Protein 7C4N (pdb70)

Sequence (614 aa):
SIPKEVKVAIVGAGMSGLYSAWRLQSEANVGDLAIFERSDRTGGRLDSDLIEFKDNRAGAGSTITVKEEQGGMRFLFEGMDDLMALFLKLGLEDQIVPFPMNSGGNNRLYFRGTSFSVNDAEQDDYHIWSALYNLDPSEQGVNPKDIINVVFNRILQVNPQFDSRPEVRGPEFWQNFRLQCQWQGEPLYNWSLWDLLTDMGYSQECITMLYRVLGFNGTFLSKMNAGVAYQLLEDFPADVEFRTFKDGFSTLPNALVDKIGKDKIHLQTSIDSIAFDKADSKYVLKYTKIDQSGQVSEGKFKAEKVILGLPRLALEKLFIASDAFKQLPKKRRDELWDTLQSTSNQPLLKINLYYDTAWWGTGMTGRPAVSFGPNFADLPTGSVYPFYALNDELAAALMYDERHATPNPDTQHKLDGIDAAKYARPAALTIYCDYLNINFWSALQNKGELYHHPHESELVESIPSDIFPASEAVVQQATQFFKDIFNTHYVPQPTLTSARIWEGNVNFNVPENLQFGFGVHQWAIGANDKEVIEDLVEPLPNLFTCGEAYSDYQGWVEGALRSTDLVLQKGFGLAPLSEVYEQDQGRSSSEAIQIAYRKISNKMIMEYIDPNFS

Structure (mmCIF, N/CA/C/O backbone):
data_7C4N
#
_entry.id   7C4N
#
_cell.length_a   131.971
_cell.length_b   131.971
_cell.length_c   191.353
_cell.angle_alpha   90.000
_cell.angle_beta   90.000
_cell.angle_gamma   90.000
#
_symmetry.space_group_name_H-M   'I 4 2 2'
#
loop_
_entity.id
_entity.type
_entity.pdbx_description
1 polymer 'Ancestral L-amino acid oxidase'
2 non-polymer 'FLAVIN-ADENINE DINUCLEOTIDE'
3 non-polymer PHENYLALANINE
4 water water
#
loop_
_atom_site.group_PDB
_atom_site.id
_atom_site.type_symbol
_atom_site.label_atom_id
_atom_site.label_alt_id
_atom_site.label_comp_id
_atom_site.label_asym_id
_atom_site.label_entity_id
_atom_site.label_seq_id
_atom_site.pdbx_PDB_ins_code
_atom_site.Cartn_x
_atom_site.Cartn_y
_atom_site.Cartn_z
_atom_site.occupancy
_atom_site.B_iso_or_equiv
_atom_site.auth_seq_id
_atom_site.auth_comp_id
_atom_site.auth_asym_id
_atom_site.auth_atom_id
_atom_site.pdbx_PDB_model_num
ATOM 1 N N . SER A 1 15 ? 27.82800 -0.98013 -21.64629 1.000 54.30180 14 SER A N 1
ATOM 2 C CA . SER A 1 15 ? 26.45436 -0.67070 -22.04479 1.000 59.90899 14 SER A CA 1
ATOM 3 C C . SER A 1 15 ? 25.58241 -1.92796 -22.08303 1.000 56.47904 14 SER A C 1
ATOM 4 O O . SER A 1 15 ? 25.70036 -2.74234 -22.99247 1.000 58.71341 14 SER A O 1
ATOM 7 N N . ILE A 1 16 ? 24.70214 -2.06890 -21.10068 1.000 56.36629 15 ILE A N 1
ATOM 8 C CA . ILE A 1 16 ? 23.84262 -3.24236 -20.96880 1.000 54.85753 15 ILE A CA 1
ATOM 9 C C . ILE A 1 16 ? 22.45489 -2.87573 -21.47087 1.000 53.67107 15 ILE A C 1
ATOM 10 O O . ILE A 1 16 ? 21.82582 -1.96993 -20.90348 1.000 53.03703 15 ILE A O 1
ATOM 15 N N . PRO A 1 17 ? 21.92271 -3.55269 -22.49379 1.000 56.89262 16 PRO A N 1
ATOM 16 C CA . PRO A 1 17 ? 20.61168 -3.16603 -23.03194 1.000 58.00229 16 PRO A CA 1
ATOM 17 C C . PRO A 1 17 ? 19.52169 -3.25930 -21.97492 1.000 54.73983 16 PRO A C 1
ATOM 18 O O . PRO A 1 17 ? 19.60445 -4.04556 -21.03159 1.000 49.79560 16 PRO A O 1
ATOM 22 N N . LYS A 1 18 ? 18.48497 -2.43855 -22.14636 1.000 53.85445 17 LYS A N 1
ATOM 23 C CA . LYS A 1 18 ? 17.37359 -2.44331 -21.20133 1.000 56.15519 17 LYS A CA 1
ATOM 24 C C . LYS A 1 18 ? 16.55281 -3.72007 -21.31828 1.000 50.71976 17 LYS A C 1
ATOM 25 O O . LYS A 1 18 ? 15.92613 -4.15134 -20.34362 1.000 47.72604 17 LYS A O 1
ATOM 31 N N . GLU A 1 19 ? 16.54217 -4.33226 -22.49463 1.000 46.31355 18 GLU A N 1
ATOM 32 C CA . GLU A 1 19 ? 15.78155 -5.55297 -22.68665 1.000 47.26842 18 GLU A CA 1
ATOM 33 C C . GLU A 1 19 ? 16.31441 -6.24620 -23.92761 1.000 47.30197 18 GLU A C 1
ATOM 34 O O . GLU A 1 19 ? 16.75286 -5.59501 -24.87835 1.000 46.12745 18 GLU A O 1
ATOM 40 N N . VAL A 1 20 ? 16.30997 -7.57582 -23.88650 1.000 42.96205 19 VAL A N 1
ATOM 41 C CA . VAL A 1 20 ? 16.72189 -8.39627 -25.01061 1.000 37.73945 19 VAL A CA 1
ATOM 42 C C . VAL A 1 20 ? 15.66298 -9.46809 -25.17152 1.000 40.35574 19 VAL A C 1
ATOM 43 O O . VAL A 1 20 ? 14.87186 -9.72676 -24.26141 1.000 44.07809 19 VAL A O 1
ATOM 47 N N . LYS A 1 21 ? 15.64275 -10.09771 -26.34617 1.000 39.42562 20 LYS A N 1
ATOM 48 C CA . LYS A 1 21 ? 14.69197 -11.19036 -26.50181 1.000 41.75808 20 LYS A CA 1
ATOM 49 C C . LYS A 1 21 ? 15.22447 -12.48792 -25.89246 1.000 41.54768 20 LYS A C 1
ATOM 50 O O . LYS A 1 21 ? 14.44124 -13.26523 -25.32670 1.000 41.74157 20 LYS A O 1
ATOM 56 N N . VAL A 1 22 ? 16.54074 -12.72094 -25.94932 1.000 41.25814 21 VAL A N 1
ATOM 57 C CA . VAL A 1 22 ? 17.18375 -13.86886 -25.30517 1.000 36.69780 21 VAL A CA 1
ATOM 58 C C . VAL A 1 22 ? 18.38139 -13.36517 -24.50107 1.000 34.59802 21 VAL A C 1
ATOM 59 O O . VAL A 1 22 ? 19.30325 -12.75665 -25.06475 1.000 33.01151 21 VAL A O 1
ATOM 63 N N . ALA A 1 23 ? 18.34772 -13.59435 -23.18601 1.000 34.07066 22 ALA A N 1
ATOM 64 C CA . ALA A 1 23 ? 19.47917 -13.32198 -22.31395 1.000 35.29624 22 ALA A CA 1
ATOM 65 C C . ALA A 1 23 ? 20.20196 -14.63128 -22.01211 1.000 33.62703 22 ALA A C 1
ATOM 66 O O . ALA A 1 23 ? 19.58829 -15.59496 -21.53696 1.000 34.29053 22 ALA A O 1
ATOM 68 N N . ILE A 1 24 ? 21.50150 -14.65748 -22.27741 1.000 32.39093 23 ILE A N 1
ATOM 69 C CA . ILE A 1 24 ? 22.32526 -15.85078 -22.10814 1.000 31.80663 23 ILE A CA 1
ATOM 70 C C . ILE A 1 24 ? 23.26347 -15.59551 -20.94375 1.000 28.03524 23 ILE A C 1
ATOM 71 O O . ILE A 1 24 ? 24.01846 -14.61868 -20.95772 1.000 31.51520 23 ILE A O 1
ATOM 76 N N . VAL A 1 25 ? 23.21957 -16.46971 -19.94226 1.000 29.83044 24 VAL A N 1
ATOM 77 C CA . VAL A 1 25 ? 24.00597 -16.32232 -18.72737 1.000 30.56685 24 VAL A CA 1
ATOM 78 C C . VAL A 1 25 ? 25.13307 -17.34994 -18.76437 1.000 30.68373 24 VAL A C 1
ATOM 79 O O . VAL A 1 25 ? 24.87933 -18.56332 -18.71777 1.000 30.03312 24 VAL A O 1
ATOM 83 N N . GLY A 1 26 ? 26.37071 -16.85582 -18.82133 1.000 27.24107 25 GLY A N 1
ATOM 84 C CA . GLY A 1 26 ? 27.56746 -17.67189 -18.90512 1.000 28.76818 25 GLY A CA 1
ATOM 85 C C . GLY A 1 26 ? 28.18918 -17.65270 -20.28770 1.000 28.59430 25 GLY A C 1
ATOM 86 O O . GLY A 1 26 ? 27.53248 -18.03479 -21.26131 1.000 32.25302 25 GLY A O 1
ATOM 87 N N . ALA A 1 27 ? 29.43937 -17.20051 -20.40140 1.000 27.95328 26 ALA A N 1
ATOM 88 C CA . ALA A 1 27 ? 30.16206 -17.24426 -21.66735 1.000 30.19789 26 ALA A CA 1
ATOM 89 C C . ALA A 1 27 ? 31.07094 -18.47111 -21.76847 1.000 33.83866 26 ALA A C 1
ATOM 90 O O . ALA A 1 27 ? 32.16245 -18.39661 -22.35836 1.000 28.13208 26 ALA A O 1
ATOM 92 N N . GLY A 1 28 ? 30.65164 -19.59731 -21.18260 1.000 29.39669 27 GLY A N 1
ATOM 93 C CA . GLY A 1 28 ? 31.29759 -20.86139 -21.44958 1.000 28.15514 27 GLY A CA 1
ATOM 94 C C . GLY A 1 28 ? 30.82766 -21.41156 -22.78538 1.000 30.70395 27 GLY A C 1
ATOM 95 O O . GLY A 1 28 ? 30.09387 -20.76683 -23.53542 1.000 28.92034 27 GLY A O 1
ATOM 96 N N . MET A 1 29 ? 31.23994 -22.65103 -23.06780 1.000 28.21015 28 MET A N 1
ATOM 97 C CA . MET A 1 29 ? 30.87381 -23.27278 -24.33950 1.000 30.21783 28 MET A CA 1
ATOM 98 C C . MET A 1 29 ? 29.36290 -23.27026 -24.56858 1.000 30.90689 28 MET A C 1
ATOM 99 O O . MET A 1 29 ? 28.91000 -22.97602 -25.68594 1.000 31.31860 28 MET A O 1
ATOM 104 N N . SER A 1 30 ? 28.56874 -23.61565 -23.54005 1.000 26.13743 29 SER A N 1
ATOM 105 C CA . SER A 1 30 ? 27.11161 -23.65002 -23.70318 1.000 29.18948 29 SER A CA 1
ATOM 106 C C . SER A 1 30 ? 26.56354 -22.27477 -24.09267 1.000 30.89559 29 SER A C 1
ATOM 107 O O . SER A 1 30 ? 25.71070 -22.14608 -24.97678 1.000 29.72956 29 SER A O 1
ATOM 110 N N . GLY A 1 31 ? 27.03720 -21.22740 -23.41920 1.000 31.35518 30 GLY A N 1
ATOM 111 C CA . GLY A 1 31 ? 26.56916 -19.87978 -23.69785 1.000 32.44327 30 GLY A CA 1
ATOM 112 C C . GLY A 1 31 ? 26.97392 -19.41457 -25.07230 1.000 29.29443 30 GLY A C 1
ATOM 113 O O . GLY A 1 31 ? 26.15109 -18.88551 -25.81263 1.000 33.28249 30 GLY A O 1
ATOM 114 N N . LEU A 1 32 ? 28.24715 -19.59983 -25.43000 1.000 30.97806 31 LEU A N 1
ATOM 115 C CA . LEU A 1 32 ? 28.71804 -19.14762 -26.73178 1.000 29.49363 31 LEU A CA 1
ATOM 116 C C . LEU A 1 32 ? 28.05859 -19.93492 -27.85144 1.000 32.10147 31 LEU A C 1
ATOM 117 O O . LEU A 1 32 ? 27.69381 -19.37036 -28.88840 1.000 27.89707 31 LEU A O 1
ATOM 122 N N . TYR A 1 33 ? 27.88870 -21.24203 -27.64552 1.000 29.46861 32 TYR A N 1
ATOM 123 C CA . TYR A 1 33 ? 27.28217 -22.11054 -28.64694 1.000 30.32512 32 TYR A CA 1
ATOM 124 C C . TYR A 1 33 ? 25.80334 -21.78844 -28.86323 1.000 32.25361 32 TYR A C 1
ATOM 125 O O . TYR A 1 33 ? 25.32495 -21.80793 -30.00119 1.000 29.22440 32 TYR A O 1
ATOM 134 N N . SER A 1 34 ? 25.05425 -21.55749 -27.77997 1.000 27.99988 33 SER A N 1
ATOM 135 C CA . SER A 1 34 ? 23.67359 -21.09213 -27.89701 1.000 32.09692 33 SER A CA 1
ATOM 136 C C . SER A 1 34 ? 23.58739 -19.84352 -28.77168 1.000 33.68267 33 SER A C 1
ATOM 137 O O . SER A 1 34 ? 22.79380 -19.77816 -29.71499 1.000 32.99128 33 SER A O 1
ATOM 140 N N . ALA A 1 35 ? 24.39647 -18.83384 -28.45349 1.000 31.73480 34 ALA A N 1
ATOM 141 C CA . ALA A 1 35 ? 24.34347 -17.56929 -29.17615 1.000 36.21289 34 ALA A CA 1
ATOM 142 C C . ALA A 1 35 ? 24.63029 -17.78223 -30.64970 1.000 39.24076 34 ALA A C 1
ATOM 143 O O . ALA A 1 35 ? 23.89234 -17.30060 -31.52087 1.000 36.78880 34 ALA A O 1
ATOM 145 N N . TRP A 1 36 ? 25.70134 -18.51905 -30.94249 1.000 35.04605 35 TRP A N 1
ATOM 146 C CA . TRP A 1 36 ? 26.10891 -18.73140 -32.32412 1.000 36.08337 35 TRP A CA 1
ATOM 147 C C . TRP A 1 36 ? 25.00370 -19.41345 -33.12267 1.000 34.62616 35 TRP A C 1
ATOM 148 O O . TRP A 1 36 ? 24.66277 -18.97342 -34.22444 1.000 30.88608 35 TRP A O 1
ATOM 159 N N . ARG A 1 37 ? 24.41382 -20.47993 -32.57505 1.000 33.71564 36 ARG A N 1
ATOM 160 C CA . ARG A 1 37 ? 23.37655 -21.19211 -33.31938 1.000 34.30811 36 ARG A CA 1
ATOM 161 C C . ARG A 1 37 ? 22.10319 -20.35968 -33.45958 1.000 37.14898 36 ARG A C 1
ATOM 162 O O . ARG A 1 37 ? 21.40593 -20.45947 -34.48156 1.000 32.15304 36 ARG A O 1
ATOM 170 N N . LEU A 1 38 ? 21.77912 -19.54740 -32.44653 1.000 37.42473 37 LEU A N 1
ATOM 171 C CA . LEU A 1 38 ? 20.58995 -18.70511 -32.51790 1.000 34.26299 37 LEU A CA 1
ATOM 172 C C . LEU A 1 38 ? 20.75024 -17.61601 -33.57226 1.000 38.66073 37 LEU A C 1
ATOM 173 O O . LEU A 1 38 ? 19.83447 -17.37363 -34.36842 1.000 42.16276 37 LEU A O 1
ATOM 178 N N . GLN A 1 39 ? 21.90618 -16.94574 -33.59094 1.000 37.20179 38 GLN A N 1
ATOM 179 C CA . GLN A 1 39 ? 22.16950 -15.94964 -34.62482 1.000 39.21266 38 GLN A CA 1
ATOM 180 C C . GLN A 1 39 ? 22.15165 -16.57830 -36.01017 1.000 42.99470 38 GLN A C 1
ATOM 181 O O . GLN A 1 39 ? 21.54149 -16.04162 -36.94273 1.000 41.61652 38 GLN A O 1
ATOM 187 N N . SER A 1 40 ? 22.84892 -17.71043 -36.16518 1.000 38.29380 39 SER A N 1
ATOM 188 C CA . SER A 1 40 ? 23.12537 -18.26821 -37.48104 1.000 37.86697 39 SER A CA 1
ATOM 189 C C . SER A 1 40 ? 21.94035 -19.01061 -38.06234 1.000 33.61230 39 SER A C 1
ATOM 190 O O . SER A 1 40 ? 21.76592 -19.01664 -39.28579 1.000 36.55915 39 SER A O 1
ATOM 193 N N . GLU A 1 41 ? 21.13491 -19.64463 -37.22152 1.000 30.63439 40 GLU A N 1
ATOM 194 C CA . GLU A 1 41 ? 20.10382 -20.55093 -37.69826 1.000 36.34434 40 GLU A CA 1
ATOM 195 C C . GLU A 1 41 ? 18.69015 -20.16798 -37.29860 1.000 34.72984 40 GLU A C 1
ATOM 196 O O . GLU A 1 41 ? 17.74482 -20.62674 -37.94293 1.000 37.29306 40 GLU A O 1
ATOM 202 N N . ALA A 1 42 ? 18.50566 -19.37098 -36.25400 1.000 37.25354 41 ALA A N 1
ATOM 203 C CA . ALA A 1 42 ? 17.16280 -18.98823 -35.84440 1.000 42.25519 41 ALA A CA 1
ATOM 204 C C . ALA A 1 42 ? 16.89162 -17.49830 -36.03845 1.000 43.92360 41 ALA A C 1
ATOM 205 O O . ALA A 1 42 ? 15.87968 -16.99691 -35.54088 1.000 48.76263 41 ALA A O 1
ATOM 207 N N . ASN A 1 43 ? 17.77900 -16.78094 -36.73508 1.000 44.54186 42 ASN A N 1
ATOM 208 C CA . ASN A 1 43 ? 17.59325 -15.36103 -37.05512 1.000 52.18349 42 ASN A CA 1
ATOM 209 C C . ASN A 1 43 ? 17.29993 -14.52688 -35.81245 1.000 52.35420 42 ASN A C 1
ATOM 210 O O . ASN A 1 43 ? 16.53867 -13.55649 -35.86392 1.000 54.04496 42 ASN A O 1
ATOM 215 N N . VAL A 1 44 ? 17.90494 -14.89306 -34.68703 1.000 49.34380 43 VAL A N 1
ATOM 216 C CA . VAL A 1 44 ? 17.77711 -14.13372 -33.44930 1.000 45.42879 43 VAL A CA 1
ATOM 217 C C . VAL A 1 44 ? 19.00254 -13.23236 -33.34227 1.000 45.77199 43 VAL A C 1
ATOM 218 O O . VAL A 1 44 ? 20.12629 -13.70316 -33.13123 1.000 45.58336 43 VAL A O 1
ATOM 222 N N . GLY A 1 45 ? 18.79382 -11.93062 -33.51616 1.000 46.55327 44 GLY A N 1
ATOM 223 C CA . GLY A 1 45 ? 19.88090 -10.98053 -33.42895 1.000 41.19772 44 GLY A CA 1
ATOM 224 C C . GLY A 1 45 ? 19.88804 -10.27430 -32.09367 1.000 45.27430 44 GLY A C 1
ATOM 225 O O . GLY A 1 45 ? 20.94370 -9.82978 -31.62781 1.000 46.19055 44 GLY A O 1
ATOM 226 N N . ASP A 1 46 ? 18.71714 -10.18389 -31.45739 1.000 37.73199 45 ASP A N 1
ATOM 227 C CA . ASP A 1 46 ? 18.58515 -9.44687 -30.19896 1.000 44.26045 45 ASP A CA 1
ATOM 228 C C . ASP A 1 46 ? 18.79272 -10.38601 -29.00628 1.000 42.25320 45 ASP A C 1
ATOM 229 O O . ASP A 1 46 ? 17.87102 -10.74865 -28.27123 1.000 40.51798 45 ASP A O 1
ATOM 234 N N . LEU A 1 47 ? 20.05372 -10.76671 -28.81746 1.000 43.87547 46 LEU A N 1
ATOM 235 C CA . LEU A 1 47 ? 20.46978 -11.53685 -27.65541 1.000 38.96133 46 LEU A CA 1
ATOM 236 C C . LEU A 1 47 ? 21.75555 -10.93416 -27.11534 1.000 38.10583 46 LEU A C 1
ATOM 237 O O . LEU A 1 47 ? 22.43296 -10.15046 -27.78788 1.000 37.37962 46 LEU A O 1
ATOM 242 N N . ALA A 1 48 ? 22.08319 -11.30827 -25.88321 1.000 37.38533 47 ALA A N 1
ATOM 243 C CA . ALA A 1 48 ? 23.30896 -10.85003 -25.25421 1.000 39.35202 47 ALA A CA 1
ATOM 244 C C . ALA A 1 48 ? 23.77420 -11.91298 -24.26637 1.000 37.06866 47 ALA A C 1
ATOM 245 O O . ALA A 1 48 ? 22.96782 -12.67100 -23.71692 1.000 33.20262 47 ALA A O 1
ATOM 247 N N . ILE A 1 49 ? 25.08377 -11.98060 -24.06548 1.000 34.30862 48 ILE A N 1
ATOM 248 C CA . ILE A 1 49 ? 25.67863 -12.92646 -23.13478 1.000 35.44896 48 ILE A CA 1
ATOM 249 C C . ILE A 1 49 ? 26.23806 -12.16034 -21.94815 1.000 32.21803 48 ILE A C 1
ATOM 250 O O . ILE A 1 49 ? 26.84083 -11.09369 -22.11165 1.000 34.93829 48 ILE A O 1
ATOM 255 N N . PHE A 1 50 ? 26.05425 -12.71646 -20.75624 1.000 29.33283 49 PHE A N 1
ATOM 256 C CA . PHE A 1 50 ? 26.47161 -12.07459 -19.51498 1.000 34.04404 49 PHE A CA 1
ATOM 257 C C . PHE A 1 50 ? 27.37884 -13.02601 -18.74155 1.000 32.55939 49 PHE A C 1
ATOM 258 O O . PHE A 1 50 ? 26.92823 -14.08160 -18.27980 1.000 30.87777 49 PHE A O 1
ATOM 266 N N . GLU A 1 51 ? 28.64301 -12.63888 -18.58302 1.000 33.01360 50 GLU A N 1
ATOM 267 C CA . GLU A 1 51 ? 29.68757 -13.49951 -18.03529 1.000 34.59092 50 GLU A CA 1
ATOM 268 C C . GLU A 1 51 ? 30.29226 -12.84571 -16.79958 1.000 34.28767 50 GLU A C 1
ATOM 269 O O . GLU A 1 51 ? 30.75572 -11.70130 -16.86317 1.000 34.57999 50 GLU A O 1
ATOM 275 N N . ARG A 1 52 ? 30.31101 -13.58793 -15.68320 1.000 35.11388 51 ARG A N 1
ATOM 276 C CA . ARG A 1 52 ? 30.74904 -13.02766 -14.40827 1.000 33.82515 51 ARG A CA 1
ATOM 277 C C . ARG A 1 52 ? 32.24858 -12.7817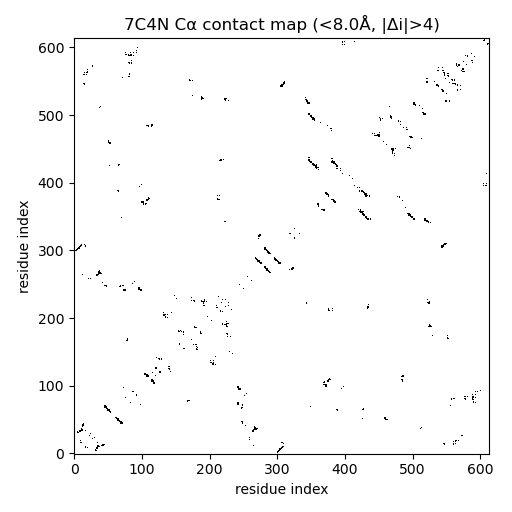2 -14.36639 1.000 38.57083 51 ARG A C 1
ATOM 278 O O . ARG A 1 52 ? 32.71227 -11.92143 -13.60595 1.000 37.52324 51 ARG A O 1
ATOM 286 N N . SER A 1 53 ? 33.02746 -13.53263 -15.13741 1.000 34.63195 52 SER A N 1
ATOM 287 C CA . SER A 1 53 ? 34.47474 -13.39155 -15.08198 1.000 35.46909 52 SER A CA 1
ATOM 288 C C . SER A 1 53 ? 34.93472 -12.38759 -16.13216 1.000 36.58555 52 SER A C 1
ATOM 289 O O . SER A 1 53 ? 34.13632 -11.85699 -16.91049 1.000 34.32500 52 SER A O 1
ATOM 292 N N . ASP A 1 54 ? 36.24912 -12.13435 -16.16550 1.000 37.16767 53 ASP A N 1
ATOM 293 C CA . ASP A 1 54 ? 36.85272 -11.25794 -17.16381 1.000 32.81224 53 ASP A CA 1
ATOM 294 C C . ASP A 1 54 ? 37.28962 -12.00558 -18.42058 1.000 37.75945 53 ASP A C 1
ATOM 295 O O . ASP A 1 54 ? 38.21260 -11.55116 -19.11632 1.000 36.98740 53 ASP A O 1
ATOM 300 N N . ARG A 1 55 ? 36.67050 -13.14350 -18.73567 1.000 29.44348 54 ARG A N 1
ATOM 301 C CA . ARG A 1 55 ? 37.10027 -13.86605 -19.92284 1.000 31.70450 54 ARG A CA 1
ATOM 302 C C . ARG A 1 55 ? 35.98629 -14.79426 -20.38371 1.000 31.79699 54 ARG A C 1
ATOM 303 O O . ARG A 1 55 ? 35.09061 -15.16062 -19.61621 1.000 27.83021 54 ARG A O 1
ATOM 311 N N . THR A 1 56 ? 36.04766 -15.14450 -21.66260 1.000 28.41073 55 THR A N 1
ATOM 312 C CA . THR A 1 56 ? 35.16199 -16.13344 -22.25249 1.000 31.42705 55 THR A CA 1
ATOM 313 C C . THR A 1 56 ? 35.80902 -17.51717 -22.18265 1.000 26.42384 55 THR A C 1
ATOM 314 O O . THR A 1 56 ? 37.02175 -17.64766 -22.00771 1.000 27.16306 55 THR A O 1
ATOM 318 N N . GLY A 1 57 ? 34.98500 -18.56004 -22.33878 1.000 31.49047 56 GLY A N 1
ATOM 319 C CA . GLY A 1 57 ? 35.45982 -19.92137 -22.52689 1.000 29.32695 56 GLY A CA 1
ATOM 320 C C . GLY A 1 57 ? 35.21313 -20.84687 -21.34601 1.000 30.98561 56 GLY A C 1
ATOM 321 O O . GLY A 1 57 ? 35.10536 -22.07491 -21.53888 1.000 26.40180 56 GLY A O 1
ATOM 322 N N . GLY A 1 58 ? 35.12096 -20.29400 -20.13512 1.000 26.43791 57 GLY A N 1
ATOM 323 C CA . GLY A 1 58 ? 34.82953 -21.12220 -18.97376 1.000 26.00593 57 GLY A CA 1
ATOM 324 C C . GLY A 1 58 ? 35.89885 -22.18132 -18.77191 1.000 27.58151 57 GLY A C 1
ATOM 325 O O . GLY A 1 58 ? 37.09453 -21.87658 -18.69643 1.000 27.46685 57 GLY A O 1
ATOM 326 N N . ARG A 1 59 ? 35.47929 -23.44958 -18.70890 1.000 26.28203 58 ARG A N 1
ATOM 327 C CA . ARG A 1 59 ? 36.41870 -24.50851 -18.34992 1.000 28.43881 58 ARG A CA 1
ATOM 328 C C . ARG A 1 59 ? 37.33974 -24.92354 -19.49614 1.000 28.99084 58 ARG A C 1
ATOM 329 O O . ARG A 1 59 ? 38.13742 -25.85639 -19.31563 1.000 27.62042 58 ARG A O 1
ATOM 337 N N . LEU A 1 60 ? 37.24119 -24.26848 -20.65543 1.000 26.64463 59 LEU A N 1
ATOM 338 C CA . LEU A 1 60 ? 38.27625 -24.28197 -21.68275 1.000 26.49198 59 LEU A CA 1
ATOM 339 C C . LEU A 1 60 ? 39.13962 -23.04880 -21.47367 1.000 26.06013 59 LEU A C 1
ATOM 340 O O . LEU A 1 60 ? 38.62000 -21.93412 -21.45695 1.000 29.25713 59 LEU A O 1
ATOM 345 N N . ASP A 1 61 ? 40.44499 -23.23894 -21.30453 1.000 21.07218 60 ASP A N 1
ATOM 346 C CA . ASP A 1 61 ? 41.30224 -22.11061 -20.96292 1.000 22.25069 60 ASP A CA 1
ATOM 347 C C . ASP A 1 61 ? 42.73582 -22.45625 -21.37179 1.000 25.69782 60 ASP A C 1
ATOM 348 O O . ASP A 1 61 ? 43.50514 -22.97672 -20.56097 1.000 27.35799 60 ASP A O 1
ATOM 353 N N . SER A 1 62 ? 43.08709 -22.14332 -22.62812 1.000 24.33114 61 SER A N 1
ATOM 354 C CA . SER A 1 62 ? 44.44260 -22.35125 -23.12902 1.000 25.73282 61 SER A CA 1
ATOM 355 C C . SER A 1 62 ? 45.33571 -21.15422 -22.83531 1.000 27.67242 61 SER A C 1
ATOM 356 O O . SER A 1 62 ? 44.86437 -20.02763 -22.67632 1.000 27.99892 61 SER A O 1
ATOM 359 N N . ASP A 1 63 ? 46.64695 -21.41829 -22.77846 1.000 29.10393 62 ASP A N 1
ATOM 360 C CA . ASP A 1 63 ? 47.65222 -20.37333 -22.64586 1.000 29.38224 62 ASP A CA 1
ATOM 361 C C . ASP A 1 63 ? 48.65523 -20.49836 -23.77747 1.000 34.03419 62 ASP A C 1
ATOM 362 O O . ASP A 1 63 ? 49.11412 -21.60407 -24.08500 1.000 32.47356 62 ASP A O 1
ATOM 367 N N . LEU A 1 64 ? 48.97986 -19.37377 -24.40561 1.000 31.80741 63 LEU A N 1
ATOM 368 C CA . LEU A 1 64 ? 50.05581 -19.30154 -25.38932 1.000 34.67382 63 LEU A CA 1
ATOM 369 C C . LEU A 1 64 ? 51.13751 -18.41242 -24.79080 1.000 37.75523 63 LEU A C 1
ATOM 370 O O . LEU A 1 64 ? 50.94949 -17.19751 -24.67870 1.000 41.68236 63 LEU A O 1
ATOM 375 N N . ILE A 1 65 ? 52.25139 -19.01905 -24.37816 1.000 37.44875 64 ILE A N 1
ATOM 376 C CA . ILE A 1 65 ? 53.36760 -18.30492 -23.76858 1.000 35.51293 64 ILE A CA 1
ATOM 377 C C . ILE A 1 65 ? 54.46599 -18.12364 -24.80554 1.000 42.16883 64 ILE A C 1
ATOM 378 O O . ILE A 1 65 ? 54.92854 -19.09907 -25.41731 1.000 38.46874 64 ILE A O 1
ATOM 383 N N . GLU A 1 66 ? 54.90859 -16.88520 -24.97538 1.000 40.03487 65 GLU A N 1
ATOM 384 C CA . GLU A 1 66 ? 56.00041 -16.55635 -25.87983 1.000 41.68339 65 GLU A CA 1
ATOM 385 C C . GLU A 1 66 ? 57.26444 -16.40536 -25.04129 1.000 43.32376 65 GLU A C 1
ATOM 386 O O . GLU A 1 66 ? 57.45990 -15.39491 -24.36086 1.000 43.73525 65 GLU A O 1
ATOM 392 N N . PHE A 1 67 ? 58.09946 -17.43865 -25.06560 1.000 38.14382 66 PHE A N 1
ATOM 393 C CA . PHE A 1 67 ? 59.35513 -17.43669 -24.33716 1.000 39.89820 66 PHE A CA 1
ATOM 394 C C . PHE A 1 67 ? 60.39829 -16.66446 -25.12524 1.000 39.45405 66 PHE A C 1
ATOM 395 O O . PHE A 1 67 ? 60.51185 -16.81670 -26.34325 1.000 39.93571 66 PHE A O 1
ATOM 403 N N . LYS A 1 68 ? 61.17469 -15.85397 -24.42608 1.000 37.77875 67 LYS A N 1
ATOM 404 C CA . LYS A 1 68 ? 62.42004 -15.36454 -24.99667 1.000 44.49583 67 LYS A CA 1
ATOM 405 C C . LYS A 1 68 ? 63.26806 -16.54624 -25.44923 1.000 45.90291 67 LYS A C 1
ATOM 406 O O . LYS A 1 68 ? 63.56750 -17.44438 -24.65854 1.000 46.79116 67 LYS A O 1
ATOM 412 N N . ASP A 1 69 ? 63.66420 -16.55000 -26.71532 1.000 43.85836 68 ASP A N 1
ATOM 413 C CA . ASP A 1 69 ? 64.50797 -17.62427 -27.24235 1.000 47.89046 68 ASP A CA 1
ATOM 414 C C . ASP A 1 69 ? 65.95174 -17.31233 -26.86510 1.000 50.95439 68 ASP A C 1
ATOM 415 O O . ASP A 1 69 ? 66.60401 -16.47308 -27.48750 1.000 58.64082 68 ASP A O 1
ATOM 420 N N . ASN A 1 70 ? 66.47099 -17.98839 -25.84359 1.000 52.88955 69 ASN A N 1
ATOM 421 C CA . ASN A 1 70 ? 67.84665 -17.75651 -25.41590 1.000 58.08196 69 ASN A CA 1
ATOM 422 C C . ASN A 1 70 ? 68.77234 -18.92652 -25.75426 1.000 52.20865 69 ASN A C 1
ATOM 423 O O . ASN A 1 70 ? 69.78895 -19.13764 -25.08505 1.000 52.72854 69 ASN A O 1
ATOM 428 N N . ARG A 1 71 ? 68.44477 -19.67967 -26.80282 1.000 48.15310 70 ARG A N 1
ATOM 429 C CA . ARG A 1 71 ? 69.41025 -20.60335 -27.37865 1.000 57.76299 70 ARG A CA 1
ATOM 430 C C . ARG A 1 71 ? 70.58482 -19.82127 -27.97463 1.000 63.28546 70 ARG A C 1
ATOM 431 O O . ARG A 1 71 ? 70.50639 -18.61146 -28.21010 1.000 61.58979 70 ARG A O 1
ATOM 439 N N . ALA A 1 72 ? 71.68768 -20.53121 -28.21798 1.000 61.06228 71 ALA A N 1
ATOM 440 C CA . ALA A 1 72 ? 72.93217 -19.90259 -28.65449 1.000 67.45003 71 ALA A CA 1
ATOM 441 C C . ALA A 1 72 ? 72.76778 -19.13292 -29.96363 1.000 70.48196 71 ALA A C 1
ATOM 442 O O . ALA A 1 72 ? 72.87890 -17.90035 -29.98263 1.000 72.75207 71 ALA A O 1
ATOM 444 N N . GLY A 1 73 ? 72.51959 -19.84175 -31.06354 1.000 69.39318 72 GLY A N 1
ATOM 445 C CA . GLY A 1 73 ? 72.30116 -19.18154 -32.33958 1.000 73.10004 72 GLY A CA 1
ATOM 446 C C . GLY A 1 73 ? 70.87103 -18.70924 -32.52800 1.000 74.27239 72 GLY A C 1
ATOM 447 O O . GLY A 1 73 ? 70.06629 -19.40227 -33.15804 1.000 76.05785 72 GLY A O 1
ATOM 448 N N . ALA A 1 74 ? 70.53886 -17.53746 -31.98347 1.000 73.24489 73 ALA A N 1
ATOM 449 C CA . ALA A 1 74 ? 69.17171 -17.01103 -32.04360 1.000 68.90406 73 ALA A CA 1
ATOM 450 C C . ALA A 1 74 ? 69.14189 -15.54877 -32.49153 1.000 64.64222 73 ALA A C 1
ATOM 451 O O . ALA A 1 74 ? 68.07272 -14.95888 -32.67111 1.000 62.79954 73 ALA A O 1
ATOM 453 N N . GLY A 1 77 ? 65.61887 -10.67978 -31.16035 1.000 53.88524 76 GLY A N 1
ATOM 454 C CA . GLY A 1 77 ? 64.53063 -10.74538 -30.19393 1.000 53.17070 76 GLY A CA 1
ATOM 455 C C . GLY A 1 77 ? 63.53306 -11.85155 -30.49416 1.000 51.23590 76 GLY A C 1
ATOM 456 O O . GLY A 1 77 ? 62.32002 -11.66279 -30.36489 1.000 54.60501 76 GLY A O 1
ATOM 457 N N . SER A 1 78 ? 64.04863 -13.01644 -30.87949 1.000 51.93437 77 SER A N 1
ATOM 458 C CA . SER A 1 78 ? 63.21704 -14.11878 -31.34489 1.000 52.81368 77 SER A CA 1
ATOM 459 C C . SER A 1 78 ? 62.50019 -14.82302 -30.18867 1.000 52.94088 77 SER A C 1
ATOM 460 O O . SER A 1 78 ? 62.94369 -14.81321 -29.03393 1.000 44.61072 77 SER A O 1
ATOM 463 N N . THR A 1 79 ? 61.38840 -15.47676 -30.53703 1.000 56.81997 78 THR A N 1
ATOM 464 C CA . THR A 1 79 ? 60.41379 -15.98777 -29.58188 1.000 48.83853 78 THR A CA 1
ATOM 465 C C . THR A 1 79 ? 60.07561 -17.44385 -29.89899 1.000 48.02107 78 THR A C 1
ATOM 466 O O . THR A 1 79 ? 60.09594 -17.86268 -31.06243 1.000 41.84535 78 THR A O 1
ATOM 470 N N . ILE A 1 80 ? 59.76376 -18.21702 -28.85077 1.000 44.78234 79 ILE A N 1
ATOM 471 C CA . ILE A 1 80 ? 59.28969 -19.59572 -28.98240 1.000 40.90791 79 ILE A CA 1
ATOM 472 C C . ILE A 1 80 ? 57.98866 -19.74173 -28.20183 1.000 40.79711 79 ILE A C 1
ATOM 473 O O . ILE A 1 80 ? 57.92157 -19.37505 -27.02245 1.000 39.92498 79 ILE A O 1
ATOM 478 N N . THR A 1 81 ? 56.96738 -20.30074 -28.83799 1.000 34.76857 80 THR A N 1
ATOM 479 C CA . THR A 1 81 ? 55.64526 -20.37593 -28.23054 1.000 36.63327 80 THR A CA 1
ATOM 480 C C . THR A 1 81 ? 55.40168 -21.76184 -27.63744 1.000 33.75266 80 THR A C 1
ATOM 481 O O . THR A 1 81 ? 55.61204 -22.78423 -28.30738 1.000 33.85316 80 THR A O 1
ATOM 485 N N . VAL A 1 82 ? 54.96011 -21.78915 -26.38218 1.000 29.24980 81 VAL A N 1
ATOM 486 C CA . VAL A 1 82 ? 54.51345 -23.00626 -25.71379 1.000 32.29098 81 VAL A CA 1
ATOM 487 C C . VAL A 1 82 ? 53.02047 -22.87820 -25.45616 1.000 31.85143 81 VAL A C 1
ATOM 488 O O . VAL A 1 82 ? 52.58611 -21.97210 -24.74296 1.000 31.76442 81 VAL A O 1
ATOM 492 N N . LYS A 1 83 ? 52.23739 -23.78102 -26.03762 1.000 31.39936 82 LYS A N 1
ATOM 493 C CA . LYS A 1 83 ? 50.83239 -23.91949 -25.68910 1.000 28.51073 82 LYS A CA 1
ATOM 494 C C . LYS A 1 83 ? 50.67375 -24.79568 -24.44469 1.000 29.55136 82 LYS A C 1
ATOM 495 O O . LYS A 1 83 ? 51.33758 -25.82576 -24.29816 1.000 31.68171 82 LYS A O 1
ATOM 501 N N . GLU A 1 84 ? 49.79799 -24.37608 -23.53719 1.000 27.13356 83 GLU A N 1
ATOM 502 C CA . GLU A 1 84 ? 49.43875 -25.19291 -22.38562 1.000 25.55504 83 GLU A CA 1
ATOM 503 C C . GLU A 1 84 ? 47.94057 -25.05156 -22.18570 1.000 26.87397 83 GLU A C 1
ATOM 504 O O . GLU A 1 84 ? 47.29534 -24.20049 -22.81023 1.000 25.12163 83 GLU A O 1
ATOM 510 N N . GLU A 1 85 ? 47.37769 -25.91972 -21.34190 1.000 23.78416 84 GLU A N 1
ATOM 511 C CA . GLU A 1 85 ? 45.95031 -25.90967 -21.04526 1.000 23.63689 84 GLU A CA 1
ATOM 512 C C . GLU A 1 85 ? 45.76429 -25.84106 -19.54049 1.000 26.72532 84 GLU A C 1
ATOM 513 O O . GLU A 1 85 ? 46.40302 -26.59893 -18.79883 1.000 25.52773 84 GLU A O 1
ATOM 519 N N . GLN A 1 86 ? 44.90594 -24.92169 -19.08835 1.000 22.56823 85 GLN A N 1
ATOM 520 C CA . GLN A 1 86 ? 44.46603 -24.92724 -17.70182 1.000 23.90036 85 GLN A CA 1
ATOM 521 C C . GLN A 1 86 ? 43.12339 -25.62006 -17.52135 1.000 23.52570 85 GLN A C 1
ATOM 522 O O . GLN A 1 86 ? 42.78301 -25.98150 -16.39065 1.000 24.33039 85 GLN A O 1
ATOM 528 N N . GLY A 1 87 ? 42.37663 -25.84324 -18.60541 1.000 22.27195 86 GLY A N 1
ATOM 529 C CA . GLY A 1 87 ? 41.15155 -26.62071 -18.55582 1.000 25.47299 86 GLY A CA 1
ATOM 530 C C . GLY A 1 87 ? 41.20856 -27.78538 -19.52840 1.000 28.19496 86 GLY A C 1
ATOM 531 O O . GLY A 1 87 ? 42.23334 -28.46944 -19.60844 1.000 23.45051 86 GLY A O 1
ATOM 532 N N . GLY A 1 88 ? 40.13849 -28.00705 -20.29414 1.000 29.74884 87 GLY A N 1
ATOM 533 C CA . GLY A 1 88 ? 40.11898 -29.12243 -21.22853 1.000 30.39610 87 GLY A CA 1
ATOM 534 C C . GLY A 1 88 ? 41.20338 -29.03255 -22.28947 1.000 29.45434 87 GLY A C 1
ATOM 535 O O . GLY A 1 88 ? 41.66954 -27.95257 -22.65513 1.000 23.36199 87 GLY A O 1
ATOM 536 N N . MET A 1 89 ? 41.56911 -30.21050 -22.83269 1.000 27.72863 88 MET A N 1
ATOM 537 C CA . MET A 1 89 ? 42.69825 -30.30333 -23.75896 1.000 24.79315 88 MET A CA 1
ATOM 538 C C . MET A 1 89 ? 42.52888 -31.24607 -24.94904 1.000 30.31279 88 MET A C 1
ATOM 539 O O . MET A 1 89 ? 43.35829 -31.17513 -25.85996 1.000 29.40498 88 MET A O 1
ATOM 544 N N . ARG A 1 90 ? 41.54185 -32.14165 -24.99130 1.000 24.96798 89 ARG A N 1
ATOM 545 C CA . ARG A 1 90 ? 41.59062 -33.17394 -26.02333 1.000 25.54624 89 ARG A CA 1
ATOM 546 C C . ARG A 1 90 ? 40.17969 -33.56106 -26.45373 1.000 28.65524 89 ARG A C 1
ATOM 547 O O . ARG A 1 90 ? 39.20512 -33.37035 -25.71421 1.000 24.36322 89 ARG A O 1
ATOM 555 N N . PHE A 1 91 ? 40.08464 -34.13011 -27.65561 1.000 21.39191 90 PHE A N 1
ATOM 556 C CA . PHE A 1 91 ? 38.80473 -34.59619 -28.16983 1.000 27.56724 90 PHE A CA 1
ATOM 557 C C . PHE A 1 91 ? 39.03811 -35.79332 -29.07912 1.000 28.12527 90 PHE A C 1
ATOM 558 O O . PHE A 1 91 ? 40.17962 -36.18073 -29.35369 1.000 25.52069 90 PHE A O 1
ATOM 566 N N . LEU A 1 92 ? 37.93042 -36.36415 -29.56422 1.000 28.26310 91 LEU A N 1
ATOM 567 C CA . LEU A 1 92 ? 37.94533 -37.52718 -30.43880 1.000 29.15777 91 LEU A CA 1
ATOM 568 C C . LEU A 1 92 ? 37.09249 -37.28211 -31.67478 1.000 31.88650 91 LEU A C 1
ATOM 569 O O . LEU A 1 92 ? 36.09270 -36.54661 -31.63669 1.000 30.24573 91 LEU A O 1
ATOM 574 N N . PHE A 1 93 ? 37.49159 -37.93898 -32.76856 1.000 29.52361 92 PHE A N 1
ATOM 575 C CA . PHE A 1 93 ? 36.78576 -37.82807 -34.03722 1.000 30.56700 92 PHE A CA 1
ATOM 576 C C . PHE A 1 93 ? 35.47515 -38.60060 -34.05211 1.000 32.08861 92 PHE A C 1
ATOM 577 O O . PHE A 1 93 ? 34.60373 -38.28955 -34.87099 1.000 28.40115 92 PHE A O 1
ATOM 585 N N . GLU A 1 94 ? 35.32912 -39.61527 -33.19457 1.000 30.93829 93 GLU A N 1
ATOM 586 C CA . GLU A 1 94 ? 34.13333 -40.44221 -33.12735 1.000 33.56838 93 GLU A CA 1
ATOM 587 C C . GLU A 1 94 ? 33.47205 -40.25849 -31.77233 1.000 30.90808 93 GLU A C 1
ATOM 588 O O . GLU A 1 94 ? 34.14799 -40.01470 -30.77011 1.000 25.20597 93 GLU A O 1
ATOM 594 N N . GLY A 1 95 ? 32.14518 -40.40371 -31.74530 1.000 27.44709 94 GLY A N 1
ATOM 595 C CA . GLY A 1 95 ? 31.40376 -40.22117 -30.51864 1.000 27.56233 94 GLY A CA 1
ATOM 596 C C . GLY A 1 95 ? 31.24812 -38.78503 -30.05875 1.000 27.20932 94 GLY A C 1
ATOM 597 O O . GLY A 1 95 ? 30.65171 -38.56271 -29.00121 1.000 30.27773 94 GLY A O 1
ATOM 598 N N . MET A 1 96 ? 31.74654 -37.80150 -30.81741 1.000 26.19563 95 MET A N 1
ATOM 599 C CA . MET A 1 96 ? 31.57519 -36.37524 -30.50957 1.000 26.59977 95 MET A CA 1
ATOM 600 C C . MET A 1 96 ? 31.03628 -35.64154 -31.74454 1.000 28.47826 95 MET A C 1
ATOM 601 O O . MET A 1 96 ? 31.65052 -34.71722 -32.28056 1.000 26.72927 95 MET A O 1
ATOM 606 N N . ASP A 1 97 ? 29.84239 -36.04619 -32.18628 1.000 28.65001 96 ASP A N 1
ATOM 607 C CA . ASP A 1 97 ? 29.36162 -35.61136 -33.49397 1.000 29.76377 96 ASP A CA 1
ATOM 608 C C . ASP A 1 97 ? 29.02113 -34.11567 -33.51861 1.000 29.24800 96 ASP A C 1
ATOM 609 O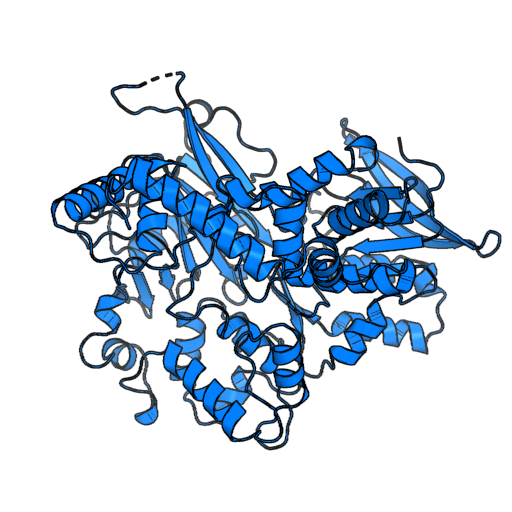 O . ASP A 1 97 ? 29.23071 -33.44064 -34.53907 1.000 27.73001 96 ASP A O 1
ATOM 614 N N . ASP A 1 98 ? 28.49770 -33.57274 -32.41970 1.000 26.79788 97 ASP A N 1
ATOM 615 C CA . ASP A 1 98 ? 28.21481 -32.13800 -32.38996 1.000 27.73482 97 ASP A CA 1
ATOM 616 C C . ASP A 1 98 ? 29.50320 -31.33152 -32.48331 1.000 29.43797 97 ASP A C 1
ATOM 617 O O . ASP A 1 98 ? 29.59494 -30.35998 -33.25028 1.000 30.26933 97 ASP A O 1
ATOM 622 N N . LEU A 1 99 ? 30.50358 -31.71402 -31.68094 1.000 28.61133 98 LEU A N 1
ATOM 623 C CA . LEU A 1 99 ? 31.78786 -31.02069 -31.65257 1.000 25.46844 98 LEU A CA 1
ATOM 624 C C . LEU A 1 99 ? 32.44776 -31.02605 -33.02538 1.000 27.86572 98 LEU A C 1
ATOM 625 O O . LEU A 1 99 ? 32.95561 -29.99781 -33.49029 1.000 23.68989 98 LEU A O 1
ATOM 630 N N . MET A 1 100 ? 32.48985 -32.19642 -33.66742 1.000 25.83510 99 MET A N 1
ATOM 631 C CA . MET A 1 100 ? 33.08303 -32.29750 -34.99438 1.000 26.14529 99 MET A CA 1
ATOM 632 C C . MET A 1 100 ? 32.33119 -31.42223 -35.98541 1.000 27.51393 99 MET A C 1
ATOM 633 O O . MET A 1 100 ? 32.94379 -30.68695 -36.76724 1.000 26.38851 99 MET A O 1
ATOM 638 N N . ALA A 1 101 ? 30.99391 -31.52262 -35.99455 1.000 27.18121 100 ALA A N 1
ATOM 639 C CA . ALA A 1 101 ? 30.20002 -30.64777 -36.85307 1.000 31.25213 100 ALA A CA 1
ATOM 640 C C . ALA A 1 101 ? 30.54358 -29.20080 -36.56664 1.000 25.41086 100 ALA A C 1
ATOM 641 O O . ALA A 1 101 ? 30.72321 -28.40030 -37.48950 1.000 26.78019 100 ALA A O 1
ATOM 643 N N . LEU A 1 102 ? 30.69518 -28.86525 -35.28435 1.000 26.87614 101 LEU A N 1
ATOM 644 C CA . LEU A 1 102 ? 31.02262 -27.49736 -34.89932 1.000 27.19323 101 LEU A CA 1
ATOM 645 C C . LEU A 1 102 ? 32.38636 -27.08623 -35.43438 1.000 29.53162 101 LEU A C 1
ATOM 646 O O . LEU A 1 102 ? 32.54879 -25.97930 -35.97038 1.000 28.20143 101 LEU A O 1
ATOM 651 N N . PHE A 1 103 ? 33.38352 -27.95883 -35.29303 1.000 27.29350 102 PHE A N 1
ATOM 652 C CA . PHE A 1 103 ? 34.70070 -27.66364 -35.84771 1.000 28.27266 102 PHE A CA 1
ATOM 653 C C . PHE A 1 103 ? 34.61324 -27.38534 -37.34610 1.000 26.85553 102 PHE A C 1
ATOM 654 O O . PHE A 1 103 ? 35.22454 -26.43799 -37.85285 1.000 27.15479 102 PHE A O 1
ATOM 662 N N . LEU A 1 104 ? 33.87178 -28.21964 -38.07396 1.000 25.20376 103 LEU A N 1
ATOM 663 C CA . LEU A 1 104 ? 33.83420 -28.09394 -39.52871 1.000 33.21331 103 LEU A CA 1
ATOM 664 C C . LEU A 1 104 ? 33.14465 -26.80460 -39.95875 1.000 33.19921 103 LEU A C 1
ATOM 665 O O . LEU A 1 104 ? 33.62927 -26.10192 -40.85237 1.000 30.96602 103 LEU A O 1
ATOM 670 N N . LYS A 1 105 ? 32.01841 -26.47439 -39.32749 1.000 32.11256 104 LYS A N 1
ATOM 671 C CA . LYS A 1 105 ? 31.31305 -25.24302 -39.66508 1.000 33.11269 104 LYS A CA 1
ATOM 672 C C . LYS A 1 105 ? 32.15917 -24.00481 -39.38904 1.000 34.06562 104 LYS A C 1
ATOM 673 O O . LYS A 1 105 ? 32.03825 -22.99847 -40.09969 1.000 30.99938 104 LYS A O 1
ATOM 679 N N . LEU A 1 106 ? 33.00490 -24.04457 -38.36193 1.000 31.73267 105 LEU A N 1
ATOM 680 C CA . LEU A 1 106 ? 33.86096 -22.90882 -38.05515 1.000 28.27488 105 LEU A CA 1
ATOM 681 C C . LEU A 1 106 ? 35.16671 -22.96951 -38.82189 1.000 30.97886 105 LEU A C 1
ATOM 682 O O . LEU A 1 106 ? 36.02217 -22.09795 -38.63900 1.000 29.67875 105 LEU A O 1
ATOM 687 N N . GLY A 1 107 ? 35.34223 -23.98882 -39.66197 1.000 31.60639 106 GLY A N 1
ATOM 688 C CA . GLY A 1 107 ? 36.56115 -24.13119 -40.43794 1.000 30.94956 106 GLY A CA 1
ATOM 689 C C . GLY A 1 107 ? 37.82622 -24.31065 -39.62592 1.000 35.27098 106 GLY A C 1
ATOM 690 O O . GLY A 1 107 ? 38.90545 -23.89658 -40.07485 1.000 32.39170 106 GLY A O 1
ATOM 691 N N . LEU A 1 108 ? 37.73882 -24.94712 -38.45673 1.000 30.52315 107 LEU A N 1
ATOM 692 C CA . LEU A 1 108 ? 38.91324 -25.10616 -37.60567 1.000 34.42472 107 LEU A CA 1
ATOM 693 C C . LEU A 1 108 ? 39.67569 -26.41381 -37.83341 1.000 29.48735 107 LEU A C 1
ATOM 694 O O . LEU A 1 108 ? 40.69649 -26.64098 -37.17413 1.000 33.02103 107 LEU A O 1
ATOM 699 N N . GLU A 1 109 ? 39.22153 -27.27155 -38.74824 1.000 27.69250 108 GLU A N 1
ATOM 700 C CA . GLU A 1 109 ? 39.84589 -28.58211 -38.91514 1.000 27.08804 108 GLU A CA 1
ATOM 701 C C . GLU A 1 109 ? 41.33062 -28.48497 -39.26894 1.000 31.13682 108 GLU A C 1
ATOM 702 O O . GLU A 1 109 ? 42.10998 -29.36763 -38.89621 1.000 30.53462 108 GLU A O 1
ATOM 708 N N . ASP A 1 110 ? 41.76327 -27.42273 -39.95188 1.000 29.64643 109 ASP A N 1
ATOM 709 C CA . ASP A 1 110 ? 43.17309 -27.39833 -40.34010 1.000 30.96404 109 ASP A CA 1
ATOM 710 C C . ASP A 1 110 ? 44.12027 -27.11087 -39.18152 1.000 34.15102 109 ASP A C 1
ATOM 711 O O . ASP A 1 110 ? 45.33691 -27.20946 -39.37250 1.000 37.39601 109 ASP A O 1
ATOM 716 N N . GLN A 1 111 ? 43.61303 -26.77653 -37.99630 1.000 34.98174 110 GLN A N 1
ATOM 717 C CA . GLN A 1 111 ? 44.45362 -26.58364 -36.82104 1.000 30.43507 110 GLN A CA 1
ATOM 718 C C . GLN A 1 111 ? 44.48954 -27.81413 -35.91004 1.000 31.51628 110 GLN A C 1
ATOM 719 O O . GLN A 1 111 ? 45.07364 -27.75193 -34.81942 1.000 29.93524 110 GLN A O 1
ATOM 725 N N . ILE A 1 112 ? 43.88128 -28.92193 -36.32565 1.000 26.88177 111 ILE A N 1
ATOM 726 C CA . ILE A 1 112 ? 43.83630 -30.12843 -35.50488 1.000 28.06126 111 ILE A CA 1
ATOM 727 C C . ILE A 1 112 ? 45.16999 -30.85521 -35.60699 1.000 29.33898 111 ILE A C 1
ATOM 728 O O . ILE A 1 112 ? 45.70647 -31.02999 -36.70704 1.000 30.19231 111 ILE A O 1
ATOM 733 N N . VAL A 1 113 ? 45.71686 -31.26277 -34.46262 1.000 26.55967 112 VAL A N 1
ATOM 734 C CA . VAL A 1 113 ? 46.99243 -31.98462 -34.40259 1.000 26.09546 112 VAL A CA 1
ATOM 735 C C . VAL A 1 113 ? 46.84790 -33.17483 -33.45514 1.000 30.30974 112 VAL A C 1
ATOM 736 O O . VAL A 1 113 ? 45.85853 -33.26681 -32.70534 1.000 27.91239 112 VAL A O 1
ATOM 740 N N . PRO A 1 114 ? 47.79886 -34.10456 -33.44991 1.000 28.45852 113 PRO A N 1
ATOM 741 C CA . PRO A 1 114 ? 47.71051 -35.23914 -32.52474 1.000 31.00834 113 PRO A CA 1
ATOM 742 C C . PRO A 1 114 ? 47.83969 -34.80802 -31.06773 1.000 27.70757 113 PRO A C 1
ATOM 743 O O . PRO A 1 114 ? 48.47574 -33.80483 -30.72976 1.000 25.20453 113 PRO A O 1
ATOM 747 N N . PHE A 1 115 ? 47.21034 -35.59200 -30.19736 1.000 27.94295 114 PHE A N 1
ATOM 748 C CA . PHE A 1 115 ? 47.40889 -35.50744 -28.75346 1.000 28.25097 114 PHE A CA 1
ATOM 749 C C . PHE A 1 115 ? 47.81991 -36.90751 -28.30929 1.000 26.82127 114 PHE A C 1
ATOM 750 O O . PHE A 1 115 ? 46.97218 -37.70577 -27.87988 1.000 26.93675 114 PHE A O 1
ATOM 758 N N . PRO A 1 116 ? 49.10555 -37.24788 -28.41300 1.000 25.69913 115 PRO A N 1
ATOM 759 C CA . PRO A 1 116 ? 49.52112 -38.62717 -28.12909 1.000 26.88749 115 PRO A CA 1
ATOM 760 C C . PRO A 1 116 ? 49.41344 -38.94557 -26.64602 1.000 27.96788 115 PRO A C 1
ATOM 761 O O . PRO A 1 116 ? 49.50945 -38.06360 -25.78405 1.000 22.07257 115 PRO A O 1
ATOM 765 N N . MET A 1 117 ? 49.19542 -40.23642 -26.36215 1.000 26.38321 116 MET A N 1
ATOM 766 C CA . MET A 1 117 ? 48.91289 -40.70067 -25.01194 1.000 26.83904 116 MET A CA 1
ATOM 767 C C . MET A 1 117 ? 49.93782 -41.71462 -24.50123 1.000 26.11622 116 MET A C 1
ATOM 768 O O . MET A 1 117 ? 49.74412 -42.28208 -23.42260 1.000 25.47376 116 MET A O 1
ATOM 773 N N . ASN A 1 118 ? 51.02488 -41.96082 -25.22767 1.000 26.37287 117 ASN A N 1
ATOM 774 C CA . ASN A 1 118 ? 52.01464 -42.89425 -24.71191 1.000 23.96632 117 ASN A CA 1
ATOM 775 C C . ASN A 1 118 ? 53.38065 -42.56459 -25.28880 1.000 22.65211 117 ASN A C 1
ATOM 776 O O . ASN A 1 118 ? 53.50257 -41.83171 -26.27507 1.000 25.61987 117 ASN A O 1
ATOM 781 N N . SER A 1 119 ? 54.41442 -43.11988 -24.65428 1.000 23.00546 118 SER A N 1
ATOM 782 C CA . SER A 1 119 ? 55.79614 -43.03813 -25.12584 1.000 26.58034 118 SER A CA 1
ATOM 783 C C . SER A 1 119 ? 56.34512 -44.42791 -25.43888 1.000 23.82548 118 SER A C 1
ATOM 784 O O . SER A 1 119 ? 57.47715 -44.76404 -25.07560 1.000 21.85723 118 SER A O 1
ATOM 787 N N . GLY A 1 120 ? 55.53937 -45.26246 -26.09435 1.000 23.53568 119 GLY A N 1
ATOM 788 C CA . GLY A 1 120 ? 55.98640 -46.59806 -26.46529 1.000 19.73287 119 GLY A CA 1
ATOM 789 C C . GLY A 1 120 ? 56.42072 -47.45065 -25.29086 1.000 26.28246 119 GLY A C 1
ATOM 790 O O . GLY A 1 120 ? 57.30501 -48.30006 -25.44066 1.000 22.79968 119 GLY A O 1
ATOM 791 N N . GLY A 1 121 ? 55.81934 -47.24991 -24.11668 1.000 25.37601 120 GLY A N 1
ATOM 792 C CA . GLY A 1 121 ? 56.22363 -47.96125 -22.91927 1.000 23.13616 120 GLY A CA 1
ATOM 793 C C . GLY A 1 121 ? 57.15511 -47.21452 -21.97123 1.000 22.09157 120 GLY A C 1
ATOM 794 O O . GLY A 1 121 ? 57.41358 -47.72868 -20.87633 1.000 23.22840 120 GLY A O 1
ATOM 795 N N . ASN A 1 122 ? 57.68473 -46.03625 -22.34252 1.000 22.26706 121 ASN A N 1
ATOM 796 C CA . ASN A 1 122 ? 58.63564 -45.32562 -21.47800 1.000 21.06521 121 ASN A CA 1
ATOM 797 C C . ASN A 1 122 ? 57.96723 -44.39284 -20.46881 1.000 22.70678 121 ASN A C 1
ATOM 798 O O . ASN A 1 122 ? 58.67142 -43.77061 -19.67138 1.000 19.23312 121 ASN A O 1
ATOM 803 N N . ASN A 1 123 ? 56.64084 -44.25544 -20.47547 1.000 19.34970 122 ASN A N 1
ATOM 804 C CA . ASN A 1 123 ? 56.02008 -43.36891 -19.50001 1.000 20.06298 122 ASN A CA 1
ATOM 805 C C . ASN A 1 123 ? 56.24416 -43.91749 -18.09656 1.000 23.23322 122 ASN A C 1
ATOM 806 O O . ASN A 1 123 ? 56.37987 -45.13314 -17.89766 1.000 21.88456 122 ASN A O 1
ATOM 811 N N . ARG A 1 124 ? 56.27874 -43.00877 -17.12100 1.000 20.30665 123 ARG A N 1
ATOM 812 C CA . ARG A 1 124 ? 56.59005 -43.36959 -15.74650 1.000 20.48455 123 ARG A CA 1
ATOM 813 C C . ARG A 1 124 ? 55.34332 -43.82679 -14.98668 1.000 24.30388 123 ARG A C 1
ATOM 814 O O . ARG A 1 124 ? 54.20935 -43.43468 -15.29541 1.000 21.85007 123 ARG A O 1
ATOM 822 N N . LEU A 1 125 ? 55.57931 -44.69117 -14.00264 1.000 19.26988 124 LEU A N 1
ATOM 823 C CA . LEU A 1 125 ? 54.61506 -45.10150 -13.00232 1.000 19.25795 124 LEU A CA 1
ATOM 824 C C . LEU A 1 125 ? 55.29912 -45.01909 -11.64649 1.000 22.73035 124 LEU A C 1
ATOM 825 O O . LEU A 1 125 ? 56.45940 -45.42345 -11.50213 1.000 23.09075 124 LEU A O 1
ATOM 830 N N . TYR A 1 126 ? 54.59798 -44.48342 -10.65330 1.000 22.16104 125 TYR A N 1
ATOM 831 C CA . TYR A 1 126 ? 55.14526 -44.40370 -9.30563 1.000 20.33783 125 TYR A CA 1
ATOM 832 C C . TYR A 1 126 ? 54.08115 -44.86430 -8.32989 1.000 20.99215 125 TYR A C 1
ATOM 833 O O . TYR A 1 126 ? 53.05219 -44.19577 -8.16228 1.000 19.12462 125 TYR A O 1
ATOM 842 N N . PHE A 1 127 ? 54.33757 -45.99652 -7.67869 1.000 19.55607 126 PHE A N 1
ATOM 843 C CA . PHE A 1 127 ? 53.37981 -46.56210 -6.74451 1.000 22.34652 126 PHE A CA 1
ATOM 844 C C . PHE A 1 127 ? 54.10688 -47.16884 -5.55648 1.000 23.23011 126 PHE A C 1
ATOM 845 O O . PHE A 1 127 ? 55.14653 -47.82673 -5.70926 1.000 22.88848 126 PHE A O 1
ATOM 853 N N . ARG A 1 128 ? 53.56877 -46.88559 -4.37708 1.000 20.14373 127 ARG A N 1
ATOM 854 C CA . ARG A 1 128 ? 54.08154 -47.37316 -3.10849 1.000 22.26907 127 ARG A CA 1
ATOM 855 C C . ARG A 1 128 ? 55.60115 -47.23012 -3.03865 1.000 21.72143 127 ARG A C 1
ATOM 856 O O . ARG A 1 128 ? 56.34146 -48.17920 -2.78840 1.000 21.94669 127 ARG A O 1
ATOM 864 N N . GLY A 1 129 ? 56.05087 -45.99441 -3.26202 1.000 22.47207 128 GLY A N 1
ATOM 865 C CA . GLY A 1 129 ? 57.44777 -45.65206 -3.11018 1.000 18.75197 128 GLY A CA 1
ATOM 866 C C . GLY A 1 129 ? 58.36642 -46.19897 -4.18073 1.000 23.03555 128 GLY A C 1
ATOM 867 O O . GLY A 1 129 ? 59.58096 -46.23384 -3.97795 1.000 24.05887 128 GLY A O 1
ATOM 868 N N . THR A 1 130 ? 57.83523 -46.60166 -5.32984 1.000 22.11796 129 THR A N 1
ATOM 869 C CA . THR A 1 130 ? 58.62723 -47.31061 -6.33176 1.000 22.71668 129 THR A CA 1
ATOM 870 C C . THR A 1 130 ? 58.41059 -46.66790 -7.69130 1.000 24.09585 129 THR A C 1
ATOM 871 O O . THR A 1 130 ? 57.26628 -46.50017 -8.11826 1.000 23.33664 129 THR A O 1
ATOM 875 N N . SER A 1 131 ? 59.50536 -46.28531 -8.34812 1.000 23.30062 130 SER A N 1
ATOM 876 C CA . SER A 1 131 ? 59.46765 -45.64335 -9.65725 1.000 21.94219 130 SER A CA 1
ATOM 877 C C . SER A 1 131 ? 59.83044 -46.64256 -10.75252 1.000 22.56431 130 SER A C 1
ATOM 878 O O . SER A 1 131 ? 60.85360 -47.33185 -10.67163 1.000 22.80820 130 SER A O 1
ATOM 881 N N . PHE A 1 132 ? 59.00412 -46.70988 -11.78432 1.000 20.30255 131 PHE A N 1
ATOM 882 C CA . PHE A 1 132 ? 59.23778 -47.63925 -12.88226 1.000 25.65616 131 PHE A CA 1
ATOM 883 C C . PHE A 1 132 ? 58.49371 -47.13941 -14.12020 1.000 25.03367 131 PHE A C 1
ATOM 884 O O . PHE A 1 132 ? 57.86674 -46.07553 -14.11210 1.000 26.63527 131 PHE A O 1
ATOM 892 N N . SER A 1 133 ? 58.61413 -47.89565 -15.20620 1.000 24.77474 132 SER A N 1
ATOM 893 C CA . SER A 1 133 ? 58.02104 -47.54109 -16.48570 1.000 25.36157 132 SER A CA 1
ATOM 894 C C . SER A 1 133 ? 56.88952 -48.50294 -16.84335 1.000 23.49875 132 SER A C 1
ATOM 895 O O . SER A 1 133 ? 56.77048 -49.59826 -16.28752 1.000 23.47923 132 SER A O 1
ATOM 898 N N . VAL A 1 134 ? 56.06180 -48.07901 -17.79995 1.000 21.25224 133 VAL A N 1
ATOM 899 C CA . VAL A 1 134 ? 55.01345 -48.95123 -18.32862 1.000 23.43138 133 VAL A CA 1
ATOM 900 C C . VAL A 1 134 ? 55.60901 -50.26450 -18.82799 1.000 24.85717 133 VAL A C 1
ATOM 901 O O . VAL A 1 134 ? 55.10664 -51.35133 -18.52134 1.000 24.39196 133 VAL A O 1
ATOM 905 N N . ASN A 1 135 ? 56.68626 -50.18519 -19.61209 1.000 23.41657 134 ASN A N 1
ATOM 906 C CA . ASN A 1 135 ? 57.36498 -51.40344 -20.05944 1.000 27.05294 134 ASN A CA 1
ATOM 907 C C . ASN A 1 135 ? 57.76441 -52.28562 -18.87886 1.000 25.42200 134 ASN A C 1
ATOM 908 O O . ASN A 1 135 ? 57.52688 -53.49641 -18.89557 1.000 26.83193 134 ASN A O 1
ATOM 913 N N . ASP A 1 136 ? 58.39773 -51.69823 -17.85407 1.000 26.05983 135 ASP A N 1
ATOM 914 C CA . ASP A 1 136 ? 58.77804 -52.47157 -16.66663 1.000 25.27702 135 ASP A CA 1
ATOM 915 C C . ASP A 1 136 ? 57.59017 -53.21915 -16.07751 1.000 25.46807 135 ASP A C 1
ATOM 916 O O . ASP A 1 136 ? 57.72385 -54.36916 -15.63897 1.000 26.12913 135 ASP A O 1
ATOM 921 N N . ALA A 1 137 ? 56.43156 -52.55847 -16.00289 1.000 21.33783 136 ALA A N 1
ATOM 922 C CA . ALA A 1 137 ? 55.29049 -53.14446 -15.29868 1.000 23.30986 136 ALA A CA 1
ATOM 923 C C . ALA A 1 137 ? 54.76176 -54.38305 -16.00917 1.000 28.60752 136 ALA A C 1
ATOM 924 O O . ALA A 1 137 ? 54.15716 -55.25315 -15.36641 1.000 29.92434 136 ALA A O 1
ATOM 926 N N . GLU A 1 138 ? 54.97725 -54.47642 -17.32833 1.000 29.45321 137 GLU A N 1
ATOM 927 C CA . GLU A 1 138 ? 54.56564 -55.65337 -18.09694 1.000 33.65028 137 GLU A CA 1
ATOM 928 C C . GLU A 1 138 ? 55.42868 -56.86454 -17.78436 1.000 31.24060 137 GLU A C 1
ATOM 929 O O . GLU A 1 138 ? 54.97298 -58.00375 -17.93482 1.000 31.17232 137 GLU A O 1
ATOM 935 N N . GLN A 1 139 ? 56.66932 -56.64068 -17.36367 1.000 29.16460 138 GLN A N 1
ATOM 936 C CA . GLN A 1 139 ? 57.63833 -57.72416 -17.26986 1.000 34.20280 138 GLN A CA 1
ATOM 937 C C . GLN A 1 139 ? 57.13780 -58.84938 -16.37750 1.000 31.24115 138 GLN A C 1
ATOM 938 O O . GLN A 1 139 ? 56.48071 -58.61388 -15.36091 1.000 27.11243 138 GLN A O 1
ATOM 944 N N . ASP A 1 140 ? 57.47042 -60.08235 -16.76161 1.000 31.06380 139 ASP A N 1
ATOM 945 C CA . ASP A 1 140 ? 57.25572 -61.24350 -15.90238 1.000 31.21941 139 ASP A CA 1
ATOM 946 C C . ASP A 1 140 ? 55.78670 -61.34925 -15.48817 1.000 30.40471 139 ASP A C 1
ATOM 947 O O . ASP A 1 140 ? 55.45675 -61.44060 -14.30912 1.000 32.09161 139 ASP A O 1
ATOM 952 N N . ASP A 1 141 ? 54.89857 -61.31253 -16.47881 1.000 28.92068 140 ASP A N 1
ATOM 953 C CA . ASP A 1 141 ? 53.46238 -61.44879 -16.25343 1.000 33.00715 140 ASP A CA 1
ATOM 954 C C . ASP A 1 141 ? 52.95395 -60.41138 -15.25348 1.000 30.57184 140 ASP A C 1
ATOM 955 O O . ASP A 1 141 ? 52.22755 -60.73102 -14.30984 1.000 26.59807 140 ASP A O 1
ATOM 960 N N . TYR A 1 142 ? 53.34567 -59.15171 -15.46711 1.000 29.71822 141 TYR A N 1
ATOM 961 C CA . TYR A 1 142 ? 52.86420 -58.05124 -14.63584 1.000 27.00986 141 TYR A CA 1
ATOM 962 C C . TYR A 1 142 ? 53.23904 -58.26779 -13.17544 1.000 26.67087 141 TYR A C 1
ATOM 963 O O . TYR A 1 142 ? 52.47717 -57.95124 -12.26468 1.000 26.17687 141 TYR A O 1
ATOM 972 N N . HIS A 1 143 ? 54.43888 -58.80247 -12.94014 1.000 24.36294 142 HIS A N 1
ATOM 973 C CA . HIS A 1 143 ? 54.79939 -59.19228 -11.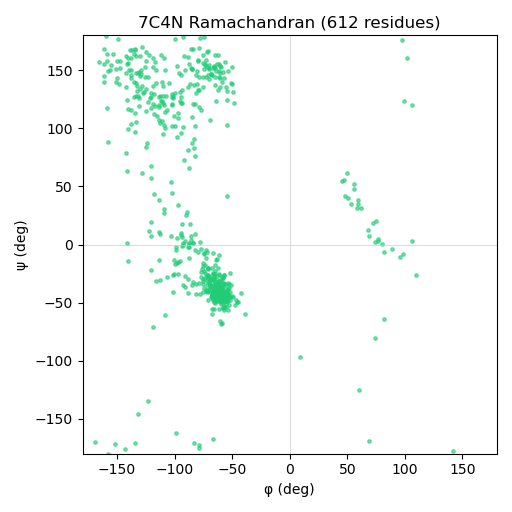58456 1.000 26.78349 142 HIS A CA 1
ATOM 974 C C . HIS A 1 143 ? 54.83325 -58.00748 -10.62884 1.000 27.84256 142 HIS A C 1
ATOM 975 O O . HIS A 1 143 ? 54.54161 -58.16561 -9.43252 1.000 27.56962 142 HIS A O 1
ATOM 982 N N . ILE A 1 144 ? 55.23347 -56.83067 -11.10764 1.000 22.12255 143 ILE A N 1
ATOM 983 C CA . ILE A 1 144 ? 55.46011 -55.71390 -10.19260 1.000 23.97706 143 ILE A CA 1
ATOM 984 C C . ILE A 1 144 ? 54.18903 -55.39069 -9.40153 1.000 25.47700 143 ILE A C 1
ATOM 985 O O . ILE A 1 144 ? 54.25435 -55.03931 -8.22015 1.000 23.54808 143 ILE A O 1
ATOM 990 N N . TRP A 1 145 ? 53.01272 -55.51194 -10.03106 1.000 20.75721 144 TRP A N 1
ATOM 991 C CA . TRP A 1 145 ? 51.78114 -55.18921 -9.31462 1.000 22.47864 144 TRP A CA 1
ATOM 992 C C . TRP A 1 145 ? 51.53520 -56.14207 -8.14849 1.000 22.70895 144 TRP A C 1
ATOM 993 O O . TRP A 1 145 ? 51.04151 -55.72603 -7.08778 1.000 23.00102 144 TRP A O 1
ATOM 1004 N N . SER A 1 146 ? 51.85821 -57.42458 -8.32706 1.000 22.12975 145 SER A N 1
ATOM 1005 C CA . SER A 1 146 ? 51.71012 -58.39895 -7.24829 1.000 23.27157 145 SER A CA 1
ATOM 1006 C C . SER A 1 146 ? 52.77538 -58.22913 -6.16997 1.000 24.17903 145 SER A C 1
ATOM 1007 O O . SER A 1 146 ? 52.62791 -58.76542 -5.07313 1.000 20.61261 145 SER A O 1
ATOM 1010 N N . ALA A 1 147 ? 53.86510 -57.52700 -6.47332 1.000 24.47392 146 ALA A N 1
ATOM 1011 C CA . ALA A 1 147 ? 54.88036 -57.22687 -5.46191 1.000 24.95286 146 ALA A CA 1
ATOM 1012 C C . ALA A 1 147 ? 54.50852 -55.99359 -4.65335 1.000 27.54709 146 ALA A C 1
ATOM 1013 O O . ALA A 1 147 ? 54.83936 -55.92225 -3.47044 1.000 22.34601 146 ALA A O 1
ATOM 1015 N N . LEU A 1 148 ? 53.81373 -55.02837 -5.26708 1.000 25.13358 147 LEU A N 1
ATOM 1016 C CA . LEU A 1 148 ? 53.48111 -53.76745 -4.60517 1.000 23.75128 147 LEU A CA 1
ATOM 1017 C C . LEU A 1 148 ? 52.16312 -53.84463 -3.84882 1.000 21.88506 147 LEU A C 1
ATOM 1018 O O . LEU A 1 148 ? 51.98152 -53.15153 -2.84059 1.000 21.02484 147 LEU A O 1
ATOM 1023 N N . TYR A 1 149 ? 51.24055 -54.67682 -4.31647 1.000 22.62660 148 TYR A N 1
ATOM 1024 C CA . TYR A 1 149 ? 49.92193 -54.80397 -3.72377 1.000 22.14150 148 TYR A CA 1
ATOM 1025 C C . TYR A 1 149 ? 49.71074 -56.25334 -3.33054 1.000 24.92434 148 TYR A C 1
ATOM 1026 O O . TYR A 1 149 ? 50.15198 -57.16549 -4.03986 1.000 21.91632 148 TYR A O 1
ATOM 1035 N N . ASN A 1 150 ? 49.02033 -56.45853 -2.20677 1.000 21.44166 149 ASN A N 1
ATOM 1036 C CA . ASN A 1 150 ? 48.76511 -57.79711 -1.68083 1.000 21.39361 149 ASN A CA 1
ATOM 1037 C C . ASN A 1 150 ? 47.47199 -58.31374 -2.31357 1.000 22.53200 149 ASN A C 1
ATOM 1038 O O . ASN A 1 150 ? 46.38689 -58.26596 -1.73182 1.000 22.15715 149 ASN A O 1
ATOM 1043 N N . LEU A 1 151 ? 47.59934 -58.82021 -3.53831 1.000 19.65260 150 LEU A N 1
ATOM 1044 C CA . LEU A 1 151 ? 46.44643 -59.15634 -4.36327 1.000 21.42252 150 LEU A CA 1
ATOM 1045 C C . LEU A 1 151 ? 46.00122 -60.60934 -4.16253 1.000 24.25172 150 LEU A C 1
ATOM 1046 O O . LEU A 1 151 ? 46.81931 -61.49145 -3.87850 1.000 22.53499 150 LEU A O 1
ATOM 1051 N N . ASP A 1 152 ? 44.69229 -60.85391 -4.33452 1.000 20.01725 151 ASP A N 1
ATOM 1052 C CA . ASP A 1 152 ? 44.18810 -62.22725 -4.43558 1.000 21.86136 151 ASP A CA 1
ATOM 1053 C C . ASP A 1 152 ? 44.82396 -62.92807 -5.63936 1.000 23.23539 151 ASP A C 1
ATOM 1054 O O . ASP A 1 152 ? 45.19376 -62.27855 -6.62176 1.000 22.98266 151 ASP A O 1
ATOM 1059 N N . PRO A 1 153 ? 44.92687 -64.25587 -5.61421 1.000 24.48285 152 PRO A N 1
ATOM 1060 C CA . PRO A 1 153 ? 45.43803 -64.95679 -6.80847 1.000 21.85453 152 PRO A CA 1
ATOM 1061 C C . PRO A 1 153 ? 44.69580 -64.59980 -8.09626 1.000 24.51964 152 PRO A C 1
ATOM 1062 O O . PRO A 1 153 ? 45.35293 -64.35427 -9.11478 1.000 24.43107 152 PRO A O 1
ATOM 1066 N N . SER A 1 154 ? 43.35643 -64.55277 -8.09422 1.000 21.35058 153 SER A N 1
ATOM 1067 C CA . SER A 1 154 ? 42.63117 -64.20487 -9.32044 1.000 24.91506 153 SER A CA 1
ATOM 1068 C C . SER A 1 154 ? 42.93027 -62.79774 -9.80598 1.000 22.85045 153 SER A C 1
ATOM 1069 O O . SER A 1 154 ? 42.56752 -62.45778 -10.93857 1.000 24.76951 153 SER A O 1
ATOM 1072 N N . GLU A 1 155 ? 43.57014 -61.97841 -8.98618 1.000 19.78717 154 GLU A N 1
ATOM 1073 C CA . GLU A 1 155 ? 43.89605 -60.60776 -9.33946 1.000 21.72547 154 GLU A CA 1
ATOM 1074 C C . GLU A 1 155 ? 45.33473 -60.44161 -9.81543 1.000 24.12553 154 GLU A C 1
ATOM 1075 O O . GLU A 1 155 ? 45.71810 -59.32298 -10.18574 1.000 20.90098 154 GLU A O 1
ATOM 1081 N N . GLN A 1 156 ? 46.13452 -61.51877 -9.82176 1.000 22.81854 155 GLN A N 1
ATOM 1082 C CA . GLN A 1 156 ? 47.55959 -61.45296 -10.13966 1.000 24.78463 155 GLN A CA 1
ATOM 1083 C C . GLN A 1 156 ? 47.83151 -61.82456 -11.58738 1.000 23.82079 155 GLN A C 1
ATOM 1084 O O . GLN A 1 156 ? 47.11029 -62.62231 -12.19498 1.000 21.74392 155 GLN A O 1
ATOM 1090 N N . GLY A 1 157 ? 48.92966 -61.29687 -12.11262 1.000 20.67301 156 GLY A N 1
ATOM 1091 C CA . GLY A 1 157 ? 49.32913 -61.67958 -13.45419 1.000 18.19001 156 GLY A CA 1
ATOM 1092 C C . GLY A 1 157 ? 48.49953 -61.07518 -14.56191 1.000 25.36206 156 GLY A C 1
ATOM 1093 O O . GLY A 1 157 ? 48.50847 -61.60024 -15.68298 1.000 24.50621 156 GLY A O 1
ATOM 1094 N N . VAL A 1 158 ? 47.78733 -59.96819 -14.29231 1.000 21.68915 157 VAL A N 1
ATOM 1095 C CA . VAL A 1 158 ? 46.97680 -59.29012 -15.29963 1.000 23.27769 157 VAL A CA 1
ATOM 1096 C C . VAL A 1 158 ? 47.24950 -57.79514 -15.21719 1.000 26.01376 157 VAL A C 1
ATOM 1097 O O . VAL A 1 158 ? 47.51054 -57.24877 -14.13939 1.000 26.08413 157 VAL A O 1
ATOM 1101 N N . ASN A 1 159 ? 47.18266 -57.13680 -16.35868 1.000 23.61997 158 ASN A N 1
ATOM 1102 C CA . ASN A 1 159 ? 47.33268 -55.68759 -16.41429 1.000 27.98718 158 ASN A CA 1
ATOM 1103 C C . ASN A 1 159 ? 46.18548 -55.01495 -15.65939 1.000 22.65291 158 ASN A C 1
ATOM 1104 O O . ASN A 1 159 ? 45.02157 -55.24885 -15.99571 1.000 21.41183 158 ASN A O 1
ATOM 1109 N N . PRO A 1 160 ? 46.46050 -54.16560 -14.66131 1.000 25.29500 159 PRO A N 1
ATOM 1110 C CA . PRO A 1 160 ? 45.36564 -53.52702 -13.89414 1.000 24.97661 159 PRO A CA 1
ATOM 1111 C C . PRO A 1 160 ? 44.23670 -52.94899 -14.73429 1.000 25.64247 159 PRO A C 1
ATOM 1112 O O . PRO A 1 160 ? 43.06519 -53.20668 -14.44297 1.000 26.46430 159 PRO A O 1
ATOM 1116 N N . LYS A 1 161 ? 44.55726 -52.15209 -15.75412 1.000 24.51415 160 LYS A N 1
ATOM 1117 C CA . LYS A 1 161 ? 43.52787 -51.60504 -16.63564 1.000 30.22325 160 LYS A CA 1
ATOM 1118 C C . LYS A 1 161 ? 42.65388 -52.69480 -17.24392 1.000 32.81071 160 LYS A C 1
ATOM 1119 O O . LYS A 1 161 ? 41.45574 -52.46905 -17.46861 1.000 28.24915 160 LYS A O 1
ATOM 1125 N N . ASP A 1 162 ? 43.22998 -53.87039 -17.54467 1.000 27.27047 161 ASP A N 1
ATOM 1126 C CA . ASP A 1 162 ? 42.42323 -54.95849 -18.09125 1.000 26.07199 161 ASP A CA 1
ATOM 1127 C C . ASP A 1 162 ? 41.41710 -55.51982 -17.07962 1.000 26.72241 161 ASP A C 1
ATOM 1128 O O . ASP A 1 162 ? 40.44010 -56.16465 -17.49105 1.000 24.69410 161 ASP A O 1
ATOM 1133 N N . ILE A 1 163 ? 41.61513 -55.30276 -15.77500 1.000 23.23670 162 ILE A N 1
ATOM 1134 C CA . ILE A 1 163 ? 40.57123 -55.70053 -14.82575 1.000 25.81191 162 ILE A CA 1
ATOM 1135 C C . ILE A 1 163 ? 39.30874 -54.86842 -15.05308 1.000 26.08555 162 ILE A C 1
ATOM 1136 O O . ILE A 1 163 ? 38.19604 -55.40431 -15.10169 1.000 22.79760 162 ILE A O 1
ATOM 1141 N N . ILE A 1 164 ? 39.46220 -53.55322 -15.22413 1.000 25.67036 163 ILE A N 1
ATOM 1142 C CA . ILE A 1 164 ? 38.31064 -52.69776 -15.53015 1.000 27.98007 163 ILE A CA 1
ATOM 1143 C C . ILE A 1 164 ? 37.60879 -53.17857 -16.79789 1.000 25.76241 163 ILE A C 1
ATOM 1144 O O . ILE A 1 164 ? 36.37248 -53.28790 -16.83965 1.000 24.61444 163 ILE A O 1
ATOM 1149 N N . ASN A 1 165 ? 38.38623 -53.48680 -17.84792 1.000 24.60062 164 ASN A N 1
ATOM 1150 C CA . ASN A 1 165 ? 37.80194 -53.94608 -19.11648 1.000 25.60715 164 ASN A CA 1
ATOM 1151 C C . ASN A 1 165 ? 37.04633 -55.26125 -18.93722 1.000 28.33407 164 ASN A C 1
ATOM 1152 O O . ASN A 1 165 ? 35.92408 -55.43009 -19.44234 1.000 24.82611 164 ASN A O 1
ATOM 1157 N N . VAL A 1 166 ? 37.66389 -56.22252 -18.23878 1.000 25.64782 165 VAL A N 1
ATOM 1158 C CA . VAL A 1 166 ? 37.02379 -57.52078 -18.04294 1.000 22.67251 165 VAL A CA 1
ATOM 1159 C C . VAL A 1 166 ? 35.72396 -57.35205 -17.27571 1.000 23.69228 165 VAL A C 1
ATOM 1160 O O . VAL A 1 166 ? 34.70195 -57.95932 -17.60926 1.000 23.68286 165 VAL A O 1
ATOM 1164 N N . VAL A 1 167 ? 35.74272 -56.53869 -16.22310 1.000 23.37610 166 VAL A N 1
ATOM 1165 C CA . VAL A 1 167 ? 34.52452 -56.34781 -15.44297 1.000 25.96929 166 VAL A CA 1
ATOM 1166 C C . VAL A 1 167 ? 33.43201 -55.73802 -16.31206 1.000 23.58726 166 VAL A C 1
ATOM 1167 O O . VAL A 1 167 ? 32.25375 -56.11123 -16.21741 1.000 25.48107 166 VAL A O 1
ATOM 1171 N N . PHE A 1 168 ? 33.80573 -54.79309 -17.17368 1.000 25.25858 167 PHE A N 1
ATOM 1172 C CA . PHE A 1 168 ? 32.85313 -54.25085 -18.13483 1.000 26.97071 167 PHE A CA 1
ATOM 1173 C C . PHE A 1 168 ? 32.25235 -55.36761 -18.98585 1.000 25.82508 167 PHE A C 1
ATOM 1174 O O . PHE A 1 168 ? 31.02884 -55.43171 -19.17409 1.000 27.46233 167 PHE A O 1
ATOM 1182 N N . ASN A 1 169 ? 33.09823 -56.27190 -19.49694 1.000 23.52883 168 ASN A N 1
ATOM 1183 C CA . ASN A 1 169 ? 32.58861 -57.36681 -20.32262 1.000 27.41078 168 ASN A CA 1
ATOM 1184 C C . ASN A 1 169 ? 31.61419 -58.23515 -19.54241 1.000 25.29937 168 ASN A C 1
ATOM 1185 O O . ASN A 1 169 ? 30.64574 -58.75221 -20.10847 1.000 27.48302 168 ASN A O 1
ATOM 1190 N N . ARG A 1 170 ? 31.88296 -58.43505 -18.24883 1.000 24.87146 169 ARG A N 1
ATOM 1191 C CA . ARG A 1 170 ? 31.00666 -59.23339 -17.39288 1.000 28.92249 169 ARG A CA 1
ATOM 1192 C C . ARG A 1 170 ? 29.65313 -58.56466 -17.20105 1.000 27.86000 169 ARG A C 1
ATOM 1193 O O . ARG A 1 170 ? 28.61722 -59.23660 -17.20985 1.000 26.05576 169 ARG A O 1
ATOM 1201 N N . ILE A 1 171 ? 29.64582 -57.24647 -16.99920 1.000 24.90974 170 ILE A N 1
ATOM 1202 C CA . ILE A 1 171 ? 28.38402 -56.52658 -16.86515 1.000 27.24533 170 ILE A CA 1
ATOM 1203 C C . ILE A 1 171 ? 27.52950 -56.71107 -18.11869 1.000 27.39016 170 ILE A C 1
ATOM 1204 O O . ILE A 1 171 ? 26.32892 -56.99754 -18.03541 1.000 27.36131 170 ILE A O 1
ATOM 1209 N N . LEU A 1 172 ? 28.13296 -56.55610 -19.29914 1.000 25.40073 171 LEU A N 1
ATOM 1210 C CA . LEU A 1 172 ? 27.38477 -56.77093 -20.53883 1.000 27.80342 171 LEU A CA 1
ATOM 1211 C C . LEU A 1 172 ? 26.88188 -58.20463 -20.64487 1.000 31.80530 171 LEU A C 1
ATOM 1212 O O . LEU A 1 172 ? 25.72580 -58.43780 -21.02199 1.000 28.29350 171 LEU A O 1
ATOM 1217 N N . GLN A 1 173 ? 27.73256 -59.18110 -20.30314 1.000 27.35815 172 GLN A N 1
ATOM 1218 C CA . GLN A 1 173 ? 27.34543 -60.58171 -20.44162 1.000 28.81946 172 GLN A CA 1
ATOM 1219 C C . GLN A 1 173 ? 26.08741 -60.89940 -19.64702 1.000 27.59973 172 GLN A C 1
ATOM 1220 O O . GLN A 1 173 ? 25.21025 -61.61919 -20.13338 1.000 32.67872 172 GLN A O 1
ATOM 1226 N N . VAL A 1 174 ? 25.97932 -60.38605 -18.41500 1.000 32.77808 173 VAL A N 1
ATOM 1227 C CA . VAL A 1 174 ? 24.82382 -60.72216 -17.58345 1.000 31.99632 173 VAL A CA 1
ATOM 1228 C C . VAL A 1 174 ? 23.61661 -59.84822 -17.87193 1.000 28.96082 173 VAL A C 1
ATOM 1229 O O . VAL A 1 174 ? 22.58461 -60.00966 -17.20953 1.000 30.95145 173 VAL A O 1
ATOM 1233 N N . ASN A 1 175 ? 23.71621 -58.91860 -18.82239 1.000 27.99952 174 ASN A N 1
ATOM 1234 C CA . ASN A 1 175 ? 22.59154 -58.10089 -19.27028 1.000 34.50958 174 ASN A CA 1
ATOM 1235 C C . ASN A 1 175 ? 22.38672 -58.33863 -20.76437 1.000 33.91406 174 ASN A C 1
ATOM 1236 O O . ASN A 1 175 ? 22.62951 -57.44946 -21.58970 1.000 36.34495 174 ASN A O 1
ATOM 1241 N N . PRO A 1 176 ? 21.97008 -59.54687 -21.14738 1.000 36.79644 175 PRO A N 1
ATOM 1242 C CA . PRO A 1 176 ? 21.73421 -59.81728 -22.57814 1.000 37.87889 175 PRO A CA 1
ATOM 1243 C C . PRO A 1 176 ? 20.59569 -58.99974 -23.16419 1.000 43.39448 175 PRO A C 1
ATOM 1244 O O . PRO A 1 176 ? 20.60150 -58.73363 -24.37218 1.000 47.73094 175 PRO A O 1
ATOM 1248 N N . GLN A 1 177 ? 19.62063 -58.59220 -22.34302 1.000 45.22000 176 GLN A N 1
ATOM 1249 C CA . GLN A 1 177 ? 18.57257 -57.68712 -22.81446 1.000 50.66400 176 GLN A CA 1
ATOM 1250 C C . GLN A 1 177 ? 19.15324 -56.38970 -23.35705 1.000 49.71665 176 GLN A C 1
ATOM 1251 O O . GLN A 1 177 ? 18.54660 -55.75472 -24.23040 1.000 47.38955 176 GLN A O 1
ATOM 1257 N N . PHE A 1 178 ? 20.31774 -55.97883 -22.84915 1.000 47.33134 177 PHE A N 1
ATOM 1258 C CA . PHE A 1 178 ? 20.92979 -54.71369 -23.23250 1.000 46.22261 177 PHE A CA 1
ATOM 1259 C C . PHE A 1 178 ? 21.74473 -54.90914 -24.51026 1.000 50.54094 177 PHE A C 1
ATOM 1260 O O . PHE A 1 178 ? 22.80640 -55.54293 -24.49062 1.000 46.03496 177 PHE A O 1
ATOM 1268 N N . ASP A 1 179 ? 21.25964 -54.34718 -25.61972 1.000 52.16260 178 ASP A N 1
ATOM 1269 C CA . ASP A 1 179 ? 21.90215 -54.53561 -26.91941 1.000 56.82963 178 ASP A CA 1
ATOM 1270 C C . ASP A 1 179 ? 23.24443 -53.81293 -26.94855 1.000 58.41812 178 ASP A C 1
ATOM 1271 O O . ASP A 1 179 ? 23.32079 -52.58356 -27.05865 1.000 60.63252 178 ASP A O 1
ATOM 1276 N N . SER A 1 180 ? 24.30033 -54.61040 -26.88955 1.000 59.61812 179 SER A N 1
ATOM 1277 C CA . SER A 1 180 ? 25.68591 -54.16464 -26.84134 1.000 57.02634 179 SER A CA 1
ATOM 1278 C C . SER A 1 180 ? 26.40364 -54.30253 -28.18229 1.000 66.21258 179 SER A C 1
ATOM 1279 O O . SER A 1 180 ? 27.56402 -54.68612 -28.22763 1.000 64.58347 179 SER A O 1
ATOM 1282 N N . ARG A 1 181 ? 25.75093 -53.89988 -29.27210 1.000 71.76729 180 ARG A N 1
ATOM 1283 C CA . ARG A 1 181 ? 26.28770 -54.16190 -30.60637 1.000 69.99381 180 ARG A CA 1
ATOM 1284 C C . ARG A 1 181 ? 26.86322 -52.93946 -31.31226 1.000 73.38563 180 ARG A C 1
ATOM 1285 O O . ARG A 1 181 ? 27.76302 -53.12082 -32.13719 1.000 75.68922 180 ARG A O 1
ATOM 1289 N N . PRO A 1 182 ? 26.40631 -51.71036 -31.04995 1.000 77.65256 181 PRO A N 1
ATOM 1290 C CA . PRO A 1 182 ? 26.90001 -50.57023 -31.84247 1.000 78.13891 181 PRO A CA 1
ATOM 1291 C C . PRO A 1 182 ? 28.40480 -50.35192 -31.67382 1.000 78.66655 181 PRO A C 1
ATOM 1292 O O . PRO A 1 182 ? 28.93582 -50.32834 -30.56448 1.000 77.27155 181 PRO A O 1
ATOM 1296 N N . GLU A 1 183 ? 29.09052 -50.17539 -32.80656 1.000 78.56202 182 GLU A N 1
ATOM 1297 C CA . GLU A 1 183 ? 30.54386 -49.99898 -32.88533 1.000 78.67027 182 GLU A CA 1
ATOM 1298 C C . GLU A 1 183 ? 30.99317 -48.67965 -32.29964 1.000 76.46304 182 GLU A C 1
ATOM 1299 O O . GLU A 1 183 ? 32.07941 -48.62607 -31.69634 1.000 77.75206 182 GLU A O 1
ATOM 1305 N N . VAL A 1 184 ? 30.20892 -47.62796 -32.49312 1.000 72.53897 183 VAL A N 1
ATOM 1306 C CA . VAL A 1 184 ? 30.49533 -46.33197 -31.90220 1.000 65.86750 183 VAL A CA 1
ATOM 1307 C C . VAL A 1 184 ? 29.60345 -46.19204 -30.68336 1.000 58.82401 183 VAL A C 1
ATOM 1308 O O . VAL A 1 184 ? 28.38099 -46.11470 -30.81402 1.000 61.52849 183 VAL A O 1
ATOM 1312 N N . ARG A 1 185 ? 30.19578 -46.22652 -29.49189 1.000 55.75697 184 ARG A N 1
ATOM 1313 C CA . ARG A 1 185 ? 29.43858 -46.22363 -28.24182 1.000 52.96632 184 ARG A CA 1
ATOM 1314 C C . ARG A 1 185 ? 29.40375 -44.79746 -27.70396 1.000 48.81939 184 ARG A C 1
ATOM 1315 O O . ARG A 1 185 ? 30.29425 -44.36917 -26.96660 1.000 49.32738 184 ARG A O 1
ATOM 1323 N N . GLY A 1 186 ? 28.35067 -44.06605 -28.06622 1.000 46.37108 185 GLY A N 1
ATOM 1324 C CA . GLY A 1 186 ? 28.19944 -42.68490 -27.67282 1.000 44.93710 185 GLY A CA 1
ATOM 1325 C C . GLY A 1 186 ? 27.27967 -42.50538 -26.48101 1.000 39.00023 185 GLY A C 1
ATOM 1326 O O . GLY A 1 186 ? 26.99954 -43.44625 -25.73018 1.000 38.12256 185 GLY A O 1
ATOM 1327 N N . PRO A 1 187 ? 26.80184 -41.27612 -26.27931 1.000 35.17864 186 PRO A N 1
ATOM 1328 C CA . PRO A 1 187 ? 26.00089 -40.98977 -25.07573 1.000 32.84168 186 PRO A CA 1
ATOM 1329 C C . PRO A 1 187 ? 24.80169 -41.90379 -24.90339 1.000 34.34052 186 PRO A C 1
ATOM 1330 O O . PRO A 1 187 ? 24.51342 -42.33715 -23.77825 1.000 31.49192 186 PRO A O 1
ATOM 1334 N N . GLU A 1 188 ? 24.09224 -42.21931 -25.98809 1.000 32.10301 187 GLU A N 1
ATOM 1335 C CA . GLU A 1 188 ? 22.92065 -43.08211 -25.86670 1.000 36.45370 187 GLU A CA 1
ATOM 1336 C C . GLU A 1 188 ? 23.29462 -44.41628 -25.24455 1.000 31.06065 187 GLU A C 1
ATOM 1337 O O . GLU A 1 188 ? 22.68158 -44.85577 -24.26619 1.000 32.70053 187 GLU A O 1
ATOM 1343 N N . PHE A 1 189 ? 24.27885 -45.09482 -25.83468 1.000 33.39965 188 PHE A N 1
ATOM 1344 C CA . PHE A 1 189 ? 24.72280 -46.37898 -25.30859 1.000 38.07374 188 PHE A CA 1
ATOM 1345 C C . PHE A 1 189 ? 25.04587 -46.27765 -23.82209 1.000 36.02040 188 PHE A C 1
ATOM 1346 O O . PHE A 1 189 ? 24.60964 -47.10728 -23.01332 1.000 33.93759 188 PHE A O 1
ATOM 1354 N N . TRP A 1 190 ? 25.80511 -45.24829 -23.44569 1.000 34.92029 189 TRP A N 1
ATOM 1355 C CA . TRP A 1 190 ? 26.25161 -45.12988 -22.06315 1.000 33.54351 189 TRP A CA 1
ATOM 1356 C C . TRP A 1 190 ? 25.09523 -44.82572 -21.12159 1.000 34.01278 189 TRP A C 1
ATOM 1357 O O . TRP A 1 190 ? 25.11059 -45.25802 -19.96293 1.000 31.98194 189 TRP A O 1
ATOM 1368 N N . GLN A 1 191 ? 24.06560 -44.13733 -21.61210 1.000 30.46962 190 GLN A N 1
ATOM 1369 C CA . GLN A 1 191 ? 22.89344 -43.88010 -20.78550 1.000 31.19486 190 GLN A CA 1
ATOM 1370 C C . GLN A 1 191 ? 22.09709 -45.15241 -20.55963 1.000 29.54745 190 GLN A C 1
ATOM 1371 O O . GLN A 1 191 ? 21.69482 -45.45274 -19.42995 1.000 27.75443 190 GLN A O 1
ATOM 1377 N N . ASN A 1 192 ? 21.84220 -45.90179 -21.62928 1.000 29.57428 191 ASN A N 1
ATOM 1378 C CA . ASN A 1 192 ? 21.13933 -47.16658 -21.46991 1.000 37.01812 191 ASN A CA 1
ATOM 1379 C C . ASN A 1 192 ? 21.94953 -48.12647 -20.60989 1.000 32.54084 191 ASN A C 1
ATOM 1380 O O . ASN A 1 192 ? 21.38055 -48.88514 -19.81209 1.000 32.83644 191 ASN A O 1
ATOM 1385 N N . PHE A 1 193 ? 23.27731 -48.08788 -20.73863 1.000 30.68711 192 PHE A N 1
ATOM 1386 C CA . PHE A 1 193 ? 24.13160 -48.95369 -19.92478 1.000 33.03830 192 PHE A CA 1
ATOM 1387 C C . PHE A 1 193 ? 23.87883 -48.72301 -18.43747 1.000 32.06495 192 PHE A C 1
ATOM 1388 O O . PHE A 1 193 ? 23.55296 -49.66104 -17.70044 1.000 30.92440 192 PHE A O 1
ATOM 1396 N N . ARG A 1 194 ? 23.97510 -47.46430 -17.98311 1.000 30.13572 193 ARG A N 1
ATOM 1397 C CA . ARG A 1 194 ? 23.85456 -47.18489 -16.55847 1.000 29.37117 193 ARG A CA 1
ATOM 1398 C C . ARG A 1 194 ? 22.41969 -47.21671 -16.07279 1.000 32.10441 193 ARG A C 1
ATOM 1399 O O . ARG A 1 194 ? 22.19242 -47.46374 -14.87979 1.000 32.63259 193 ARG A O 1
ATOM 1407 N N . LEU A 1 195 ? 21.44911 -46.99681 -16.96182 1.000 30.06596 194 LEU A N 1
ATOM 1408 C CA . LEU A 1 195 ? 20.05696 -47.02585 -16.53860 1.000 32.70785 194 LEU A CA 1
ATOM 1409 C C . LEU A 1 195 ? 19.42258 -48.39887 -16.66222 1.000 30.92151 194 LEU A C 1
ATOM 1410 O O . LEU A 1 195 ? 18.49283 -48.69279 -15.90687 1.000 32.37637 194 LEU A O 1
ATOM 1415 N N . GLN A 1 196 ? 19.87992 -49.25907 -17.57693 1.000 32.98413 195 GLN A N 1
ATOM 1416 C CA . GLN A 1 196 ? 19.21187 -50.55077 -17.74466 1.000 38.01678 195 GLN A CA 1
ATOM 1417 C C . GLN A 1 196 ? 20.03761 -51.76825 -17.33659 1.000 36.12875 195 GLN A C 1
ATOM 1418 O O . GLN A 1 196 ? 19.43702 -52.77681 -16.93009 1.000 38.15698 195 GLN A O 1
ATOM 1424 N N . CYS A 1 197 ? 21.37794 -51.74686 -17.45368 1.000 30.39291 196 CYS A N 1
ATOM 1425 C CA . CYS A 1 197 ? 22.14970 -52.88214 -16.94717 1.000 34.48988 196 CYS A CA 1
ATOM 1426 C C . CYS A 1 197 ? 22.12650 -52.91388 -15.43113 1.000 30.68626 196 CYS A C 1
ATOM 1427 O O . CYS A 1 197 ? 22.11037 -51.86448 -14.76808 1.000 29.23787 196 CYS A O 1
ATOM 1430 N N . GLN A 1 198 ? 22.05557 -54.13639 -14.90479 1.000 29.63365 197 GLN A N 1
ATOM 1431 C CA . GLN A 1 198 ? 22.01049 -54.38299 -13.48421 1.000 29.32725 197 GLN A CA 1
ATOM 1432 C C . GLN A 1 198 ? 23.16980 -55.26927 -13.08678 1.000 30.26963 197 GLN A C 1
ATOM 1433 O O . GLN A 1 198 ? 23.74932 -55.97140 -13.91665 1.000 31.53285 197 GLN A O 1
ATOM 1439 N N . TRP A 1 199 ? 23.44826 -55.27581 -11.78634 1.000 27.12165 198 TRP A N 1
ATOM 1440 C CA . TRP A 1 199 ? 24.28100 -56.27756 -11.14225 1.000 30.49962 198 TRP A CA 1
ATOM 1441 C C . TRP A 1 199 ? 23.54780 -56.72409 -9.88578 1.000 32.23527 198 TRP A C 1
ATOM 1442 O O . TRP A 1 199 ? 23.13332 -55.88580 -9.07467 1.000 27.19588 198 TRP A O 1
ATOM 1453 N N . GLN A 1 200 ? 23.37408 -58.03200 -9.72677 1.000 33.35376 199 GLN A N 1
ATOM 1454 C CA . GLN A 1 200 ? 22.62326 -58.56017 -8.59159 1.000 31.76953 199 GLN A CA 1
ATOM 1455 C C . GLN A 1 200 ? 21.27161 -57.87094 -8.46595 1.000 33.48818 199 GLN A C 1
ATOM 1456 O O . GLN A 1 200 ? 20.82752 -57.53127 -7.36865 1.000 36.11270 199 GLN A O 1
ATOM 1462 N N . GLY A 1 201 ? 20.62464 -57.62787 -9.60173 1.000 36.42115 200 GLY A N 1
ATOM 1463 C CA . GLY A 1 201 ? 19.27760 -57.10630 -9.59127 1.000 36.32442 200 GLY A CA 1
ATOM 1464 C C . GLY A 1 201 ? 19.15628 -55.63521 -9.28120 1.000 42.08273 200 GLY A C 1
ATOM 1465 O O . GLY A 1 201 ? 18.03040 -55.13634 -9.17909 1.000 34.63823 200 GLY A O 1
ATOM 1466 N N . GLU A 1 202 ? 20.26841 -54.92421 -9.11379 1.000 37.64147 201 GLU A N 1
ATOM 1467 C CA . GLU A 1 202 ? 20.21775 -53.48343 -8.95668 1.000 30.87857 201 GLU A CA 1
ATOM 1468 C C . GLU A 1 202 ? 20.86224 -52.81701 -10.16016 1.000 32.00772 201 GLU A C 1
ATOM 1469 O O . GLU A 1 202 ? 22.00130 -53.15453 -10.52240 1.000 28.45830 201 GLU A O 1
ATOM 1475 N N . PRO A 1 203 ? 20.17136 -51.88284 -10.80942 1.000 32.20395 202 PRO A N 1
ATOM 1476 C CA . PRO A 1 203 ? 20.76757 -51.19759 -11.95889 1.000 29.36946 202 PRO A CA 1
ATOM 1477 C C . PRO A 1 203 ? 21.98940 -50.39768 -11.53341 1.000 28.49914 202 PRO A C 1
ATOM 1478 O O . PRO A 1 203 ? 22.13766 -49.99255 -10.37650 1.000 28.97274 202 PRO A O 1
ATOM 1482 N N . LEU A 1 204 ? 22.87724 -50.18244 -12.50006 1.000 24.31023 203 LEU A N 1
ATOM 1483 C CA . LEU A 1 204 ? 24.18565 -49.61863 -12.20061 1.000 27.14064 203 LEU A CA 1
ATOM 1484 C C . LEU A 1 204 ? 24.08755 -48.21579 -11.62318 1.000 30.42219 203 LEU A C 1
ATOM 1485 O O . LEU A 1 204 ? 24.94948 -47.81643 -10.82548 1.000 30.16397 203 LEU A O 1
ATOM 1490 N N . TYR A 1 205 ? 23.05678 -47.44719 -11.98731 1.000 27.29105 204 TYR A N 1
ATOM 1491 C CA . TYR A 1 205 ? 23.05481 -46.09523 -11.44369 1.000 28.47877 204 TYR A CA 1
ATOM 1492 C C . TYR A 1 205 ? 22.67252 -46.08397 -9.97015 1.000 27.55373 204 TYR A C 1
ATOM 1493 O O . TYR A 1 205 ? 22.80526 -45.04334 -9.31804 1.000 28.01610 204 TYR A O 1
ATOM 1502 N N . ASN A 1 206 ? 22.24103 -47.21718 -9.42461 1.000 27.80855 205 ASN A N 1
ATOM 1503 C CA . ASN A 1 206 ? 22.08626 -47.37006 -7.98092 1.000 28.76466 205 ASN A CA 1
ATOM 1504 C C . ASN A 1 206 ? 23.34017 -47.90731 -7.30378 1.000 30.51787 205 ASN A C 1
ATOM 1505 O O . ASN A 1 206 ? 23.31410 -48.16872 -6.09728 1.000 29.39416 205 ASN A O 1
ATOM 1510 N N . TRP A 1 207 ? 24.42203 -48.11041 -8.04392 1.000 30.50040 206 TRP A N 1
ATOM 1511 C CA . TRP A 1 207 ? 25.63954 -48.68741 -7.49538 1.000 28.07075 206 TRP A CA 1
ATOM 1512 C C . TRP A 1 207 ? 26.72992 -47.63142 -7.38699 1.000 24.42500 206 TRP A C 1
ATOM 1513 O O . TRP A 1 207 ? 26.79554 -46.68929 -8.18485 1.000 26.38372 206 TRP A O 1
ATOM 1524 N N . SER A 1 208 ? 27.60810 -47.80346 -6.41381 1.000 22.41015 207 SER A N 1
ATOM 1525 C CA . SER A 1 208 ? 28.90239 -47.15387 -6.50053 1.000 25.26197 207 SER A CA 1
ATOM 1526 C C . SER A 1 208 ? 29.90416 -48.15995 -7.06720 1.000 21.28919 207 SER A C 1
ATOM 1527 O O . SER A 1 208 ? 29.77742 -49.36805 -6.85826 1.000 22.98114 207 SER A O 1
ATOM 1530 N N . LEU A 1 209 ? 30.88979 -47.66394 -7.81510 1.000 22.56401 208 LEU A N 1
ATOM 1531 C CA . LEU A 1 209 ? 31.88789 -48.57781 -8.36845 1.000 24.64047 208 LEU A CA 1
ATOM 1532 C C . LEU A 1 209 ? 32.66055 -49.27046 -7.25082 1.000 22.59908 208 LEU A C 1
ATOM 1533 O O . LEU A 1 209 ? 32.98102 -50.45814 -7.34896 1.000 22.70717 208 LEU A O 1
ATOM 1538 N N . TRP A 1 210 ? 32.94753 -48.53971 -6.16986 1.000 22.83647 209 TRP A N 1
ATOM 1539 C CA . TRP A 1 210 ? 33.62670 -49.11244 -5.01415 1.000 20.46115 209 TRP A CA 1
ATOM 1540 C C . TRP A 1 210 ? 32.84266 -50.29212 -4.44639 1.000 24.05823 209 TRP A C 1
ATOM 1541 O O . TRP A 1 210 ? 33.40497 -51.36421 -4.18507 1.000 21.54214 209 TRP A O 1
ATOM 1552 N N . ASP A 1 211 ? 31.54225 -50.09628 -4.21316 1.000 21.26437 210 ASP A N 1
ATOM 1553 C CA . ASP A 1 211 ? 30.69795 -51.18415 -3.73137 1.000 22.89909 210 ASP A CA 1
ATOM 1554 C C . ASP A 1 211 ? 30.61189 -52.29276 -4.75427 1.000 21.18233 210 ASP A C 1
ATOM 1555 O O . ASP A 1 211 ? 30.60079 -53.47836 -4.39658 1.000 19.36875 210 ASP A O 1
ATOM 1560 N N . LEU A 1 212 ? 30.52727 -51.92341 -6.03447 1.000 20.29668 211 LEU A N 1
ATOM 1561 C CA . LEU A 1 212 ? 30.32458 -52.91764 -7.07683 1.000 21.68779 211 LEU A CA 1
ATOM 1562 C C . LEU A 1 212 ? 31.48020 -53.90630 -7.09814 1.000 24.30556 211 LEU A C 1
ATOM 1563 O O . LEU A 1 212 ? 31.27914 -55.12516 -6.99723 1.000 22.62842 211 LEU A O 1
ATOM 1568 N N . LEU A 1 213 ? 32.70788 -53.39388 -7.22764 1.000 23.03407 212 LEU A N 1
ATOM 1569 C CA . LEU A 1 213 ? 33.86963 -54.28172 -7.28342 1.000 22.57486 212 LEU A CA 1
ATOM 1570 C C . LEU A 1 213 ? 33.99969 -55.08979 -6.00096 1.000 21.35344 212 LEU A C 1
ATOM 1571 O O . LEU A 1 213 ? 34.36815 -56.26725 -6.03308 1.000 25.06576 212 LEU A O 1
ATOM 1576 N N . THR A 1 214 ? 33.72413 -54.46940 -4.85723 1.000 22.28423 213 THR A N 1
ATOM 1577 C CA . THR A 1 214 ? 33.78143 -55.20728 -3.60264 1.000 22.38833 213 THR A CA 1
ATOM 1578 C C . THR A 1 214 ? 32.79154 -56.35941 -3.62877 1.000 24.19464 213 THR A C 1
ATOM 1579 O O . THR A 1 214 ? 33.14170 -57.50728 -3.32898 1.000 23.38006 213 THR A O 1
ATOM 1583 N N . ASP A 1 215 ? 31.55228 -56.07680 -4.03563 1.000 26.31566 214 ASP A N 1
ATOM 1584 C CA . ASP A 1 215 ? 30.55047 -57.13412 -4.12672 1.000 25.19524 214 ASP A CA 1
ATOM 1585 C C . ASP A 1 215 ? 30.97656 -58.22508 -5.09488 1.000 25.69574 214 ASP A C 1
ATOM 1586 O O . ASP A 1 215 ? 30.65850 -59.40596 -4.88133 1.000 23.11662 214 ASP A O 1
ATOM 1591 N N . MET A 1 216 ? 31.68637 -57.85725 -6.16748 1.000 23.56610 215 MET A N 1
ATOM 1592 C CA . MET A 1 216 ? 32.13462 -58.85450 -7.13189 1.000 24.70575 215 MET A CA 1
ATOM 1593 C C . MET A 1 216 ? 33.26568 -59.73294 -6.59908 1.000 25.71364 215 MET A C 1
ATOM 1594 O O . MET A 1 216 ? 33.65335 -60.68562 -7.28743 1.000 22.52966 215 MET A O 1
ATOM 1599 N N . GLY A 1 217 ? 33.81189 -59.43846 -5.41561 1.000 22.15775 216 GLY A N 1
ATOM 1600 C CA . GLY A 1 217 ? 34.86208 -60.26345 -4.82549 1.000 28.21892 216 GLY A CA 1
ATOM 1601 C C . GLY A 1 217 ? 36.27407 -59.69021 -4.85833 1.000 25.87483 216 GLY A C 1
ATOM 1602 O O . GLY A 1 217 ? 37.20808 -60.36282 -4.39575 1.000 25.84472 216 GLY A O 1
ATOM 1603 N N . TYR A 1 218 ? 36.46150 -58.47286 -5.35001 1.000 23.02276 217 TYR A N 1
ATOM 1604 C CA . TYR A 1 218 ? 37.79302 -57.88052 -5.41856 1.000 23.13552 217 TYR A CA 1
ATOM 1605 C C . TYR A 1 218 ? 38.30467 -57.47021 -4.03669 1.000 20.07043 217 TYR A C 1
ATOM 1606 O O . TYR A 1 218 ? 37.54608 -57.03882 -3.16695 1.000 22.52033 217 TYR A O 1
ATOM 1615 N N . SER A 1 219 ? 39.61226 -57.62666 -3.84705 1.000 20.84748 218 SER A N 1
ATOM 1616 C CA . SER A 1 219 ? 40.29040 -57.21372 -2.63199 1.000 21.42226 218 SER A CA 1
ATOM 1617 C C . SER A 1 219 ? 40.33751 -55.67491 -2.55566 1.000 20.25602 218 SER A C 1
ATOM 1618 O O . SER A 1 219 ? 40.34655 -54.96146 -3.55905 1.000 19.14897 218 SER A O 1
ATOM 1621 N N . GLN A 1 220 ? 40.35549 -55.14870 -1.33566 1.000 18.58780 219 GLN A N 1
ATOM 1622 C CA . GLN A 1 220 ? 40.54121 -53.69798 -1.20177 1.000 21.39867 219 GLN A CA 1
ATOM 1623 C C . GLN A 1 220 ? 41.91544 -53.27161 -1.69435 1.000 21.21660 219 GLN A C 1
ATOM 1624 O O . GLN A 1 220 ? 42.06377 -52.16219 -2.21654 1.000 20.61730 219 GLN A O 1
ATOM 1630 N N . GLU A 1 221 ? 42.91571 -54.14425 -1.55706 1.000 19.20622 220 GLU A N 1
ATOM 1631 C CA . GLU A 1 221 ? 44.22035 -53.87842 -2.15284 1.000 18.54328 220 GLU A CA 1
ATOM 1632 C C . GLU A 1 221 ? 44.10114 -53.72205 -3.66877 1.000 17.72491 220 GLU A C 1
ATOM 1633 O O . GLU A 1 221 ? 44.65889 -52.79793 -4.27204 1.000 18.40921 220 GLU A O 1
ATOM 1639 N N . CYS A 1 222 ? 43.37310 -54.62765 -4.31076 1.000 19.49069 221 CYS A N 1
ATOM 1640 C CA . CYS A 1 222 ? 43.20171 -54.50926 -5.74996 1.000 16.84869 221 CYS A CA 1
ATOM 1641 C C . CYS A 1 222 ? 42.46282 -53.21728 -6.10427 1.000 20.28196 221 CYS A C 1
ATOM 1642 O O . CYS A 1 222 ? 42.88286 -52.49377 -7.01298 1.000 22.09440 221 CYS A O 1
ATOM 1645 N N . ILE A 1 223 ? 41.38585 -52.89940 -5.37185 1.000 21.90874 222 ILE A N 1
ATOM 1646 C CA . ILE A 1 223 ? 40.60922 -51.68357 -5.63282 1.000 20.08769 222 ILE A CA 1
ATOM 1647 C C . ILE A 1 223 ? 41.44779 -50.41468 -5.45249 1.000 18.46170 222 ILE A C 1
ATOM 1648 O O . ILE A 1 223 ? 41.31621 -49.44885 -6.22111 1.000 21.07343 222 ILE A O 1
ATOM 1653 N N . THR A 1 224 ? 42.28801 -50.37302 -4.41222 1.000 20.99785 223 THR A N 1
ATOM 1654 C CA . THR A 1 224 ? 43.22495 -49.25830 -4.24634 1.000 20.52435 223 THR A CA 1
ATOM 1655 C C . THR A 1 224 ? 44.18455 -49.17309 -5.43140 1.000 21.09778 223 THR A C 1
ATOM 1656 O O . THR A 1 224 ? 44.45106 -48.08282 -5.95739 1.000 19.98556 223 THR A O 1
ATOM 1660 N N . MET A 1 225 ? 44.73608 -50.31403 -5.84914 1.000 22.45380 224 MET A N 1
ATOM 1661 C CA . MET A 1 225 ? 45.61248 -50.32386 -7.01313 1.000 20.88374 224 MET A CA 1
ATOM 1662 C C . MET A 1 225 ? 44.91038 -49.70770 -8.22117 1.000 23.37269 224 MET A C 1
ATOM 1663 O O . MET A 1 225 ? 45.47970 -48.86379 -8.93124 1.000 20.29397 224 MET A O 1
ATOM 1668 N N . LEU A 1 226 ? 43.66152 -50.11889 -8.46670 1.000 19.62114 225 LEU A N 1
ATOM 1669 C CA . LEU A 1 226 ? 42.92805 -49.62602 -9.63237 1.000 19.21445 225 LEU A CA 1
ATOM 1670 C C . LEU A 1 226 ? 42.69036 -48.12129 -9.55616 1.000 23.41245 225 LEU A C 1
ATOM 1671 O O . LEU A 1 226 ? 42.89052 -47.40371 -10.54690 1.000 19.46509 225 LEU A O 1
ATOM 1676 N N . TYR A 1 227 ? 42.23336 -47.61683 -8.39257 1.000 19.71981 226 TYR A N 1
ATOM 1677 C CA . TYR A 1 227 ? 41.92453 -46.19236 -8.38382 1.000 22.15921 226 TYR A CA 1
ATOM 1678 C C . TYR A 1 227 ? 43.17788 -45.33508 -8.33487 1.000 20.15011 226 TYR A C 1
ATOM 1679 O O . TYR A 1 227 ? 43.11462 -44.16623 -8.71603 1.000 24.83236 226 TYR A O 1
ATOM 1688 N N . ARG A 1 228 ? 44.32170 -45.89680 -7.93257 1.000 19.93517 227 ARG A N 1
ATOM 1689 C CA . ARG A 1 228 ? 45.58777 -45.17696 -8.06313 1.000 20.21695 227 ARG A CA 1
ATOM 1690 C C . ARG A 1 228 ? 46.15223 -45.27558 -9.48070 1.000 25.71581 227 ARG A C 1
ATOM 1691 O O . ARG A 1 228 ? 46.64971 -44.28432 -10.02658 1.000 20.75521 227 ARG A O 1
ATOM 1699 N N . VAL A 1 229 ? 46.09503 -46.46124 -10.09399 1.000 22.09630 228 VAL A N 1
ATOM 1700 C CA . VAL A 1 229 ? 46.71378 -46.62543 -11.40528 1.000 23.58782 228 VAL A CA 1
ATOM 1701 C C . VAL A 1 229 ? 45.95109 -45.85353 -12.48147 1.000 25.48768 228 VAL A C 1
ATOM 1702 O O . VAL A 1 229 ? 46.54168 -45.40761 -13.46731 1.000 27.50190 228 VAL A O 1
ATOM 1706 N N . LEU A 1 230 ? 44.64640 -45.67049 -12.31293 1.000 25.06847 229 LEU A N 1
ATOM 1707 C CA . LEU A 1 230 ? 43.78977 -45.05886 -13.32203 1.000 29.78246 229 LEU A CA 1
ATOM 1708 C C . LEU A 1 230 ? 43.71220 -43.53736 -13.23809 1.000 29.44939 229 LEU A C 1
ATOM 1709 O O . LEU A 1 230 ? 43.00163 -42.92841 -14.04243 1.000 40.25558 229 LEU A O 1
ATOM 1714 N N . GLY A 1 231 ? 44.40467 -42.90032 -12.30215 1.000 28.28524 230 GLY A N 1
ATOM 1715 C CA . GLY A 1 231 ? 44.38749 -41.45102 -12.27536 1.000 32.53690 230 GLY A CA 1
ATOM 1716 C C . GLY A 1 231 ? 43.18650 -40.81970 -11.59574 1.000 29.73147 230 GLY A C 1
ATOM 1717 O O . GLY A 1 231 ? 43.35500 -40.12527 -10.59321 1.000 34.58234 230 GLY A O 1
ATOM 1718 N N . PHE A 1 232 ? 41.98108 -41.00889 -12.13671 1.000 31.47959 231 PHE A N 1
ATOM 1719 C CA . PHE A 1 232 ? 40.77298 -40.37541 -11.59426 1.000 34.13907 231 PHE A CA 1
ATOM 1720 C C . PHE A 1 232 ? 40.22042 -41.22551 -10.45124 1.000 30.78515 231 PHE A C 1
ATOM 1721 O O . PHE A 1 232 ? 39.32106 -42.05592 -10.65797 1.000 34.43548 231 PHE A O 1
ATOM 1729 N N . ASN A 1 233 ? 40.69742 -40.99879 -9.21968 1.000 21.89625 232 ASN A N 1
ATOM 1730 C CA . ASN A 1 233 ? 40.13585 -41.81477 -8.14023 1.000 26.37342 232 ASN A CA 1
ATOM 1731 C C . ASN A 1 233 ? 38.70817 -41.42079 -7.77270 1.000 23.80540 232 ASN A C 1
ATOM 1732 O O . ASN A 1 233 ? 38.05245 -42.17149 -7.03986 1.000 22.06253 232 ASN A O 1
ATOM 1737 N N . GLY A 1 234 ? 38.20955 -40.28104 -8.26320 1.000 23.92704 233 GLY A N 1
ATOM 1738 C CA . GLY A 1 234 ? 36.81449 -39.92184 -8.03497 1.000 19.86021 233 GLY A CA 1
ATOM 1739 C C . GLY A 1 234 ? 35.83655 -40.97043 -8.53419 1.000 20.28805 233 GLY A C 1
ATOM 1740 O O . GLY A 1 234 ? 34.78309 -41.17738 -7.93223 1.000 21.64034 233 GLY A O 1
ATOM 1741 N N . THR A 1 235 ? 36.16731 -41.65510 -9.62969 1.000 20.84864 234 THR A N 1
ATOM 1742 C CA . THR A 1 235 ? 35.27716 -42.70484 -10.13000 1.000 22.11782 234 THR A CA 1
ATOM 1743 C C . THR A 1 235 ? 35.00656 -43.77602 -9.07879 1.000 24.74422 234 THR A C 1
ATOM 1744 O O . THR A 1 235 ? 33.95889 -44.43995 -9.12752 1.000 21.26964 234 THR A O 1
ATOM 1748 N N . PHE A 1 236 ? 35.93416 -43.97215 -8.13365 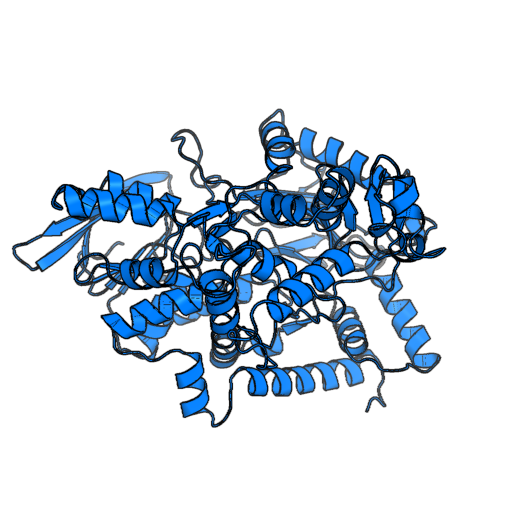1.000 21.58093 235 PHE A N 1
ATOM 1749 C CA . PHE A 1 236 ? 35.78648 -44.95493 -7.05901 1.000 23.41846 235 PHE A CA 1
ATOM 1750 C C . PHE A 1 236 ? 35.37441 -44.35095 -5.72273 1.000 23.67489 235 PHE A C 1
ATOM 1751 O O . PHE A 1 236 ? 34.58494 -44.95725 -4.98852 1.000 21.51764 235 PHE A O 1
ATOM 1759 N N . LEU A 1 237 ? 35.94056 -43.19879 -5.36119 1.000 20.17514 236 LEU A N 1
ATOM 1760 C CA . LEU A 1 237 ? 35.82864 -42.70216 -4.00235 1.000 25.34907 236 LEU A CA 1
ATOM 1761 C C . LEU A 1 237 ? 34.75308 -41.63589 -3.81783 1.000 26.66601 236 LEU A C 1
ATOM 1762 O O . LEU A 1 237 ? 34.38524 -41.36160 -2.67109 1.000 23.24581 236 LEU A O 1
ATOM 1767 N N . SER A 1 238 ? 34.26977 -41.01149 -4.90077 1.000 24.01345 237 SER A N 1
ATOM 1768 C CA . SER A 1 238 ? 33.27021 -39.94768 -4.81535 1.000 25.12379 237 SER A CA 1
ATOM 1769 C C . SER A 1 238 ? 31.87692 -40.55972 -4.70532 1.000 26.18919 237 SER A C 1
ATOM 1770 O O . SER A 1 238 ? 31.71548 -41.77335 -4.55789 1.000 29.75771 237 SER A O 1
ATOM 1773 N N . LYS A 1 239 ? 30.85187 -39.71980 -4.81202 1.000 25.47178 238 LYS A N 1
ATOM 1774 C CA . LYS A 1 239 ? 29.46274 -40.15801 -4.77181 1.000 30.82291 238 LYS A CA 1
ATOM 1775 C C . LYS A 1 239 ? 28.87586 -40.41005 -6.17078 1.000 29.79351 238 LYS A C 1
ATOM 1776 O O . LYS A 1 239 ? 27.67062 -40.66113 -6.28834 1.000 29.24054 238 LYS A O 1
ATOM 1782 N N . MET A 1 240 ? 29.69086 -40.34818 -7.22917 1.000 26.64553 239 MET A N 1
ATOM 1783 C CA . MET A 1 240 ? 29.19133 -40.64717 -8.57119 1.000 24.98158 239 MET A CA 1
ATOM 1784 C C . MET A 1 240 ? 28.79939 -42.11122 -8.65912 1.000 23.73844 239 MET A C 1
ATOM 1785 O O . MET A 1 240 ? 29.30943 -42.95328 -7.91612 1.000 23.88455 239 MET A O 1
ATOM 1790 N N . ASN A 1 241 ? 27.86336 -42.42158 -9.55335 1.000 23.95619 240 ASN A N 1
ATOM 1791 C CA . ASN A 1 241 ? 27.39796 -43.79747 -9.58547 1.000 25.41342 240 ASN A CA 1
ATOM 1792 C C . ASN A 1 241 ? 28.26416 -44.64686 -10.52548 1.000 21.49301 240 ASN A C 1
ATOM 1793 O O . ASN A 1 241 ? 29.02750 -44.14400 -11.35401 1.000 22.20590 240 ASN A O 1
ATOM 1798 N N . ALA A 1 242 ? 28.18035 -45.96294 -10.34346 1.000 22.60290 241 ALA A N 1
ATOM 1799 C CA . ALA A 1 242 ? 29.11304 -46.84098 -11.04961 1.000 24.20380 241 ALA A CA 1
ATOM 1800 C C . ALA A 1 242 ? 28.89218 -46.81930 -12.55735 1.000 26.76477 241 ALA A C 1
ATOM 1801 O O . ALA A 1 242 ? 29.83579 -47.07241 -13.32365 1.000 22.89467 241 ALA A O 1
ATOM 1803 N N . GLY A 1 243 ? 27.65925 -46.55898 -13.00943 1.000 25.06026 242 GLY A N 1
ATOM 1804 C CA . GLY A 1 243 ? 27.39735 -46.57239 -14.44647 1.000 23.80928 242 GLY A CA 1
ATOM 1805 C C . GLY A 1 243 ? 28.11177 -45.44339 -15.16241 1.000 26.14835 242 GLY A C 1
ATOM 1806 O O . GLY A 1 243 ? 28.77085 -45.64697 -16.19137 1.000 26.87474 242 GLY A O 1
ATOM 1807 N N . VAL A 1 244 ? 28.00967 -44.23334 -14.61269 1.000 28.30591 243 VAL A N 1
ATOM 1808 C CA . VAL A 1 244 ? 28.70471 -43.10382 -15.21419 1.000 24.15374 243 VAL A CA 1
ATOM 1809 C C . VAL A 1 244 ? 30.20923 -43.20899 -14.97541 1.000 29.64453 243 VAL A C 1
ATOM 1810 O O . VAL A 1 244 ? 31.00798 -42.81007 -15.83607 1.000 28.83668 243 VAL A O 1
ATOM 1814 N N . ALA A 1 245 ? 30.63307 -43.74199 -13.82083 1.000 24.58222 244 ALA A N 1
ATOM 1815 C CA . ALA A 1 245 ? 32.05550 -44.02385 -13.64078 1.000 26.04315 244 ALA A CA 1
ATOM 1816 C C . ALA A 1 245 ? 32.60101 -44.79547 -14.83404 1.000 22.88413 244 ALA A C 1
ATOM 1817 O O . ALA A 1 245 ? 33.66748 -44.48144 -15.36311 1.000 27.12479 244 ALA A O 1
ATOM 1819 N N . TYR A 1 246 ? 31.86282 -45.81136 -15.27857 1.000 28.14994 245 TYR A N 1
ATOM 1820 C CA . TYR A 1 246 ? 32.33821 -46.66692 -16.35566 1.000 26.79327 245 TYR A CA 1
ATOM 1821 C C . TYR A 1 246 ? 32.36689 -45.93413 -17.69434 1.000 32.33149 245 TYR A C 1
ATOM 1822 O O . TYR A 1 246 ? 33.26427 -46.17746 -18.50947 1.000 29.24006 245 TYR A O 1
ATOM 1831 N N . GLN A 1 247 ? 31.43202 -45.00891 -17.93116 1.000 30.87197 246 GLN A N 1
ATOM 1832 C CA . GLN A 1 247 ? 31.52906 -44.17567 -19.12886 1.000 29.55533 246 GLN A CA 1
ATOM 1833 C C . GLN A 1 247 ? 32.86222 -43.43044 -19.17150 1.000 34.09038 246 GLN A C 1
ATOM 1834 O O . GLN A 1 247 ? 33.47918 -43.29375 -20.23597 1.000 32.80052 246 GLN A O 1
ATOM 1840 N N . LEU A 1 248 ? 33.33036 -42.94109 -18.02435 1.000 28.28213 247 LEU A N 1
ATOM 1841 C CA . LEU A 1 248 ? 34.61110 -42.23720 -18.03363 1.000 32.94994 247 LEU A CA 1
ATOM 1842 C C . LEU A 1 248 ? 35.79608 -43.19807 -18.15888 1.000 33.18618 247 LEU A C 1
ATOM 1843 O O . LEU A 1 248 ? 36.75865 -42.89341 -18.86930 1.000 31.91766 247 LEU A O 1
ATOM 1848 N N . LEU A 1 249 ? 35.75622 -44.35061 -17.46658 1.000 33.76140 248 LEU A N 1
ATOM 1849 C CA . LEU A 1 249 ? 36.92550 -45.23950 -17.41526 1.000 34.44356 248 LEU A CA 1
ATOM 1850 C C . LEU A 1 249 ? 37.17187 -45.93975 -18.74440 1.000 38.26821 248 LEU A C 1
ATOM 1851 O O . LEU A 1 249 ? 38.31916 -46.27262 -19.06912 1.000 40.21425 248 LEU A O 1
ATOM 1856 N N . GLU A 1 250 ? 36.10780 -46.22045 -19.49453 1.000 35.34622 249 GLU A N 1
ATOM 1857 C CA . GLU A 1 250 ? 36.21816 -46.79274 -20.82505 1.000 37.28364 249 GLU A CA 1
ATOM 1858 C C . GLU A 1 250 ? 36.32233 -45.71769 -21.89969 1.000 42.66399 249 GLU A C 1
ATOM 1859 O O . GLU A 1 250 ? 35.90524 -45.93489 -23.04363 1.000 46.18670 249 GLU A O 1
ATOM 1865 N N . ASP A 1 251 ? 36.85963 -44.55114 -21.55318 1.000 40.03781 250 ASP A N 1
ATOM 1866 C CA . ASP A 1 251 ? 37.07889 -43.48889 -22.52280 1.000 45.03340 250 ASP A CA 1
ATOM 1867 C C . ASP A 1 251 ? 38.51986 -43.39832 -22.99199 1.000 45.04535 250 ASP A C 1
ATOM 1868 O O . ASP A 1 251 ? 38.77952 -42.70557 -23.98273 1.000 48.09862 250 ASP A O 1
ATOM 1873 N N . PHE A 1 252 ? 39.45222 -44.06840 -22.30999 1.000 41.74278 251 PHE A N 1
ATOM 1874 C CA . PHE A 1 252 ? 40.88383 -43.98112 -22.60456 1.000 43.00123 251 PHE A CA 1
ATOM 1875 C C . PHE A 1 252 ? 41.45361 -45.35714 -22.95843 1.000 45.73271 251 PHE A C 1
ATOM 1876 O O . PHE A 1 252 ? 42.39446 -45.82972 -22.30877 1.000 49.55330 251 PHE A O 1
ATOM 1884 N N . PRO A 1 253 ? 40.91343 -46.02721 -23.98416 1.000 42.89252 252 PRO A N 1
ATOM 1885 C CA . PRO A 1 253 ? 41.44175 -47.34743 -24.35629 1.000 47.57966 252 PRO A CA 1
ATOM 1886 C C . PRO A 1 253 ? 42.89372 -47.26459 -24.80531 1.000 52.40655 252 PRO A C 1
ATOM 1887 O O . PRO A 1 253 ? 43.41741 -46.19718 -25.13892 1.000 50.04091 252 PRO A O 1
ATOM 1891 N N . ALA A 1 254 ? 43.54637 -48.42732 -24.81977 1.000 51.15215 253 ALA A N 1
ATOM 1892 C CA . ALA A 1 254 ? 44.94988 -48.48036 -25.21641 1.000 57.39317 253 ALA A CA 1
ATOM 1893 C C . ALA A 1 254 ? 45.17170 -47.79047 -26.56124 1.000 55.68255 253 ALA A C 1
ATOM 1894 O O . ALA A 1 254 ? 46.09743 -46.98459 -26.71656 1.000 58.88836 253 ALA A O 1
ATOM 1896 N N . ASP A 1 255 ? 44.30660 -48.06981 -27.53612 1.000 50.25668 254 ASP A N 1
ATOM 1897 C CA . ASP A 1 255 ? 44.50173 -47.63599 -28.91339 1.000 57.73168 254 ASP A CA 1
ATOM 1898 C C . ASP A 1 255 ? 43.95175 -46.23349 -29.20192 1.000 55.62691 254 ASP A C 1
ATOM 1899 O O . ASP A 1 255 ? 43.75229 -45.89494 -30.37636 1.000 53.08449 254 ASP A O 1
ATOM 1904 N N . VAL A 1 256 ? 43.68794 -45.41919 -28.17247 1.000 46.44848 255 VAL A N 1
ATOM 1905 C CA . VAL A 1 256 ? 43.06184 -44.11917 -28.41090 1.000 45.39312 255 VAL A CA 1
ATOM 1906 C C . VAL A 1 256 ? 43.93834 -43.26875 -29.31258 1.000 35.36077 255 VAL A C 1
ATOM 1907 O O . VAL A 1 256 ? 45.17202 -43.28143 -29.20506 1.000 41.10072 255 VAL A O 1
ATOM 1911 N N . GLU A 1 257 ? 43.30513 -42.50014 -30.19550 1.000 31.29926 256 GLU A N 1
ATOM 1912 C CA . GLU A 1 257 ? 43.99651 -41.41563 -30.88916 1.000 29.54683 256 GLU A CA 1
ATOM 1913 C C . GLU A 1 257 ? 43.21748 -40.12272 -30.62067 1.000 31.45504 256 GLU A C 1
ATOM 1914 O O . GLU A 1 257 ? 42.30989 -39.74746 -31.36792 1.000 26.09132 256 GLU A O 1
ATOM 1920 N N . PHE A 1 258 ? 43.55259 -39.46533 -29.51063 1.000 28.67611 257 PHE A N 1
ATOM 1921 C CA . PHE A 1 258 ? 43.02251 -38.14340 -29.23896 1.000 26.72621 257 PHE A CA 1
ATOM 1922 C C . PHE A 1 258 ? 43.69754 -37.13442 -30.14621 1.000 27.74108 257 PHE A C 1
ATOM 1923 O O . PHE A 1 258 ? 44.82512 -37.33433 -30.60005 1.000 26.92377 257 PHE A O 1
ATOM 1931 N N . ARG A 1 259 ? 42.99086 -36.04071 -30.39753 1.000 24.68501 258 ARG A N 1
ATOM 1932 C CA . ARG A 1 259 ? 43.51324 -34.88004 -31.09220 1.000 26.84501 258 ARG A CA 1
ATOM 1933 C C . ARG A 1 259 ? 43.22359 -33.65617 -30.23583 1.000 29.52520 258 ARG A C 1
ATOM 1934 O O . ARG A 1 259 ? 42.48733 -33.72385 -29.24646 1.000 27.91647 258 ARG A O 1
ATOM 1942 N N . THR A 1 260 ? 43.82689 -32.53827 -30.62748 1.000 27.50456 259 THR A N 1
ATOM 1943 C CA . THR A 1 260 ? 43.62891 -31.26136 -29.97906 1.000 27.74767 259 THR A CA 1
ATOM 1944 C C . THR A 1 260 ? 43.86321 -30.18352 -31.03089 1.000 27.83108 259 THR A C 1
ATOM 1945 O O . THR A 1 260 ? 44.01663 -30.48052 -32.21817 1.000 25.88034 259 THR A O 1
ATOM 1949 N N . PHE A 1 261 ? 43.89126 -28.92732 -30.60109 1.000 26.91336 260 PHE A N 1
ATOM 1950 C CA . PHE A 1 261 ? 44.19938 -27.81241 -31.48827 1.000 27.01140 260 PHE A CA 1
ATOM 1951 C C . PHE A 1 261 ? 45.61828 -27.32984 -31.22046 1.000 28.55177 260 PHE A C 1
ATOM 1952 O O . PHE A 1 261 ? 46.05313 -27.25433 -30.06447 1.000 28.60507 260 PHE A O 1
ATOM 1960 N N . LYS A 1 262 ? 46.33950 -27.01678 -32.29957 1.000 27.11280 261 LYS A N 1
ATOM 1961 C CA . LYS A 1 262 ? 47.70231 -26.49300 -32.18128 1.000 31.29556 261 LYS A CA 1
ATOM 1962 C C . LYS A 1 262 ? 47.79558 -25.42055 -31.09818 1.000 32.01995 261 LYS A C 1
ATOM 1963 O O . LYS A 1 262 ? 48.67860 -25.46615 -30.23045 1.000 28.38214 261 LYS A O 1
ATOM 1969 N N . ASP A 1 263 ? 46.88688 -24.44598 -31.13206 1.000 26.94459 262 ASP A N 1
ATOM 1970 C CA . ASP A 1 263 ? 46.92822 -23.31492 -30.21198 1.000 31.65043 262 ASP A CA 1
ATOM 1971 C C . ASP A 1 263 ? 46.06666 -23.52377 -28.97913 1.000 32.53998 262 ASP A C 1
ATOM 1972 O O . ASP A 1 263 ? 45.86929 -22.57482 -28.20816 1.000 30.42138 262 ASP A O 1
ATOM 1977 N N . GLY A 1 264 ? 45.55528 -24.73037 -28.77417 1.000 27.71155 263 GLY A N 1
ATOM 1978 C CA . GLY A 1 264 ? 44.81842 -25.04534 -27.57099 1.000 27.66564 263 GLY A CA 1
ATOM 1979 C C . GLY A 1 264 ? 43.32132 -25.05338 -27.80804 1.000 28.37943 263 GLY A C 1
ATOM 1980 O O . GLY A 1 264 ? 42.80928 -24.49426 -28.78502 1.000 29.94223 263 GLY A O 1
ATOM 1981 N N . PHE A 1 265 ? 42.60584 -25.71194 -26.88504 1.000 25.04592 264 PHE A N 1
ATOM 1982 C CA . PHE A 1 265 ? 41.14921 -25.80730 -26.98710 1.000 26.38078 264 PHE A CA 1
ATOM 1983 C C . PHE A 1 265 ? 40.46056 -24.44513 -27.03986 1.000 27.95781 264 PHE A C 1
ATOM 1984 O O . PHE A 1 265 ? 39.33542 -24.35698 -27.55516 1.000 27.25235 264 PHE A O 1
ATOM 1992 N N . SER A 1 266 ? 41.07081 -23.38971 -26.48939 1.000 25.91953 265 SER A N 1
ATOM 1993 C CA . SER A 1 266 ? 40.39100 -22.09421 -26.50540 1.000 30.21172 265 SER A CA 1
ATOM 1994 C C . SER A 1 266 ? 40.19947 -21.56635 -27.93054 1.000 30.68544 265 SER A C 1
ATOM 1995 O O . SER A 1 266 ? 39.39079 -20.66241 -28.14869 1.000 29.41347 265 SER A O 1
ATOM 1998 N N . THR A 1 267 ? 40.94113 -22.10496 -28.89997 1.000 29.23639 266 THR A N 1
ATOM 1999 C CA . THR A 1 267 ? 40.71000 -21.85059 -30.32028 1.000 27.74725 266 THR A CA 1
ATOM 2000 C C . THR A 1 267 ? 39.21360 -21.89254 -30.59031 1.000 30.61212 266 THR A C 1
ATOM 2001 O O . THR A 1 267 ? 38.68790 -21.05124 -31.32629 1.000 29.92890 266 THR A O 1
ATOM 2005 N N . LEU A 1 268 ? 38.51763 -22.87297 -29.97976 1.000 26.05983 267 LEU A N 1
ATOM 2006 C CA . LEU A 1 268 ? 37.09048 -23.04362 -30.24616 1.000 26.89572 267 LEU A CA 1
ATOM 2007 C C . LEU A 1 268 ? 36.25736 -21.87903 -29.71388 1.000 28.46679 267 LEU A C 1
ATOM 2008 O O . LEU A 1 268 ? 35.53657 -21.24594 -30.50104 1.000 28.57886 267 LEU A O 1
ATOM 2013 N N . PRO A 1 269 ? 36.26140 -21.58520 -28.41327 1.000 28.16077 268 PRO A N 1
ATOM 2014 C CA . PRO A 1 269 ? 35.44872 -20.44254 -27.93857 1.000 30.09311 268 PRO A CA 1
ATOM 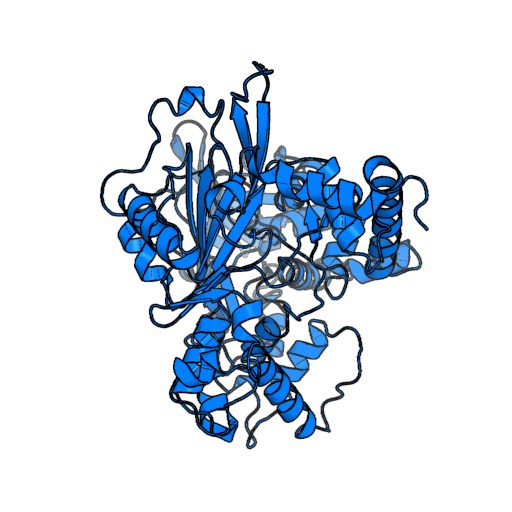2015 C C . PRO A 1 269 ? 35.89703 -19.09977 -28.50991 1.000 32.72079 268 PRO A C 1
ATOM 2016 O O . PRO A 1 269 ? 35.05287 -18.22321 -28.73376 1.000 28.74413 268 PRO A O 1
ATOM 2020 N N . ASN A 1 270 ? 37.19519 -18.90362 -28.74479 1.000 28.91725 269 ASN A N 1
ATOM 2021 C CA . ASN A 1 270 ? 37.63216 -17.66985 -29.39129 1.000 30.63821 269 ASN A CA 1
ATOM 2022 C C . ASN A 1 270 ? 37.01983 -17.53666 -30.77958 1.000 36.99931 269 ASN A C 1
ATOM 2023 O O . ASN A 1 270 ? 36.62712 -16.43495 -31.18838 1.000 32.36277 269 ASN A O 1
ATOM 2028 N N . ALA A 1 271 ? 36.91197 -18.65529 -31.51191 1.000 31.93352 270 ALA A N 1
ATOM 2029 C CA . ALA A 1 271 ? 36.27624 -18.62264 -32.82578 1.000 30.98367 270 ALA A CA 1
ATOM 2030 C C . ALA A 1 271 ? 34.79669 -18.27478 -32.71716 1.000 33.66479 270 ALA A C 1
ATOM 2031 O O . ALA A 1 271 ? 34.26825 -17.52831 -33.54962 1.000 36.19837 270 ALA A O 1
ATOM 2033 N N . LEU A 1 272 ? 34.10421 -18.81715 -31.70981 1.000 31.81228 271 LEU A N 1
ATOM 2034 C CA . LEU A 1 272 ? 32.69729 -18.47285 -31.51866 1.000 32.38677 271 LEU A CA 1
ATOM 2035 C C . LEU A 1 272 ? 32.53770 -16.99750 -31.17853 1.000 36.25157 271 LEU A C 1
ATOM 2036 O O . LEU A 1 272 ? 31.63255 -16.33196 -31.68894 1.000 34.81481 271 LEU A O 1
ATOM 2041 N N . VAL A 1 273 ? 33.38940 -16.47531 -30.29568 1.000 30.09855 272 VAL A N 1
ATOM 2042 C CA . VAL A 1 273 ? 33.31959 -15.05592 -29.96584 1.000 38.33697 272 VAL A CA 1
ATOM 2043 C C . VAL A 1 273 ? 33.39160 -14.22246 -31.23818 1.000 38.19852 272 VAL A C 1
ATOM 2044 O O . VAL A 1 273 ? 32.60613 -13.28867 -31.43198 1.000 39.75099 272 VAL A O 1
ATOM 2048 N N . ASP A 1 274 ? 34.30381 -14.58171 -32.14761 1.000 39.41094 273 ASP A N 1
ATOM 2049 C CA . ASP A 1 274 ? 34.45495 -13.84094 -33.39674 1.000 37.63226 273 ASP A CA 1
ATOM 2050 C C . ASP A 1 274 ? 33.14658 -13.77348 -34.17659 1.000 41.05398 273 ASP A C 1
ATOM 2051 O O . ASP A 1 274 ? 32.77183 -12.71147 -34.68896 1.000 41.75451 273 ASP A O 1
ATOM 2056 N N . LYS A 1 275 ? 32.46115 -14.91487 -34.32030 1.000 35.62323 274 LYS A N 1
ATOM 2057 C CA . LYS A 1 275 ? 31.20918 -14.93853 -35.06580 1.000 39.13598 274 LYS A CA 1
ATOM 2058 C C . LYS A 1 275 ? 30.09537 -14.22782 -34.31185 1.000 43.46667 274 LYS A C 1
ATOM 2059 O O . LYS A 1 275 ? 29.17339 -13.68535 -34.93521 1.000 43.82827 274 LYS A O 1
ATOM 2065 N N . ILE A 1 276 ? 30.16246 -14.21934 -32.98016 1.000 39.87875 275 ILE A N 1
ATOM 2066 C CA . ILE A 1 276 ? 29.09391 -13.62499 -32.18870 1.000 41.95976 275 ILE A CA 1
ATOM 2067 C C . ILE A 1 276 ? 29.20792 -12.10907 -32.17830 1.000 43.25436 275 ILE A C 1
ATOM 2068 O O . ILE A 1 276 ? 28.20383 -11.40059 -32.31122 1.000 42.02101 275 ILE A O 1
ATOM 2073 N N . GLY A 1 277 ? 30.42337 -11.59554 -32.02566 1.000 36.53094 276 GLY A N 1
ATOM 2074 C CA . GLY A 1 277 ? 30.62950 -10.18419 -31.80073 1.000 39.59458 276 GLY A CA 1
ATOM 2075 C C . GLY A 1 277 ? 30.84611 -9.87448 -30.33404 1.000 41.41501 276 GLY A C 1
ATOM 2076 O O . GLY A 1 277 ? 30.00901 -10.20103 -29.48608 1.000 40.42239 276 GLY A O 1
ATOM 2077 N N . LYS A 1 278 ? 31.97541 -9.24475 -30.01758 1.000 40.12694 277 LYS A N 1
ATOM 2078 C CA . LYS A 1 278 ? 32.24556 -8.87956 -28.63273 1.000 44.34671 277 LYS A CA 1
ATOM 2079 C C . LYS A 1 278 ? 31.21538 -7.90613 -28.07681 1.000 39.38613 277 LYS A C 1
ATOM 2080 O O . LYS A 1 278 ? 31.06983 -7.81069 -26.84889 1.000 38.40508 277 LYS A O 1
ATOM 2086 N N . ASP A 1 279 ? 30.48857 -7.20159 -28.95433 1.000 41.77368 278 ASP A N 1
ATOM 2087 C CA . ASP A 1 279 ? 29.49874 -6.21883 -28.52489 1.000 43.16812 278 ASP A CA 1
ATOM 2088 C C . ASP A 1 279 ? 28.31056 -6.85527 -27.80999 1.000 39.30399 278 ASP A C 1
ATOM 2089 O O . ASP A 1 279 ? 27.65807 -6.18191 -27.00921 1.000 40.75666 278 ASP A O 1
ATOM 2094 N N . LYS A 1 280 ? 28.01668 -8.12700 -28.06826 1.000 37.49058 279 LYS A N 1
ATOM 2095 C CA . LYS A 1 280 ? 26.92766 -8.83612 -27.40251 1.000 39.19547 279 LYS A CA 1
ATOM 2096 C C . LYS A 1 280 ? 27.37895 -9.58482 -26.15145 1.000 39.24651 279 LYS A C 1
ATOM 2097 O O . LYS A 1 280 ? 26.55573 -10.24620 -25.50243 1.000 37.85752 279 LYS A O 1
ATOM 2103 N N . ILE A 1 281 ? 28.65513 -9.49185 -25.79689 1.000 37.20280 280 ILE A N 1
ATOM 2104 C CA . ILE A 1 281 ? 29.24165 -10.26353 -24.70839 1.000 38.69690 280 ILE A CA 1
ATOM 2105 C C . ILE A 1 281 ? 29.63123 -9.30411 -23.59583 1.000 35.40222 280 ILE A C 1
ATOM 2106 O O . ILE A 1 281 ? 30.47195 -8.41754 -23.79538 1.000 41.35827 280 ILE A O 1
ATOM 2111 N N . HIS A 1 282 ? 29.04413 -9.49836 -22.41933 1.000 37.93671 281 HIS A N 1
ATOM 2112 C CA . HIS A 1 282 ? 29.21411 -8.59653 -21.27966 1.000 36.93209 281 HIS A CA 1
ATOM 2113 C C . HIS A 1 282 ? 30.04142 -9.28321 -20.18847 1.000 33.68256 281 HIS A C 1
ATOM 2114 O O . HIS A 1 282 ? 29.50710 -9.98465 -19.32991 1.000 30.66403 281 HIS A O 1
ATOM 2121 N N . LEU A 1 283 ? 31.34781 -9.03321 -20.20207 1.000 32.30963 282 LEU A N 1
ATOM 2122 C CA . LEU A 1 283 ? 32.24075 -9.58533 -19.19580 1.000 36.05326 282 LEU A CA 1
ATOM 2123 C C . LEU A 1 283 ? 32.09537 -8.85804 -17.85644 1.000 40.21175 282 LEU A C 1
ATOM 2124 O O . LEU A 1 283 ? 31.56563 -7.74669 -17.76824 1.000 38.36064 282 LEU A O 1
ATOM 2129 N N . GLN A 1 284 ? 32.60335 -9.50096 -16.80324 1.000 39.40930 283 GLN A N 1
ATOM 2130 C CA . GLN A 1 284 ? 32.53912 -8.97150 -15.44056 1.000 38.88877 283 GLN A CA 1
ATOM 2131 C C . GLN A 1 284 ? 31.13015 -8.49719 -15.10414 1.000 40.26503 283 GLN A C 1
ATOM 2132 O O . GLN A 1 284 ? 30.93163 -7.45201 -14.47827 1.000 43.87046 283 GLN A O 1
ATOM 2138 N N . THR A 1 285 ? 30.14081 -9.28558 -15.52708 1.000 36.25251 284 THR A N 1
ATOM 2139 C CA . THR A 1 285 ? 28.72622 -8.97277 -15.33996 1.000 39.45276 284 THR A CA 1
ATOM 2140 C C . THR A 1 285 ? 28.05511 -10.24865 -14.85067 1.000 38.50946 284 THR A C 1
ATOM 2141 O O . THR A 1 285 ? 27.70981 -11.12223 -15.65344 1.000 40.37303 284 THR A O 1
ATOM 2145 N N . SER A 1 286 ? 27.88571 -10.36898 -13.54273 1.000 38.20200 285 SER A N 1
ATOM 2146 C CA . SER A 1 286 ? 27.31467 -11.57200 -12.96402 1.000 34.93765 285 SER A CA 1
ATOM 2147 C C . SER A 1 286 ? 25.82161 -11.37270 -12.74699 1.000 38.19002 285 SER A C 1
ATOM 2148 O O . SER A 1 286 ? 25.39849 -10.34249 -12.21081 1.000 40.35881 285 SER A O 1
ATOM 2151 N N . ILE A 1 287 ? 25.02613 -12.34270 -13.19170 1.000 30.73056 286 ILE A N 1
ATOM 2152 C CA . ILE A 1 287 ? 23.59004 -12.34115 -12.92568 1.000 36.98172 286 ILE A CA 1
ATOM 2153 C C . ILE A 1 287 ? 23.37948 -12.83640 -11.50108 1.000 41.18951 286 ILE A C 1
ATOM 2154 O O . ILE A 1 287 ? 23.75550 -13.96723 -11.16370 1.000 38.24447 286 ILE A O 1
ATOM 2159 N N . ASP A 1 288 ? 22.80475 -11.97780 -10.65460 1.000 38.40206 287 ASP A N 1
ATOM 2160 C CA . ASP A 1 288 ? 22.66881 -12.27612 -9.23328 1.000 37.46145 287 ASP A CA 1
ATOM 2161 C C . ASP A 1 288 ? 21.33227 -12.92485 -8.91073 1.000 34.70306 287 ASP A C 1
ATOM 2162 O O . ASP A 1 288 ? 21.27033 -13.80230 -8.04566 1.000 38.93157 287 ASP A O 1
ATOM 2167 N N . SER A 1 289 ? 20.26333 -12.53765 -9.60407 1.000 35.90227 288 SER A N 1
ATOM 2168 C CA . SER A 1 289 ? 18.92256 -12.99933 -9.26267 1.000 34.23146 288 SER A CA 1
ATOM 2169 C C . SER A 1 289 ? 18.00919 -12.79172 -10.45453 1.000 33.49452 288 SER A C 1
ATOM 2170 O O . SER A 1 289 ? 18.24761 -11.91816 -11.29123 1.000 36.92396 288 SER A O 1
ATOM 2173 N N . ILE A 1 290 ? 16.95022 -13.59046 -10.51237 1.000 36.45551 289 ILE A N 1
ATOM 2174 C CA . ILE A 1 290 ? 16.00967 -13.57398 -11.62737 1.000 42.78244 289 ILE A CA 1
ATOM 2175 C C . ILE A 1 290 ? 14.59837 -13.54431 -11.06711 1.000 42.47787 289 ILE A C 1
ATOM 2176 O O . ILE A 1 290 ? 14.26528 -14.32564 -10.16769 1.000 40.39882 289 ILE A O 1
ATOM 2181 N N . ALA A 1 291 ? 13.77592 -12.64512 -11.60242 1.000 40.01210 290 ALA A N 1
ATOM 2182 C CA . ALA A 1 291 ? 12.36809 -12.55537 -11.26108 1.000 42.43262 290 ALA A CA 1
ATOM 2183 C C . ALA A 1 291 ? 11.55134 -12.51148 -12.54644 1.000 41.55021 290 ALA A C 1
ATOM 2184 O O . ALA A 1 291 ? 12.07395 -12.24556 -13.63409 1.000 41.83296 290 ALA A O 1
ATOM 2186 N N . PHE A 1 292 ? 10.25849 -12.79063 -12.41187 1.000 43.07703 291 PHE A N 1
ATOM 2187 C CA . PHE A 1 292 ? 9.31530 -12.73711 -13.52083 1.000 45.98675 291 PHE A CA 1
ATOM 2188 C C . PHE A 1 292 ? 8.37267 -11.55290 -13.32162 1.000 52.99838 291 PHE A C 1
ATOM 2189 O O . PHE A 1 292 ? 7.77450 -11.39760 -12.24873 1.000 53.78077 291 PHE A O 1
ATOM 2197 N N . ASP A 1 293 ? 8.26289 -10.71227 -14.34802 1.000 50.58387 292 ASP A N 1
ATOM 2198 C CA . ASP A 1 293 ? 7.31561 -9.59746 -14.37821 1.000 46.25673 292 ASP A CA 1
ATOM 2199 C C . ASP A 1 293 ? 6.04068 -10.11258 -15.04966 1.000 48.06334 292 ASP A C 1
ATOM 2200 O O . ASP A 1 293 ? 5.98468 -10.23886 -16.27670 1.000 45.89721 292 ASP A O 1
ATOM 2205 N N . LYS A 1 294 ? 5.01815 -10.44216 -14.24503 1.000 46.60732 293 LYS A N 1
ATOM 2206 C CA . LYS A 1 294 ? 3.78083 -10.99440 -14.79582 1.000 51.36684 293 LYS A CA 1
ATOM 2207 C C . LYS A 1 294 ? 3.06316 -10.05098 -15.75644 1.000 52.79811 293 LYS A C 1
ATOM 2208 O O . LYS A 1 294 ? 2.28776 -10.51555 -16.59180 1.000 52.54924 293 LYS A O 1
ATOM 2214 N N . ALA A 1 295 ? 3.24197 -8.74095 -15.61825 1.000 53.71932 294 ALA A N 1
ATOM 2215 C CA . ALA A 1 295 ? 2.51661 -7.80146 -16.46543 1.000 56.66612 294 ALA A CA 1
ATOM 2216 C C . ALA A 1 295 ? 2.86241 -8.02085 -17.93392 1.000 58.39532 294 ALA A C 1
ATOM 2217 O O . ALA A 1 295 ? 2.00073 -8.40401 -18.73431 1.000 61.76668 294 ALA A O 1
ATOM 2219 N N . ASP A 1 296 ? 4.11952 -7.76141 -18.31316 1.000 55.64034 295 ASP A N 1
ATOM 2220 C CA . ASP A 1 296 ? 4.55971 -7.92399 -19.69498 1.000 55.59764 295 ASP A CA 1
ATOM 2221 C C . ASP A 1 296 ? 5.17961 -9.29942 -19.96680 1.000 52.20990 295 ASP A C 1
ATOM 2222 O O . ASP A 1 296 ? 5.87830 -9.46308 -20.97351 1.000 57.12054 295 ASP A O 1
ATOM 2227 N N . SER A 1 297 ? 4.93710 -10.28270 -19.09894 1.000 54.76264 296 SER A N 1
ATOM 2228 C CA . SER A 1 297 ? 5.39407 -11.66190 -19.29098 1.000 50.69252 296 SER A CA 1
ATOM 2229 C C . SER A 1 297 ? 6.87145 -11.71576 -19.70164 1.000 52.72573 296 SER A C 1
ATOM 2230 O O . SER A 1 297 ? 7.24670 -12.27387 -20.73300 1.000 50.59999 296 SER A O 1
ATOM 2233 N N . LYS A 1 298 ? 7.71801 -11.10633 -18.87647 1.000 46.39795 297 LYS A N 1
ATOM 2234 C CA . LYS A 1 298 ? 9.14522 -11.07720 -19.14861 1.000 48.39971 297 LYS A CA 1
ATOM 2235 C C . LYS A 1 298 ? 9.91415 -11.32490 -17.86140 1.000 48.17260 297 LYS A C 1
ATOM 2236 O O . LYS A 1 298 ? 9.43851 -11.01053 -16.76525 1.000 42.03254 297 LYS A O 1
ATOM 2242 N N . TYR A 1 299 ? 11.09559 -11.92905 -18.00837 1.000 42.73611 298 TYR A N 1
ATOM 2243 C CA . TYR A 1 299 ? 11.98634 -12.13379 -16.87931 1.000 40.60524 298 TYR A CA 1
ATOM 2244 C C . TYR A 1 299 ? 12.74503 -10.85168 -16.61117 1.000 36.16403 298 TYR A C 1
ATOM 2245 O O . TYR A 1 299 ? 13.01163 -10.07158 -17.52650 1.000 37.34422 298 TYR A O 1
ATOM 2254 N N . VAL A 1 300 ? 13.08283 -10.64258 -15.34031 1.000 38.78131 299 VAL A N 1
ATOM 2255 C CA . VAL A 1 300 ? 13.83172 -9.47755 -14.87667 1.000 43.52132 299 VAL A CA 1
ATOM 2256 C C . VAL A 1 300 ? 15.11311 -9.98187 -14.22100 1.000 43.34920 299 VAL A C 1
ATOM 2257 O O . VAL A 1 300 ? 15.06058 -10.70346 -13.21358 1.000 40.55023 299 VAL A O 1
ATOM 2261 N N . LEU A 1 301 ? 16.25924 -9.59926 -14.79235 1.000 41.85449 300 LEU A N 1
ATOM 2262 C CA . LEU A 1 301 ? 17.56369 -10.11315 -14.38718 1.000 44.36491 300 LEU A CA 1
ATOM 2263 C C . LEU A 1 301 ? 18.32366 -9.01543 -13.66086 1.000 40.13140 300 LEU A C 1
ATOM 2264 O O . LEU A 1 301 ? 18.68772 -8.00074 -14.26632 1.000 43.09175 300 LEU A O 1
ATOM 2269 N N . LYS A 1 302 ? 18.56690 -9.22503 -12.37094 1.000 35.78183 301 LYS A N 1
ATOM 2270 C CA . LYS A 1 302 ? 19.40823 -8.32605 -11.60440 1.000 36.50949 301 LYS A CA 1
ATOM 2271 C C . LYS A 1 302 ? 20.85658 -8.77143 -11.72418 1.000 41.33572 301 LYS A C 1
ATOM 2272 O O . LYS A 1 302 ? 21.16666 -9.96268 -11.61901 1.000 38.01780 301 LYS A O 1
ATOM 2278 N N . TYR A 1 303 ? 21.74069 -7.80731 -11.93625 1.000 39.19645 302 TYR A N 1
ATOM 2279 C CA . TYR A 1 303 ? 23.13603 -8.08622 -12.17540 1.000 41.19864 302 TYR A CA 1
ATOM 2280 C C . TYR A 1 303 ? 23.99031 -7.14734 -11.33926 1.000 44.97895 302 TYR A C 1
ATOM 2281 O O . TYR A 1 303 ? 23.50836 -6.16864 -10.76283 1.000 43.26801 302 TYR A O 1
ATOM 2290 N N . THR A 1 304 ? 25.27747 -7.47348 -11.28752 1.000 43.23837 303 THR A N 1
ATOM 2291 C CA . THR A 1 304 ? 26.33188 -6.61087 -10.77755 1.000 41.56023 303 THR A CA 1
ATOM 2292 C C . THR A 1 304 ? 27.40780 -6.56848 -11.84597 1.000 44.58204 303 THR A C 1
ATOM 2293 O O . THR A 1 304 ? 27.74077 -7.60775 -12.42807 1.000 45.14470 303 THR A O 1
ATOM 2297 N N . LYS A 1 305 ? 27.94134 -5.37995 -12.11718 1.000 41.69759 304 LYS A N 1
ATOM 2298 C CA . LYS A 1 305 ? 28.98863 -5.22660 -13.11404 1.000 48.28716 304 LYS A CA 1
ATOM 2299 C C . LYS A 1 305 ? 30.16233 -4.43518 -12.55865 1.000 51.40035 304 LYS A C 1
ATOM 2300 O O . LYS A 1 305 ? 29.98479 -3.49425 -11.77832 1.000 51.70055 304 LYS A O 1
ATOM 2306 N N . ILE A 1 306 ? 31.36233 -4.80840 -12.98776 1.000 50.00161 305 ILE A N 1
ATOM 2307 C CA . ILE A 1 306 ? 32.58625 -4.08513 -12.66298 1.000 56.41655 305 ILE A CA 1
ATOM 2308 C C . ILE A 1 306 ? 33.17565 -3.58306 -13.97318 1.000 62.49965 305 ILE A C 1
ATOM 2309 O O . ILE A 1 306 ? 33.61239 -4.38354 -14.80965 1.000 62.21581 305 ILE A O 1
ATOM 2314 N N . ASP A 1 307 ? 33.18175 -2.26722 -14.16432 1.000 66.25809 306 ASP A N 1
ATOM 2315 C CA . ASP A 1 307 ? 33.79863 -1.68899 -15.35140 1.000 69.41899 306 ASP A CA 1
ATOM 2316 C C . ASP A 1 307 ? 35.31030 -1.93864 -15.29630 1.000 72.84953 306 ASP A C 1
ATOM 2317 O O . ASP A 1 307 ? 35.81401 -2.73292 -14.49518 1.000 73.76635 306 ASP A O 1
ATOM 2322 N N . GLN A 1 308 ? 36.05412 -1.25881 -16.16591 1.000 74.10001 307 GLN A N 1
ATOM 2323 C CA . GLN A 1 308 ? 37.50311 -1.41272 -16.24188 1.00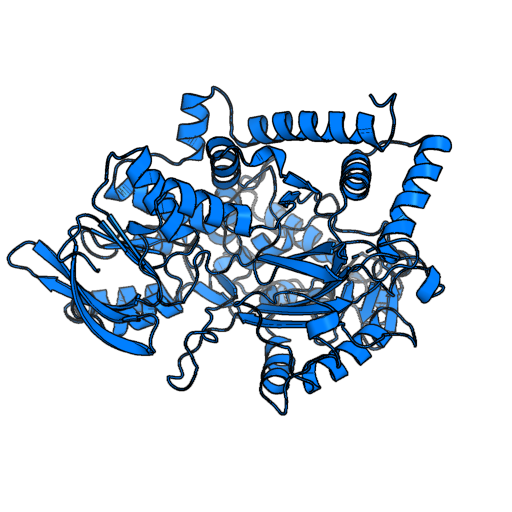0 76.22236 307 GLN A CA 1
ATOM 2324 C C . GLN A 1 308 ? 38.24707 -0.55339 -15.22359 1.000 77.81893 307 GLN A C 1
ATOM 2325 O O . GLN A 1 308 ? 39.48315 -0.57789 -15.19615 1.000 75.66509 307 GLN A O 1
ATOM 2331 N N . SER A 1 309 ? 37.52764 0.19547 -14.38634 1.000 76.64940 308 SER A N 1
ATOM 2332 C CA . SER A 1 309 ? 38.13188 0.99226 -13.32777 1.000 77.02076 308 SER A CA 1
ATOM 2333 C C . SER A 1 309 ? 38.09761 0.30694 -11.96862 1.000 75.23293 308 SER A C 1
ATOM 2334 O O . SER A 1 309 ? 38.84539 0.70973 -11.07065 1.000 73.25618 308 SER A O 1
ATOM 2337 N N . GLY A 1 310 ? 37.28136 -0.73035 -11.80997 1.000 70.65207 309 GLY A N 1
ATOM 2338 C CA . GLY A 1 310 ? 36.87229 -1.19680 -10.50740 1.000 68.79859 309 GLY A CA 1
ATOM 2339 C C . GLY A 1 310 ? 35.54251 -0.63339 -10.06751 1.000 66.54039 309 GLY A C 1
ATOM 2340 O O . GLY A 1 310 ? 34.98896 -1.09257 -9.06463 1.000 66.20461 309 GLY A O 1
ATOM 2341 N N . GLN A 1 311 ? 35.02514 0.35293 -10.79591 1.000 71.22164 310 GLN A N 1
ATOM 2342 C CA . GLN A 1 311 ? 33.70781 0.91861 -10.54588 1.000 68.67208 310 GLN A CA 1
ATOM 2343 C C . GLN A 1 311 ? 32.65457 -0.18178 -10.54475 1.000 65.23258 310 GLN A C 1
ATOM 2344 O O . GLN A 1 311 ? 32.23609 -0.64755 -11.60769 1.000 60.96873 310 GLN A O 1
ATOM 2350 N N . VAL A 1 312 ? 32.20426 -0.59237 -9.35948 1.000 63.87462 311 VAL A N 1
ATOM 2351 C CA . VAL A 1 312 ? 31.09855 -1.54111 -9.28412 1.000 62.40740 311 VAL A CA 1
ATOM 2352 C C . VAL A 1 312 ? 29.79554 -0.83558 -9.66224 1.000 62.99614 311 VAL A C 1
ATOM 2353 O O . VAL A 1 312 ? 29.67918 0.39624 -9.62858 1.000 63.99646 311 VAL A O 1
ATOM 2357 N N . SER A 1 313 ? 28.81017 -1.63413 -10.06213 1.000 55.21397 312 SER A N 1
ATOM 2358 C CA . SER A 1 313 ? 27.53536 -1.11278 -10.52983 1.000 50.57990 312 SER A CA 1
ATOM 2359 C C . SER A 1 313 ? 26.49392 -2.22190 -10.47120 1.000 54.78253 312 SER A C 1
ATOM 2360 O O . SER A 1 313 ? 26.79254 -3.37460 -10.79251 1.000 50.06175 312 SER A O 1
ATOM 2363 N N . GLU A 1 314 ? 25.28340 -1.87314 -10.04967 1.000 48.76677 313 GLU A N 1
ATOM 2364 C CA . GLU A 1 314 ? 24.18134 -2.81649 -9.99606 1.000 47.49755 313 GLU A CA 1
ATOM 2365 C C . GLU A 1 314 ? 23.06796 -2.33298 -10.91139 1.000 50.29261 313 GLU A C 1
ATOM 2366 O O . GLU A 1 314 ? 22.92720 -1.13461 -11.16321 1.000 53.30067 313 GLU A O 1
ATOM 2372 N N . GLY A 1 315 ? 22.27877 -3.26937 -11.41543 1.000 45.92241 314 GLY A N 1
ATOM 2373 C CA . GLY A 1 315 ? 21.24956 -2.90833 -12.36400 1.000 47.00104 314 GLY A CA 1
ATOM 2374 C C . GLY A 1 315 ? 20.30376 -4.05714 -12.61853 1.000 48.51376 314 GLY A C 1
ATOM 2375 O O . GLY A 1 315 ? 20.34302 -5.08798 -11.94285 1.000 45.57422 314 GLY A O 1
ATOM 2376 N N . LYS A 1 316 ? 19.46828 -3.86511 -13.63497 1.000 46.79447 315 LYS A N 1
ATOM 2377 C CA . LYS A 1 316 ? 18.35676 -4.75417 -13.91832 1.000 42.30654 315 LYS A CA 1
ATOM 2378 C C . LYS A 1 316 ? 18.00283 -4.61288 -15.38832 1.000 44.02822 315 LYS A C 1
ATOM 2379 O O . LYS A 1 316 ? 18.18457 -3.54609 -15.97904 1.000 39.22312 315 LYS A O 1
ATOM 2385 N N . PHE A 1 317 ? 17.49703 -5.69861 -15.97014 1.000 43.39093 316 PHE A N 1
ATOM 2386 C CA . PHE A 1 317 ? 17.04163 -5.67410 -17.35317 1.000 44.31492 316 PHE A CA 1
ATOM 2387 C C . PHE A 1 317 ? 16.12720 -6.87047 -17.57233 1.000 41.80255 316 PHE A C 1
ATOM 2388 O O . PHE A 1 317 ? 16.02559 -7.76811 -16.73194 1.000 42.78359 316 PHE A O 1
ATOM 2396 N N . LYS A 1 318 ? 15.44320 -6.86299 -18.70599 1.000 38.46737 317 LYS A N 1
ATOM 2397 C CA . LYS A 1 318 ? 14.41671 -7.85420 -18.96722 1.000 42.71970 317 LYS A CA 1
ATOM 2398 C C . LYS A 1 318 ? 14.78906 -8.70868 -20.17143 1.000 38.26240 317 LYS A C 1
ATOM 2399 O O . LYS A 1 318 ? 15.56718 -8.30424 -21.04115 1.000 40.61106 317 LYS A O 1
ATOM 2405 N N . ALA A 1 319 ? 14.19981 -9.89814 -20.21652 1.000 38.43500 318 ALA A N 1
ATOM 2406 C CA . ALA A 1 319 ? 14.41875 -10.82084 -21.31865 1.000 40.13343 318 ALA A CA 1
ATOM 2407 C C . ALA A 1 319 ? 13.16505 -11.64784 -21.53630 1.000 40.63521 318 ALA A C 1
ATOM 2408 O O . ALA A 1 319 ? 12.53184 -12.10221 -20.57826 1.000 42.30421 318 ALA A O 1
ATOM 2410 N N . GLU A 1 320 ? 12.81040 -11.84478 -22.80304 1.000 43.26509 319 GLU A N 1
ATOM 2411 C CA . GLU A 1 320 ? 11.69948 -12.73553 -23.11148 1.000 43.04853 319 GLU A CA 1
ATOM 2412 C C . GLU A 1 320 ? 12.03937 -14.17217 -22.71924 1.000 43.06335 319 GLU A C 1
ATOM 2413 O O . GLU A 1 320 ? 11.26640 -14.84290 -22.02198 1.000 43.46637 319 GLU A O 1
ATOM 2419 N N . LYS A 1 321 ? 13.20719 -14.65070 -23.13365 1.000 40.40241 320 LYS A N 1
ATOM 2420 C CA . LYS A 1 321 ? 13.67440 -15.99319 -22.80813 1.000 41.93731 320 LYS A CA 1
ATOM 2421 C C . LYS A 1 321 ? 15.05157 -15.91553 -22.16098 1.000 35.23428 320 LYS A C 1
ATOM 2422 O O . LYS A 1 321 ? 15.87244 -15.06497 -22.52403 1.000 35.39049 320 LYS A O 1
ATOM 2428 N N . VAL A 1 322 ? 15.30178 -16.80188 -21.19730 1.000 33.23606 321 VAL A N 1
ATOM 2429 C CA . VAL A 1 322 ? 16.56814 -16.83700 -20.46960 1.000 32.58321 321 VAL A CA 1
ATOM 2430 C C . VAL A 1 322 ? 17.21870 -18.20488 -20.66498 1.000 34.42817 321 VAL A C 1
ATOM 2431 O O . VAL A 1 322 ? 16.56932 -19.24570 -20.48539 1.000 31.87681 321 VAL A O 1
ATOM 2435 N N . ILE A 1 323 ? 18.49733 -18.19922 -21.03194 1.000 34.76170 322 ILE A N 1
ATOM 2436 C CA . ILE A 1 323 ? 19.27609 -19.42097 -21.21156 1.000 32.39238 322 ILE A CA 1
ATOM 2437 C C . ILE A 1 323 ? 20.37800 -19.42670 -20.15731 1.000 30.70327 322 ILE A C 1
ATOM 2438 O O . ILE A 1 323 ? 21.31013 -18.61265 -20.20937 1.000 32.14283 322 ILE A O 1
ATOM 2443 N N . LEU A 1 324 ? 20.26839 -20.33850 -19.19105 1.000 28.96669 323 LEU A N 1
ATOM 2444 C CA . LEU A 1 324 ? 21.26960 -20.47746 -18.12896 1.000 32.53630 323 LEU A CA 1
ATOM 2445 C C . LEU A 1 324 ? 22.25471 -21.56347 -18.55882 1.000 30.16053 323 LEU A C 1
ATOM 2446 O O . LEU A 1 324 ? 22.01047 -22.76005 -18.38815 1.000 29.87212 323 LEU A O 1
ATOM 2451 N N . GLY A 1 325 ? 23.36950 -21.14261 -19.15467 1.000 27.24019 324 GLY A N 1
ATOM 2452 C CA . GLY A 1 325 ? 24.41568 -22.06733 -19.56238 1.000 27.96726 324 GLY A CA 1
ATOM 2453 C C . GLY A 1 325 ? 25.37100 -22.29082 -18.40776 1.000 25.21563 324 GLY A C 1
ATOM 2454 O O . GLY A 1 325 ? 26.53048 -21.86507 -18.45367 1.000 25.16791 324 GLY A O 1
ATOM 2455 N N . LEU A 1 326 ? 24.87768 -22.91238 -17.33724 1.000 26.11867 325 LEU A N 1
ATOM 2456 C CA . LEU A 1 326 ? 25.55490 -22.82869 -16.04281 1.000 29.56018 325 LEU A CA 1
ATOM 2457 C C . LEU A 1 326 ? 25.58028 -24.18172 -15.34634 1.000 26.62944 325 LEU A C 1
ATOM 2458 O O . LEU A 1 326 ? 24.59951 -24.93753 -15.43134 1.000 23.96626 325 LEU A O 1
ATOM 2463 N N . PRO A 1 327 ? 26.66684 -24.50082 -14.63408 1.000 26.45359 326 PRO A N 1
ATOM 2464 C CA . PRO A 1 327 ? 26.76569 -25.78354 -13.91475 1.000 29.92542 326 PRO A CA 1
ATOM 2465 C C . PRO A 1 327 ? 25.99378 -25.76463 -12.59525 1.000 30.52969 326 PRO A C 1
ATOM 2466 O O . PRO A 1 327 ? 25.34846 -24.78736 -12.23492 1.000 29.03701 326 PRO A O 1
ATOM 2470 N N . ARG A 1 328 ? 26.12326 -26.86933 -11.84766 1.000 28.61300 327 ARG A N 1
ATOM 2471 C CA . ARG A 1 328 ? 25.29958 -27.09532 -10.66166 1.000 26.75631 327 ARG A CA 1
ATOM 2472 C C . ARG A 1 328 ? 25.39923 -25.95494 -9.65783 1.000 29.87499 327 ARG A C 1
ATOM 2473 O O . ARG A 1 328 ? 24.37876 -25.44769 -9.17490 1.000 29.07547 327 ARG A O 1
ATOM 2481 N N . LEU A 1 329 ? 26.61768 -25.59881 -9.26177 1.000 26.40486 328 LEU A N 1
ATOM 2482 C CA . LEU A 1 329 ? 26.76807 -24.64278 -8.17431 1.000 30.56991 328 LEU A CA 1
ATOM 2483 C C . LEU A 1 329 ? 26.21104 -23.27895 -8.56975 1.000 32.04502 328 LEU A C 1
ATOM 2484 O O . LEU A 1 329 ? 25.50551 -22.63990 -7.78446 1.000 32.45012 328 LEU A O 1
ATOM 2489 N N . ALA A 1 330 ? 26.52238 -22.82651 -9.78714 1.000 32.27423 329 ALA A N 1
ATOM 2490 C CA . ALA A 1 330 ? 26.01461 -21.54974 -10.26672 1.000 31.63690 329 ALA A CA 1
ATOM 2491 C C . ALA A 1 330 ? 24.49204 -21.55536 -10.31248 1.000 31.20582 329 ALA A C 1
ATOM 2492 O O . ALA A 1 330 ? 23.85398 -20.57305 -9.92081 1.000 27.97334 329 ALA A O 1
ATOM 2494 N N . LEU A 1 331 ? 23.89088 -22.67210 -10.74609 1.000 31.64620 330 LEU A N 1
ATOM 2495 C CA . LEU A 1 331 ? 22.42848 -22.76305 -10.77627 1.000 31.70880 330 LEU A CA 1
ATOM 2496 C C . LEU A 1 331 ? 21.83745 -22.70765 -9.37616 1.000 34.10752 330 LEU A C 1
ATOM 2497 O O . LEU A 1 331 ? 20.77781 -22.10411 -9.16717 1.000 34.25569 330 LEU A O 1
ATOM 2502 N N . GLU A 1 332 ? 22.48286 -23.36825 -8.40975 1.000 32.20911 331 GLU A N 1
ATOM 2503 C CA . GLU A 1 332 ? 21.97471 -23.34777 -7.04158 1.000 32.34997 331 GLU A CA 1
ATOM 2504 C C . GLU A 1 332 ? 22.03467 -21.94823 -6.44530 1.000 29.47470 331 GLU A C 1
ATOM 2505 O O . GLU A 1 332 ? 21.12848 -21.54710 -5.71167 1.000 32.10957 331 GLU A O 1
ATOM 2511 N N . LYS A 1 333 ? 23.10581 -21.20293 -6.72126 1.000 28.89410 332 LYS A N 1
ATOM 2512 C CA . LYS A 1 333 ? 23.18572 -19.82430 -6.24583 1.000 33.78865 332 LYS A CA 1
ATOM 2513 C C . LYS A 1 333 ? 22.02977 -18.99168 -6.79509 1.000 35.63767 332 LYS A C 1
ATOM 2514 O O . LYS A 1 333 ? 21.32782 -18.30571 -6.04342 1.000 34.33205 332 LYS A O 1
ATOM 2520 N N . LEU A 1 334 ? 21.80454 -19.05657 -8.10747 1.000 33.67602 333 LEU A N 1
ATOM 2521 C CA . LEU A 1 334 ? 20.70841 -18.29903 -8.70257 1.000 40.15297 333 LEU A CA 1
ATOM 2522 C C . LEU A 1 334 ? 19.36999 -18.73663 -8.13124 1.000 40.34954 333 LEU A C 1
ATOM 2523 O O . LEU A 1 334 ? 18.53242 -17.89964 -7.77635 1.000 43.21418 333 LEU A O 1
ATOM 2528 N N . PHE A 1 335 ? 19.16674 -20.05272 -8.02083 1.000 38.72120 334 PHE A N 1
ATOM 2529 C CA . PHE A 1 335 ? 17.91192 -20.60634 -7.51492 1.000 40.36046 334 PHE A CA 1
ATOM 2530 C C . PHE A 1 335 ? 17.57728 -20.05805 -6.12926 1.000 45.65188 334 PHE A C 1
ATOM 2531 O O . PHE A 1 335 ? 16.42023 -19.70763 -5.84919 1.000 45.59888 334 PHE A O 1
ATOM 2539 N N . ILE A 1 336 ? 18.58185 -19.97585 -5.25054 1.000 40.81547 335 ILE A N 1
ATOM 2540 C CA . ILE A 1 336 ? 18.35491 -19.51904 -3.88375 1.000 44.08339 335 ILE A CA 1
ATOM 2541 C C . ILE A 1 336 ? 17.98540 -18.04015 -3.86218 1.000 42.25711 335 ILE A C 1
ATOM 2542 O O . ILE A 1 336 ? 17.15161 -17.60595 -3.05806 1.000 41.88386 335 ILE A O 1
ATOM 2547 N N . ALA A 1 337 ? 18.57728 -17.25673 -4.75539 1.000 39.37397 336 ALA A N 1
ATOM 2548 C CA . ALA A 1 337 ? 18.45557 -15.81202 -4.71429 1.000 43.94495 336 ALA A CA 1
ATOM 2549 C C . ALA A 1 337 ? 17.31800 -15.26894 -5.57581 1.000 45.24432 336 ALA A C 1
ATOM 2550 O O . ALA A 1 337 ? 17.10269 -14.05302 -5.57470 1.000 48.45941 336 ALA A O 1
ATOM 2552 N N . SER A 1 338 ? 16.57888 -16.12424 -6.29184 1.000 40.92611 337 SER A N 1
ATOM 2553 C CA . SER A 1 338 ? 15.71919 -15.69339 -7.39489 1.000 44.56824 337 SER A CA 1
ATOM 2554 C C . SER A 1 338 ? 14.24064 -15.82895 -7.04287 1.000 45.51805 337 SER A C 1
ATOM 2555 O O . SER A 1 338 ? 13.75445 -16.93888 -6.78007 1.000 40.91348 337 SER A O 1
ATOM 2558 N N . ASP A 1 339 ? 13.51967 -14.70250 -7.10600 1.000 45.40119 338 ASP A N 1
ATOM 2559 C CA . ASP A 1 339 ? 12.07818 -14.71837 -6.87426 1.000 46.95807 338 ASP A CA 1
ATOM 2560 C C . ASP A 1 339 ? 11.36765 -15.62887 -7.86507 1.000 44.35586 338 ASP A C 1
ATOM 2561 O O . ASP A 1 339 ? 10.42054 -16.33360 -7.50147 1.000 48.22293 338 ASP A O 1
ATOM 2566 N N . ALA A 1 340 ? 11.82091 -15.64900 -9.11851 1.000 41.86009 339 ALA A N 1
ATOM 2567 C CA . ALA A 1 340 ? 11.21088 -16.55617 -10.08372 1.000 45.31731 339 ALA A CA 1
ATOM 2568 C C . ALA A 1 340 ? 11.18351 -17.98534 -9.55520 1.000 42.54379 339 ALA A C 1
ATOM 2569 O O . ALA A 1 340 ? 10.23823 -18.73209 -9.82449 1.000 43.98920 339 ALA A O 1
ATOM 2571 N N . PHE A 1 341 ? 12.19861 -18.37803 -8.78311 1.000 46.55906 340 PHE A N 1
ATOM 2572 C CA . PHE A 1 341 ? 12.22623 -19.70180 -8.16871 1.000 47.66400 340 PHE A CA 1
ATOM 2573 C C . PHE A 1 341 ? 11.53796 -19.72546 -6.81060 1.000 45.80004 340 PHE A C 1
ATOM 2574 O O . PHE A 1 341 ? 10.80969 -20.67384 -6.51062 1.000 46.18693 340 PHE A O 1
ATOM 2582 N N . LYS A 1 342 ? 11.74861 -18.69541 -5.98561 1.000 47.31666 341 LYS A N 1
ATOM 2583 C CA . LYS A 1 342 ? 11.15519 -18.68587 -4.65019 1.000 52.04033 341 LYS A CA 1
ATOM 2584 C C . LYS A 1 342 ? 9.63334 -18.65225 -4.72235 1.000 50.62337 341 LYS A C 1
ATOM 2585 O O . LYS A 1 342 ? 8.95558 -19.35638 -3.96751 1.000 54.75883 341 LYS A O 1
ATOM 2591 N N . GLN A 1 343 ? 9.07783 -17.86835 -5.64975 1.000 50.76373 342 GLN A N 1
ATOM 2592 C CA . GLN A 1 343 ? 7.62911 -17.78726 -5.81557 1.000 56.33633 342 GLN A CA 1
ATOM 2593 C C . GLN A 1 343 ? 6.99251 -19.12277 -6.19341 1.000 54.34287 342 GLN A C 1
ATOM 2594 O O . GLN A 1 343 ? 5.75886 -19.21658 -6.20449 1.000 58.32860 342 GLN A O 1
ATOM 2600 N N . LEU A 1 344 ? 7.78097 -20.14682 -6.51500 1.000 52.68150 343 LEU A N 1
ATOM 2601 C CA . LEU A 1 344 ? 7.19461 -21.40493 -6.93705 1.000 46.53447 343 LEU A CA 1
ATOM 2602 C C . LEU A 1 344 ? 6.51959 -22.08942 -5.75055 1.000 45.07536 343 LEU A C 1
ATOM 2603 O O . LEU A 1 344 ? 6.87384 -21.83552 -4.59796 1.000 45.30158 343 LEU A O 1
ATOM 2608 N N . PRO A 1 345 ? 5.52341 -22.93794 -6.00772 1.000 40.27488 344 PRO A N 1
ATOM 2609 C CA . PRO A 1 345 ? 4.90103 -23.69574 -4.91626 1.000 42.97125 344 PRO A CA 1
ATOM 2610 C C . PRO A 1 345 ? 5.91090 -24.60842 -4.23192 1.000 46.13433 344 PRO A C 1
ATOM 2611 O O . PRO A 1 345 ? 6.79664 -25.17750 -4.87836 1.000 47.03270 344 PRO A O 1
ATOM 2615 N N . LYS A 1 346 ? 5.74938 -24.75102 -2.91103 1.000 45.17779 345 LYS A N 1
ATOM 2616 C CA . LYS A 1 346 ? 6.63245 -25.55938 -2.07323 1.000 44.99692 345 LYS A CA 1
ATOM 2617 C C . LYS A 1 346 ? 7.06085 -26.84066 -2.77442 1.000 46.88683 345 LYS A C 1
ATOM 2618 O O . LYS A 1 346 ? 8.25472 -27.06741 -3.00706 1.000 44.07581 345 LYS A O 1
ATOM 2624 N N . LYS A 1 347 ? 6.08085 -27.67331 -3.14196 1.000 41.45888 346 LYS A N 1
ATOM 2625 C CA . LYS A 1 347 ? 6.37329 -28.99937 -3.67209 1.000 43.61600 346 LYS A CA 1
ATOM 2626 C C . LYS A 1 347 ? 7.30528 -28.92324 -4.87636 1.000 46.02007 346 LYS A C 1
ATOM 2627 O O . LYS A 1 347 ? 8.31590 -29.63501 -4.94541 1.000 42.90647 346 LYS A O 1
ATOM 2633 N N . ARG A 1 348 ? 6.99222 -28.04812 -5.83065 1.000 43.93762 347 ARG A N 1
ATOM 2634 C CA . ARG A 1 348 ? 7.79978 -27.98232 -7.04109 1.000 47.01098 347 ARG A CA 1
ATOM 2635 C C . ARG A 1 348 ? 9.13865 -27.28664 -6.80057 1.000 44.34145 347 ARG A C 1
ATOM 2636 O O . ARG A 1 348 ? 10.13888 -27.64298 -7.43910 1.000 42.93162 347 ARG A O 1
ATOM 2644 N N . ARG A 1 349 ? 9.17357 -26.28939 -5.90885 1.000 40.64457 348 ARG A N 1
ATOM 2645 C CA . ARG A 1 349 ? 10.44048 -25.68367 -5.49954 1.000 40.89670 348 ARG A CA 1
ATOM 2646 C C . ARG A 1 349 ? 11.40262 -26.74007 -4.96847 1.000 41.44974 348 ARG A C 1
ATOM 2647 O O . ARG A 1 349 ? 12.55900 -26.81900 -5.39565 1.000 34.40770 348 ARG A O 1
ATOM 2655 N N . ASP A 1 350 ? 10.93425 -27.55926 -4.02497 1.000 36.64355 349 ASP A N 1
ATOM 2656 C CA . ASP A 1 350 ? 11.78803 -28.58054 -3.42983 1.000 39.50647 349 ASP A CA 1
ATOM 2657 C C . ASP A 1 350 ? 12.16190 -29.64865 -4.44689 1.000 40.38637 349 ASP A C 1
ATOM 2658 O O . ASP A 1 350 ? 13.28792 -30.16341 -4.43077 1.000 33.00555 349 ASP A O 1
ATOM 2663 N N . GLU A 1 351 ? 11.22605 -30.00535 -5.32862 1.000 35.65409 350 GLU A N 1
ATOM 2664 C CA . GLU A 1 351 ? 11.53473 -31.00070 -6.34083 1.000 39.31210 350 GLU A CA 1
ATOM 2665 C C . GLU A 1 351 ? 12.62591 -30.49789 -7.27693 1.000 39.39294 350 GLU A C 1
ATOM 2666 O O . GLU A 1 351 ? 13.53332 -31.25155 -7.64527 1.000 36.17966 350 GLU A O 1
ATOM 2672 N N . LEU A 1 352 ? 12.56608 -29.21903 -7.65156 1.000 36.00445 351 LEU A N 1
ATOM 2673 C CA . LEU A 1 352 ? 13.58410 -28.65080 -8.52505 1.000 37.19819 351 LEU A CA 1
ATOM 2674 C C . LEU A 1 352 ? 14.93251 -28.56742 -7.82028 1.000 36.23415 351 LEU A C 1
ATOM 2675 O O . LEU A 1 352 ? 15.97862 -28.82925 -8.42880 1.000 30.39433 351 LEU A O 1
ATOM 2680 N N . TRP A 1 353 ? 14.93270 -28.19532 -6.54290 1.000 35.22454 352 TRP A N 1
ATOM 2681 C CA . TRP A 1 353 ? 16.17859 -28.20712 -5.78908 1.000 36.63934 352 TRP A CA 1
ATOM 2682 C C . TRP A 1 353 ? 16.77342 -29.61033 -5.73721 1.000 33.51073 352 TRP A C 1
ATOM 2683 O O . TRP A 1 353 ? 17.96389 -29.79734 -6.00348 1.000 35.08553 352 TRP A O 1
ATOM 2694 N N . ASP A 1 354 ? 15.95387 -30.60567 -5.38502 1.000 28.76866 353 ASP A N 1
ATOM 2695 C CA . ASP A 1 354 ? 16.42918 -31.98159 -5.29487 1.000 36.49175 353 ASP A CA 1
ATOM 2696 C C . ASP A 1 354 ? 16.98074 -32.45655 -6.62862 1.000 37.34895 353 ASP A C 1
ATOM 2697 O O . ASP A 1 354 ? 17.97319 -33.19298 -6.67053 1.000 31.20667 353 ASP A O 1
ATOM 2702 N N . THR A 1 355 ? 16.34387 -32.04065 -7.72739 1.000 33.66988 354 THR A N 1
ATOM 2703 C CA . THR A 1 355 ? 16.83850 -32.37167 -9.05521 1.000 29.31978 354 THR A CA 1
ATOM 2704 C C . THR A 1 355 ? 18.22966 -31.78720 -9.29780 1.000 31.20697 354 THR A C 1
ATOM 2705 O O . THR A 1 355 ? 19.08518 -32.44660 -9.90513 1.000 27.95654 354 THR A O 1
ATOM 2709 N N . LEU A 1 356 ? 18.47567 -30.54534 -8.85139 1.000 25.98178 355 LEU A N 1
ATOM 2710 C CA . LEU A 1 356 ? 19.81623 -29.97575 -8.99663 1.000 29.13409 355 LEU A CA 1
ATOM 2711 C C . LEU A 1 356 ? 20.86830 -30.79705 -8.24151 1.000 32.00644 355 LEU A C 1
ATOM 2712 O O . LEU A 1 356 ? 22.05042 -30.77983 -8.61020 1.000 29.70164 355 LEU A O 1
ATOM 2717 N N . GLN A 1 357 ? 20.46614 -31.52653 -7.19722 1.000 32.08818 356 GLN A N 1
ATOM 2718 C CA . GLN A 1 357 ? 21.39333 -32.35422 -6.42447 1.000 33.26555 356 GLN A CA 1
ATOM 2719 C C . GLN A 1 357 ? 21.77039 -33.65653 -7.13100 1.000 35.40478 356 GLN A C 1
ATOM 2720 O O . GLN A 1 357 ? 22.60094 -34.40468 -6.60533 1.000 32.55561 356 GLN A O 1
ATOM 2726 N N . SER A 1 358 ? 21.18645 -33.95405 -8.29335 1.000 27.35642 357 SER A N 1
ATOM 2727 C CA . SER A 1 358 ? 21.33443 -35.27405 -8.88577 1.000 30.57541 357 SER A CA 1
ATOM 2728 C C . SER A 1 358 ? 22.65945 -35.45986 -9.61663 1.000 28.45532 357 SER A C 1
ATOM 2729 O O . SER A 1 358 ? 22.95018 -36.57593 -10.04725 1.000 27.77007 357 SER A O 1
ATOM 2732 N N . THR A 1 359 ? 23.47382 -34.41846 -9.76665 1.000 27.82759 358 THR A N 1
ATOM 2733 C CA . THR A 1 359 ? 24.78447 -34.55938 -10.38642 1.000 24.07959 358 THR A CA 1
ATOM 2734 C C . THR A 1 359 ? 25.85183 -34.18557 -9.36985 1.000 27.81025 358 THR A C 1
ATOM 2735 O O . THR A 1 359 ? 25.75564 -33.13652 -8.72223 1.000 24.26102 358 THR A O 1
ATOM 2739 N N . SER A 1 360 ? 26.85053 -35.05693 -9.20776 1.000 26.17450 359 SER A N 1
ATOM 2740 C CA . SER A 1 360 ? 27.91841 -34.82312 -8.23298 1.000 23.71881 359 SER A CA 1
ATOM 2741 C C . SER A 1 360 ? 28.89208 -33.77165 -8.74646 1.000 25.36070 359 SER A C 1
ATOM 2742 O O . SER A 1 360 ? 29.18643 -33.70706 -9.93991 1.000 24.72282 359 SER A O 1
ATOM 2745 N N . ASN A 1 361 ? 29.40962 -32.95815 -7.82935 1.000 22.26444 360 ASN A N 1
ATOM 2746 C CA . ASN A 1 361 ? 30.46538 -31.99426 -8.12489 1.000 22.61219 360 ASN A CA 1
ATOM 2747 C C . ASN A 1 361 ? 31.81802 -32.68622 -8.04751 1.000 28.03865 360 ASN A C 1
ATOM 2748 O O . ASN A 1 361 ? 32.17821 -33.21149 -6.98742 1.000 26.11709 360 ASN A O 1
ATOM 2753 N N . GLN A 1 362 ? 32.57268 -32.66791 -9.14603 1.000 26.98554 361 GLN A N 1
ATOM 2754 C CA . GLN A 1 362 ? 33.88033 -33.31612 -9.18898 1.000 22.72561 361 GLN A CA 1
ATOM 2755 C C . GLN A 1 362 ? 34.98503 -32.27209 -9.26833 1.000 23.78175 361 GLN A C 1
ATOM 2756 O O . GLN A 1 362 ? 35.17745 -31.65936 -10.33250 1.000 21.60967 361 GLN A O 1
ATOM 2762 N N . PRO A 1 363 ? 35.73045 -32.02711 -8.19239 1.000 25.23212 362 PRO A N 1
ATOM 2763 C CA . PRO A 1 363 ? 36.84305 -31.08028 -8.28437 1.000 23.40450 362 PRO A CA 1
ATOM 2764 C C . PRO A 1 363 ? 37.93883 -31.65066 -9.16606 1.000 21.38283 362 PRO A C 1
ATOM 2765 O O . PRO A 1 363 ? 38.12307 -32.86782 -9.24358 1.000 26.55686 362 PRO A O 1
ATOM 2769 N N . LEU A 1 364 ? 38.62183 -30.75487 -9.88530 1.000 19.98088 363 LEU A N 1
ATOM 2770 C CA . LEU A 1 364 ? 39.81121 -31.08394 -10.66472 1.000 26.15778 363 LEU A CA 1
ATOM 2771 C C . LEU A 1 364 ? 40.79559 -29.94050 -10.51441 1.000 25.76688 363 LEU A C 1
ATOM 2772 O O . LEU A 1 364 ? 40.41684 -28.82358 -10.14804 1.000 23.29971 363 LEU A O 1
ATOM 2777 N N . LEU A 1 365 ? 42.06760 -30.21127 -10.80576 1.000 20.63521 364 LEU A N 1
ATOM 2778 C CA . LEU A 1 365 ? 43.03536 -29.11943 -10.80841 1.000 23.08988 364 LEU A CA 1
ATOM 2779 C C . LEU A 1 365 ? 44.09721 -29.38456 -11.85708 1.000 25.71539 364 LEU A C 1
ATOM 2780 O O . LEU A 1 365 ? 44.38789 -30.53467 -12.19869 1.000 24.38112 364 LEU A O 1
ATOM 2785 N N . LYS A 1 366 ? 44.66354 -28.30408 -12.37368 1.000 23.09862 365 LYS A N 1
ATOM 2786 C CA . LYS A 1 366 ? 45.84378 -28.39339 -13.21088 1.000 22.86104 365 LYS A CA 1
ATOM 2787 C C . LYS A 1 366 ? 46.84702 -27.37369 -12.70866 1.000 21.73582 365 LYS A C 1
ATOM 2788 O O . LYS A 1 366 ? 46.51042 -26.19906 -12.51612 1.000 25.16010 365 LYS A O 1
ATOM 2794 N N . ILE A 1 367 ? 48.06457 -27.83413 -12.46103 1.000 22.90912 366 ILE A N 1
ATOM 2795 C CA . ILE A 1 367 ? 49.19125 -26.97112 -12.13402 1.000 22.44068 366 ILE A CA 1
ATOM 2796 C C . ILE A 1 367 ? 50.23585 -27.18123 -13.21146 1.000 26.02811 366 ILE A C 1
ATOM 2797 O O . ILE A 1 367 ? 50.68552 -28.31854 -13.43086 1.000 22.79738 366 ILE A O 1
ATOM 2802 N N . ASN A 1 368 ? 50.59335 -26.10119 -13.90098 1.000 22.40624 367 ASN A N 1
ATOM 2803 C CA . ASN A 1 368 ? 51.51946 -26.14721 -15.02688 1.000 24.36373 367 ASN A CA 1
ATOM 2804 C C . ASN A 1 368 ? 52.84071 -25.53245 -14.60293 1.000 24.75309 367 ASN A C 1
ATOM 2805 O O . ASN A 1 368 ? 52.86568 -24.41884 -14.07622 1.000 25.60477 367 ASN A O 1
ATOM 2810 N N . LEU A 1 369 ? 53.93299 -26.25640 -14.81050 1.000 24.67735 368 LEU A N 1
ATOM 2811 C CA . LEU A 1 369 ? 55.26285 -25.71260 -14.57021 1.000 23.44638 368 LEU A CA 1
ATOM 2812 C C . LEU A 1 369 ? 55.98895 -25.69574 -15.89983 1.000 27.49943 368 LEU A C 1
ATOM 2813 O O . LEU A 1 369 ? 56.15548 -26.74919 -16.52888 1.000 25.58029 368 LEU A O 1
ATOM 2818 N N . TYR A 1 370 ? 56.38004 -24.50158 -16.34365 1.000 23.92961 369 TYR A N 1
ATOM 2819 C CA . TYR A 1 370 ? 57.09001 -24.34147 -17.60079 1.000 26.21890 369 TYR A CA 1
ATOM 2820 C C . TYR A 1 370 ? 58.58823 -24.31862 -17.33430 1.000 26.27784 369 TYR A C 1
ATOM 2821 O O . TYR A 1 370 ? 59.04272 -23.78826 -16.31533 1.000 25.39027 369 TYR A O 1
ATOM 2830 N N . TYR A 1 371 ? 59.35505 -24.86927 -18.27438 1.000 25.95842 370 TYR A N 1
ATOM 2831 C CA . TYR A 1 371 ? 60.80871 -24.91128 -18.17894 1.000 24.29667 370 TYR A CA 1
ATOM 2832 C C . TYR A 1 371 ? 61.42927 -24.44476 -19.49003 1.000 26.66334 370 TYR A C 1
ATOM 2833 O O . TYR A 1 371 ? 60.88036 -24.66494 -20.57695 1.000 25.35899 370 TYR A O 1
ATOM 2842 N N . ASP A 1 372 ? 62.59101 -23.80081 -19.37332 1.000 27.89688 371 ASP A N 1
ATOM 2843 C CA . ASP A 1 372 ? 63.31354 -23.33654 -20.55278 1.000 28.39151 371 ASP A CA 1
ATOM 2844 C C . ASP A 1 372 ? 63.70519 -24.48979 -21.48516 1.000 33.30996 371 ASP A C 1
ATOM 2845 O O . ASP A 1 372 ? 63.80192 -24.30097 -22.70945 1.000 28.84685 371 ASP A O 1
ATOM 2850 N N . THR A 1 373 ? 63.96737 -25.67291 -20.92629 1.000 27.36564 372 THR A N 1
ATOM 2851 C CA . THR A 1 373 ? 64.16833 -26.88721 -21.70002 1.000 27.32838 372 THR A CA 1
ATOM 2852 C C . THR A 1 373 ? 63.52949 -28.03000 -20.93213 1.000 25.64333 372 THR A C 1
ATOM 2853 O O . THR A 1 373 ? 63.28080 -27.92274 -19.73326 1.000 29.67661 372 THR A O 1
ATOM 2857 N N . ALA A 1 374 ? 63.28881 -29.13729 -21.62259 1.000 23.30822 373 ALA A N 1
ATOM 2858 C CA . ALA A 1 374 ? 62.70023 -30.30890 -20.99018 1.000 27.71593 373 ALA A CA 1
ATOM 2859 C C . ALA A 1 374 ? 63.80149 -31.16791 -20.37009 1.000 27.20473 373 ALA A C 1
ATOM 2860 O O . ALA A 1 374 ? 64.86677 -31.35843 -20.97451 1.000 26.40291 373 ALA A O 1
ATOM 2862 N N . TRP A 1 375 ? 63.55236 -31.68204 -19.15646 1.000 21.88485 374 TRP A N 1
ATOM 2863 C CA . TRP A 1 375 ? 64.57892 -32.42281 -18.42104 1.000 24.78505 374 TRP A CA 1
ATOM 2864 C C . TRP A 1 375 ? 64.24513 -33.90503 -18.25250 1.000 24.13161 374 TRP A C 1
ATOM 2865 O O . TRP A 1 375 ? 64.96381 -34.60707 -17.53624 1.000 21.25096 374 TRP A O 1
ATOM 2876 N N . TRP A 1 376 ? 63.19743 -34.41267 -18.91038 1.000 23.90224 375 TRP A N 1
ATOM 2877 C CA . TRP A 1 376 ? 62.79407 -35.80912 -18.75624 1.000 22.11396 375 TRP A CA 1
ATOM 2878 C C . TRP A 1 376 ? 63.21590 -36.68057 -19.93285 1.000 23.57170 375 TRP A C 1
ATOM 2879 O O . TRP A 1 376 ? 62.82317 -37.85610 -19.99342 1.000 25.00280 375 TRP A O 1
ATOM 2890 N N . GLY A 1 377 ? 64.01609 -36.13336 -20.86939 1.000 23.37788 376 GLY A N 1
ATOM 2891 C CA . GLY A 1 377 ? 64.59162 -36.92077 -21.93915 1.000 22.63285 376 GLY A CA 1
ATOM 2892 C C . GLY A 1 377 ? 65.86446 -37.62401 -21.50485 1.000 23.68383 376 GLY A C 1
ATOM 2893 O O . GLY A 1 377 ? 66.43093 -37.33520 -20.44832 1.000 26.35601 376 GLY A O 1
ATOM 2894 N N . THR A 1 378 ? 66.31269 -38.55902 -22.34587 1.000 22.12264 377 THR A N 1
ATOM 2895 C CA . THR A 1 378 ? 67.43235 -39.42170 -21.97208 1.000 22.54951 377 THR A CA 1
ATOM 2896 C C . THR A 1 378 ? 68.69876 -38.61435 -21.74475 1.000 23.89095 377 THR A C 1
ATOM 2897 O O . THR A 1 378 ? 69.49997 -38.94782 -20.86690 1.000 24.34980 377 THR A O 1
ATOM 2901 N N . GLY A 1 379 ? 68.88404 -37.53574 -22.50855 1.000 24.53245 378 GLY A N 1
ATOM 2902 C CA . GLY A 1 379 ? 70.03278 -36.67897 -22.28766 1.000 22.26242 378 GLY A CA 1
ATOM 2903 C C . GLY A 1 379 ? 70.16972 -36.21793 -20.84888 1.000 28.14686 378 GLY A C 1
ATOM 2904 O O . GLY A 1 379 ? 71.28465 -36.12301 -20.33243 1.000 25.84066 378 GLY A O 1
ATOM 2905 N N . MET A 1 380 ? 69.04129 -35.93642 -20.17737 1.000 23.56835 379 MET A N 1
ATOM 2906 C CA . MET A 1 380 ? 69.06429 -35.39816 -18.81982 1.000 23.56443 379 MET A CA 1
ATOM 2907 C C . MET A 1 380 ? 68.80153 -36.43859 -17.73272 1.000 24.15772 379 MET A C 1
ATOM 2908 O O . MET A 1 380 ? 69.25465 -36.24950 -16.59887 1.000 24.37860 379 MET A O 1
ATOM 2913 N N . THR A 1 381 ? 68.09839 -37.53504 -18.03093 1.000 22.73100 380 THR A N 1
ATOM 2914 C CA . THR A 1 381 ? 67.85728 -38.57682 -17.03475 1.000 24.08116 380 THR A CA 1
ATOM 2915 C C . THR A 1 381 ? 68.81815 -39.74829 -17.12194 1.000 22.99983 380 THR A C 1
ATOM 2916 O O . THR A 1 381 ? 69.01015 -40.44623 -16.11827 1.000 21.79378 380 THR A O 1
ATOM 2920 N N . GLY A 1 382 ? 69.39926 -40.00388 -18.29005 1.000 23.94773 381 GLY A N 1
ATOM 2921 C CA . GLY A 1 382 ? 70.07903 -41.27087 -18.51106 1.000 21.01884 381 GLY A CA 1
ATOM 2922 C C . GLY A 1 382 ? 69.17270 -42.49247 -18.56539 1.000 23.80746 381 GLY A C 1
ATOM 2923 O O . GLY A 1 382 ? 69.67849 -43.62145 -18.49800 1.000 20.00869 381 GLY A O 1
ATOM 2924 N N . ARG A 1 383 ? 67.85803 -42.30834 -18.66979 1.000 23.12516 382 ARG A N 1
ATOM 2925 C CA . ARG A 1 383 ? 66.88173 -43.39397 -18.70970 1.000 24.04589 382 ARG A CA 1
ATOM 2926 C C . ARG A 1 383 ? 66.04060 -43.24052 -19.95960 1.000 25.31070 382 ARG A C 1
ATOM 2927 O O . ARG A 1 383 ? 66.10005 -42.21093 -20.64239 1.000 22.40298 382 ARG A O 1
ATOM 2935 N N . PRO A 1 384 ? 65.28646 -44.27157 -20.33601 1.000 26.09589 383 PRO A N 1
ATOM 2936 C CA . PRO A 1 384 ? 64.43952 -44.17212 -21.53432 1.000 26.08635 383 PRO A CA 1
ATOM 2937 C C . PRO A 1 384 ? 63.59817 -42.89882 -21.53411 1.000 26.25345 383 PRO A C 1
ATOM 2938 O O . PRO A 1 384 ? 62.97205 -42.55012 -20.53656 1.000 23.52380 383 PRO A O 1
ATOM 2942 N N . ALA A 1 385 ? 63.61867 -42.18612 -22.66589 1.000 21.57494 384 ALA A N 1
ATOM 2943 C CA . ALA A 1 385 ? 62.99822 -40.86639 -22.75678 1.000 26.33993 384 ALA A CA 1
ATOM 2944 C C . ALA A 1 385 ? 61.48151 -40.92010 -22.58774 1.000 21.00196 384 ALA A C 1
ATOM 2945 O O . ALA A 1 385 ? 60.79908 -41.77526 -23.15450 1.000 25.64270 384 ALA A O 1
ATOM 2947 N N . VAL A 1 386 ? 60.96093 -39.98300 -21.82364 1.000 19.70435 385 VAL A N 1
ATOM 2948 C CA . VAL A 1 386 ? 59.52511 -39.78892 -21.65840 1.000 21.21383 385 VAL A CA 1
ATOM 2949 C C . VAL A 1 386 ? 59.07629 -38.74981 -22.68152 1.000 22.98454 385 VAL A C 1
ATOM 2950 O O . VAL A 1 386 ? 59.71950 -37.70396 -22.82790 1.000 23.59781 385 VAL A O 1
ATOM 2954 N N . SER A 1 387 ? 57.98208 -39.03159 -23.39981 1.000 24.36537 386 SER A N 1
ATOM 2955 C CA . SER A 1 387 ? 57.51483 -38.13519 -24.45957 1.000 23.78309 386 SER A CA 1
ATOM 2956 C C . SER A 1 387 ? 56.12099 -37.59430 -24.17456 1.000 22.58889 386 SER A C 1
ATOM 2957 O O . SER A 1 387 ? 55.99126 -36.40932 -23.86333 1.000 22.98524 386 SER A O 1
ATOM 2960 N N . PHE A 1 388 ? 55.06196 -38.41328 -24.26088 1.000 20.63923 387 PHE A N 1
ATOM 2961 C CA . PHE A 1 388 ? 53.68238 -37.92886 -24.22637 1.000 22.89569 387 PHE A CA 1
ATOM 2962 C C . PHE A 1 388 ? 52.80224 -38.87648 -23.42372 1.000 23.06704 387 PHE A C 1
ATOM 2963 O O . PHE A 1 388 ? 53.08162 -40.07455 -23.30718 1.000 19.48903 387 PHE A O 1
ATOM 2971 N N . GLY A 1 389 ? 51.70450 -38.32453 -22.89843 1.000 23.67716 388 GLY A N 1
ATOM 2972 C CA . GLY A 1 389 ? 50.73822 -39.09911 -22.16176 1.000 20.20064 388 GLY A CA 1
ATOM 2973 C C . GLY A 1 389 ? 50.92358 -39.00791 -20.65895 1.000 21.73936 388 GLY A C 1
ATOM 2974 O O . GLY A 1 389 ? 51.86560 -38.38365 -20.16426 1.000 19.56932 388 GLY A O 1
ATOM 2975 N N . PRO A 1 390 ? 50.01662 -39.63247 -19.90237 1.000 21.09827 389 PRO A N 1
ATOM 2976 C CA . PRO A 1 390 ? 50.06832 -39.52366 -18.43739 1.000 21.75515 389 PRO A CA 1
ATOM 2977 C C . PRO A 1 390 ? 51.17320 -40.35464 -17.79518 1.000 22.91382 389 PRO A C 1
ATOM 2978 O O . PRO A 1 390 ? 51.37850 -41.53149 -18.11342 1.000 21.45587 389 PRO A O 1
ATOM 2982 N N . ASN A 1 391 ? 51.86715 -39.72282 -16.85375 1.000 21.88471 390 ASN A N 1
ATOM 2983 C CA . ASN A 1 391 ? 52.75124 -40.40935 -15.91564 1.000 20.33766 390 ASN A CA 1
ATOM 2984 C C . ASN A 1 391 ? 51.96972 -40.48843 -14.60484 1.000 25.06547 390 ASN A C 1
ATOM 2985 O O . ASN A 1 391 ? 51.83370 -39.49418 -13.88850 1.000 22.88283 390 ASN A O 1
ATOM 2990 N N . PHE A 1 392 ? 51.40991 -41.66702 -14.32597 1.000 22.56587 391 PHE A N 1
ATOM 2991 C CA . PHE A 1 392 ? 50.51995 -41.86892 -13.19169 1.000 24.32723 391 PHE A CA 1
ATOM 2992 C C . PHE A 1 392 ? 51.31511 -42.15694 -11.92950 1.000 22.62933 391 PHE A C 1
ATOM 2993 O O . PHE A 1 392 ? 52.39774 -42.74696 -11.98250 1.000 23.88307 391 PHE A O 1
ATOM 3001 N N . ALA A 1 393 ? 50.74233 -41.78332 -10.78219 1.000 20.44071 392 ALA A N 1
ATOM 3002 C CA . ALA A 1 393 ? 51.37902 -42.06234 -9.50228 1.000 23.59569 392 ALA A CA 1
ATOM 3003 C C . ALA A 1 393 ? 50.33162 -42.10573 -8.38945 1.000 22.49103 392 ALA A C 1
ATOM 3004 O O . ALA A 1 393 ? 49.27030 -41.48423 -8.49444 1.000 22.05397 392 ALA A O 1
ATOM 3006 N N . ASP A 1 394 ? 50.63527 -42.83795 -7.31825 1.000 20.38193 393 ASP A N 1
ATOM 3007 C CA . ASP A 1 394 ? 49.80511 -42.70880 -6.12553 1.000 25.93564 393 ASP A CA 1
ATOM 3008 C C . ASP A 1 394 ? 50.26179 -41.54863 -5.24035 1.000 24.30132 393 ASP A C 1
ATOM 3009 O O . ASP A 1 394 ? 49.74731 -41.38150 -4.12944 1.000 20.82548 393 ASP A O 1
ATOM 3014 N N . LEU A 1 395 ? 51.20763 -40.74415 -5.71960 1.000 19.15448 394 LEU A N 1
ATOM 3015 C CA . LEU A 1 395 ? 51.51784 -39.45732 -5.11752 1.000 21.68345 394 LEU A CA 1
ATOM 3016 C C . LEU A 1 395 ? 50.38028 -38.48082 -5.40556 1.000 22.60330 394 LEU A C 1
ATOM 3017 O O . LEU A 1 395 ? 49.53038 -38.74358 -6.25672 1.000 22.18815 394 LEU A O 1
ATOM 3022 N N . PRO A 1 396 ? 50.33177 -37.34206 -4.70663 1.000 23.93165 395 PRO A N 1
ATOM 3023 C CA . PRO A 1 396 ? 49.24701 -36.37204 -4.94722 1.000 22.86197 395 PRO A CA 1
ATOM 3024 C C . PRO A 1 396 ? 49.25920 -35.76239 -6.34047 1.000 22.59977 395 PRO A C 1
ATOM 3025 O O . PRO A 1 396 ? 48.27374 -35.12253 -6.71297 1.000 24.31066 395 PRO A O 1
ATOM 3029 N N . THR A 1 397 ? 50.33778 -35.90873 -7.11020 1.000 24.27428 396 THR A N 1
ATOM 3030 C CA . THR A 1 397 ? 50.33851 -35.43696 -8.49359 1.000 27.34045 396 THR A CA 1
ATOM 3031 C C . THR A 1 397 ? 49.21878 -36.07236 -9.30385 1.000 23.72623 396 THR A C 1
ATOM 3032 O O . THR A 1 397 ? 48.68990 -35.44307 -10.22714 1.000 24.01928 396 THR A O 1
ATOM 3036 N N . GLY A 1 398 ? 48.86443 -37.31744 -9.00236 1.000 24.12228 397 GLY A N 1
ATOM 3037 C CA . GLY A 1 398 ? 47.84284 -38.00627 -9.76533 1.000 19.59978 397 GLY A CA 1
ATOM 3038 C C . GLY A 1 398 ? 48.35012 -38.42384 -11.12827 1.000 22.74511 397 GLY A C 1
ATOM 3039 O O . GLY A 1 398 ? 48.72485 -39.57413 -11.33080 1.000 20.46056 397 GLY A O 1
ATOM 3040 N N . SER A 1 399 ? 48.36158 -37.48785 -12.05883 1.000 19.30718 398 SER A N 1
ATOM 3041 C CA . SER A 1 399 ? 48.79561 -37.69158 -13.43280 1.000 20.40154 398 SER A CA 1
ATOM 3042 C C . SER A 1 399 ? 49.67138 -36.49045 -13.77431 1.000 22.26952 398 SER A C 1
ATOM 3043 O O . SER A 1 399 ? 49.36624 -35.36481 -13.39638 1.000 24.37649 398 SER A O 1
ATOM 3046 N N . VAL A 1 400 ? 50.76437 -36.71272 -14.49485 1.000 22.40019 399 VAL A N 1
ATOM 3047 C CA . VAL A 1 400 ? 51.65251 -35.65840 -15.01579 1.000 21.35888 399 VAL A CA 1
ATOM 3048 C C . VAL A 1 400 ? 51.75964 -35.80353 -16.53605 1.000 22.92881 399 VAL A C 1
ATOM 3049 O O . VAL A 1 400 ? 52.15923 -36.86930 -17.04333 1.000 23.63289 399 VAL A O 1
ATOM 3053 N N . TYR A 1 401 ? 51.39609 -34.73238 -17.26364 1.000 20.57594 400 TYR A N 1
ATOM 3054 C CA . TYR A 1 401 ? 51.39426 -34.68698 -18.72339 1.000 19.54760 400 TYR A CA 1
ATOM 3055 C C . TYR A 1 401 ? 52.43917 -33.70328 -19.23169 1.000 22.15876 400 TYR A C 1
ATOM 3056 O O . TYR A 1 401 ? 52.42419 -32.53021 -18.82817 1.000 22.69046 400 TYR A O 1
ATOM 3065 N N . PRO A 1 402 ? 53.33409 -34.12397 -20.12634 1.000 17.66732 401 PRO A N 1
ATOM 3066 C CA . PRO A 1 402 ? 54.25481 -33.17464 -20.77222 1.000 23.12904 401 PRO A CA 1
ATOM 3067 C C . PRO A 1 402 ? 53.62924 -32.42884 -21.95217 1.000 24.41396 401 PRO A C 1
ATOM 3068 O O . PRO A 1 402 ? 52.79696 -32.95692 -22.70059 1.000 25.38461 401 PRO A O 1
ATOM 3072 N N . PHE A 1 403 ? 54.06190 -31.17288 -22.10245 1.000 23.36067 402 PHE A N 1
ATOM 3073 C CA . PHE A 1 403 ? 53.73420 -30.30765 -23.22969 1.000 26.50070 402 PHE A CA 1
ATOM 3074 C C . PHE A 1 403 ? 55.03478 -29.73041 -23.77312 1.000 29.06034 402 PHE A C 1
ATOM 3075 O O . PHE A 1 403 ? 55.97651 -29.48840 -23.01370 1.000 27.83566 402 PHE A O 1
ATOM 3083 N N . TYR A 1 404 ? 55.08831 -29.51636 -25.08956 1.000 28.24339 403 TYR A N 1
ATOM 3084 C CA . TYR A 1 404 ? 56.29845 -29.04663 -25.74486 1.000 24.91927 403 TYR A CA 1
ATOM 3085 C C . TYR A 1 404 ? 56.02899 -27.77306 -26.53441 1.000 28.09803 403 TYR A C 1
ATOM 3086 O O . TYR A 1 404 ? 54.89378 -27.45983 -26.89539 1.000 27.54826 403 TYR A O 1
ATOM 3095 N N . ALA A 1 405 ? 57.09432 -27.02191 -26.78117 1.000 25.28764 404 ALA A N 1
ATOM 3096 C CA . ALA A 1 405 ? 56.99509 -25.88644 -27.68187 1.000 27.42553 404 ALA A CA 1
ATOM 3097 C C . ALA A 1 405 ? 56.33493 -26.30696 -28.99267 1.000 29.82713 404 ALA A C 1
ATOM 3098 O O . ALA A 1 405 ? 56.61205 -27.38778 -29.53120 1.000 27.26884 404 ALA A O 1
ATOM 3100 N N . LEU A 1 406 ? 55.43782 -25.44800 -29.48679 1.000 25.84944 405 LEU A N 1
ATOM 3101 C CA . LEU A 1 406 ? 54.83955 -25.63393 -30.80153 1.000 29.62767 405 LEU A CA 1
ATOM 3102 C C . LEU A 1 406 ? 55.92473 -25.77715 -31.85352 1.000 30.00245 405 LEU A C 1
ATOM 3103 O O . LEU A 1 406 ? 56.88401 -25.00205 -31.88727 1.000 29.23489 405 LEU A O 1
ATOM 3108 N N . ASN A 1 407 ? 55.77605 -26.78855 -32.70407 1.000 31.14123 406 ASN A N 1
ATOM 3109 C CA . ASN A 1 407 ? 56.78768 -27.08302 -33.71639 1.000 33.43666 406 ASN A CA 1
ATOM 3110 C C . ASN A 1 407 ? 56.10975 -27.88767 -34.81168 1.000 31.10762 406 ASN A C 1
ATOM 3111 O O . ASN A 1 407 ? 55.61293 -28.98903 -34.54679 1.000 28.24385 406 ASN A O 1
ATOM 3116 N N . ASP A 1 408 ? 56.07212 -27.33861 -36.03073 1.000 34.67253 407 ASP A N 1
ATOM 3117 C CA . ASP A 1 408 ? 55.35438 -28.00141 -37.12054 1.000 36.44617 407 ASP A CA 1
ATOM 3118 C C . ASP A 1 408 ? 55.97025 -29.35542 -37.44455 1.000 33.07513 407 ASP A C 1
ATOM 3119 O O . ASP A 1 408 ? 55.25504 -30.33926 -37.67861 1.000 32.93774 407 ASP A O 1
ATOM 3124 N N . GLU A 1 409 ? 57.29736 -29.42791 -37.45463 1.000 30.28945 408 GLU A N 1
ATOM 3125 C CA . GLU A 1 409 ? 57.95997 -30.69010 -37.75383 1.000 32.42621 408 GLU A CA 1
ATOM 3126 C C . GLU A 1 409 ? 57.60213 -31.76288 -36.72728 1.000 30.28944 408 GLU A C 1
ATOM 3127 O O . GLU A 1 409 ? 57.31572 -32.91136 -37.09106 1.000 31.26820 408 GLU A O 1
ATOM 3133 N N . LEU A 1 410 ? 57.62903 -31.41259 -35.43849 1.000 30.03150 409 LEU A N 1
ATOM 3134 C CA . LEU A 1 410 ? 57.23275 -32.36424 -34.40239 1.000 27.60620 409 LEU A CA 1
ATOM 3135 C C . LEU A 1 410 ? 55.79405 -32.83333 -34.61229 1.000 30.73690 409 LEU A C 1
ATOM 3136 O O . LEU A 1 410 ? 55.50464 -34.03519 -34.53556 1.000 31.87404 409 LEU A O 1
ATOM 3141 N N . ALA A 1 411 ? 54.87009 -31.90235 -34.88592 1.000 25.10760 410 ALA A N 1
ATOM 3142 C CA . ALA A 1 411 ? 53.48136 -32.31954 -35.11295 1.000 29.95102 410 ALA A CA 1
ATOM 3143 C C . ALA A 1 411 ? 53.37377 -33.29142 -36.29161 1.000 29.41295 410 ALA A C 1
ATOM 3144 O O . ALA A 1 411 ? 52.56048 -34.22107 -36.26661 1.000 30.33050 410 ALA A O 1
ATOM 3146 N N . ALA A 1 412 ? 54.18416 -33.09130 -37.33217 1.000 30.28494 411 ALA A N 1
ATOM 3147 C CA . ALA A 1 412 ? 54.17370 -33.99733 -38.47660 1.000 29.02469 411 ALA A CA 1
ATOM 3148 C C . ALA A 1 412 ? 54.64601 -35.38427 -38.08560 1.000 29.18253 411 ALA A C 1
ATOM 3149 O O . ALA A 1 412 ? 54.04683 -36.39050 -38.47828 1.000 30.63346 411 ALA A O 1
ATOM 3151 N N . ALA A 1 413 ? 55.74453 -35.46310 -37.32957 1.000 32.80057 412 ALA A N 1
ATOM 3152 C CA . ALA A 1 413 ? 56.20183 -36.76148 -36.84084 1.000 32.21216 412 ALA A CA 1
ATOM 3153 C C . ALA A 1 413 ? 55.11552 -37.45204 -36.02172 1.000 31.73185 412 ALA A C 1
ATOM 3154 O O . ALA A 1 413 ? 54.90894 -38.66738 -36.14744 1.000 29.24595 412 ALA A O 1
ATOM 3156 N N . LEU A 1 414 ? 54.41454 -36.69414 -35.16883 1.000 27.11809 413 LEU A N 1
ATOM 3157 C CA . LEU A 1 414 ? 53.31004 -37.27302 -34.40238 1.000 30.30960 413 LEU A CA 1
ATOM 3158 C C . LEU A 1 414 ? 52.19388 -37.73801 -35.32407 1.000 31.38164 413 LEU A C 1
ATOM 3159 O O . LEU A 1 414 ? 51.55569 -38.76806 -35.06981 1.000 30.26866 413 LEU A O 1
ATOM 3164 N N . MET A 1 415 ? 51.93636 -36.98546 -36.39778 1.000 29.19714 414 MET A N 1
ATOM 3165 C CA . MET A 1 415 ? 50.93748 -37.42049 -37.36902 1.000 29.66108 414 MET A CA 1
ATOM 3166 C C . MET A 1 415 ? 51.36885 -38.71247 -38.04008 1.000 30.48768 414 MET A C 1
ATOM 3167 O O . MET A 1 415 ? 50.56953 -39.64557 -38.18803 1.000 28.88736 414 MET A O 1
ATOM 3172 N N . TYR A 1 416 ? 52.64078 -38.79738 -38.43027 1.000 28.74452 415 TYR A N 1
ATOM 3173 C CA . TYR A 1 416 ? 53.14289 -40.05116 -38.97345 1.000 32.19708 415 TYR A CA 1
ATOM 3174 C C . TYR A 1 416 ? 52.95226 -41.17746 -37.97196 1.000 33.47531 415 TYR A C 1
ATOM 3175 O O . TYR A 1 416 ? 52.46110 -42.25854 -38.32304 1.000 31.09758 415 TYR A O 1
ATOM 3184 N N . ASP A 1 417 ? 53.29972 -40.91935 -36.70110 1.000 28.27745 416 ASP A N 1
ATOM 3185 C CA . ASP A 1 417 ? 53.13608 -41.91725 -35.64446 1.000 32.80725 416 ASP A CA 1
ATOM 3186 C C . ASP A 1 417 ? 51.69306 -42.40103 -35.51480 1.000 32.72768 416 ASP A C 1
ATOM 3187 O O . ASP A 1 417 ? 51.46885 -43.56318 -35.16892 1.000 34.65762 416 ASP A O 1
ATOM 3192 N N . GLU A 1 418 ? 50.70336 -41.53287 -35.75425 1.000 31.10132 417 GLU A N 1
ATOM 3193 C CA . GLU A 1 418 ? 49.30977 -41.96085 -35.63663 1.000 29.70986 417 GLU A CA 1
ATOM 3194 C C . GLU A 1 418 ? 48.97975 -43.06963 -36.62390 1.000 35.63548 417 GLU A C 1
ATOM 3195 O O . GLU A 1 418 ? 48.09750 -43.89763 -36.35736 1.000 33.83599 417 GLU A O 1
ATOM 3201 N N . ARG A 1 419 ? 49.63040 -43.07011 -37.78448 1.000 32.14231 418 ARG A N 1
ATOM 3202 C CA . ARG A 1 419 ? 49.58077 -44.22974 -38.65808 1.000 37.52818 418 ARG A CA 1
ATOM 3203 C C . ARG A 1 419 ? 50.40320 -45.33217 -38.02262 1.000 45.11350 418 ARG A C 1
ATOM 3204 O O . ARG A 1 419 ? 51.32475 -45.07778 -37.23982 1.000 48.39131 418 ARG A O 1
ATOM 3212 N N . HIS A 1 420 ? 50.06085 -46.56548 -38.31915 1.000 47.78268 419 HIS A N 1
ATOM 3213 C CA . HIS A 1 420 ? 50.88760 -47.63223 -37.77544 1.000 54.76570 419 HIS A CA 1
ATOM 3214 C C . HIS A 1 420 ? 51.79386 -48.17009 -38.87314 1.000 52.60025 419 HIS A C 1
ATOM 3215 O O . HIS A 1 420 ? 51.84900 -49.35591 -39.20230 1.000 57.15962 419 HIS A O 1
ATOM 3222 N N . ALA A 1 421 ? 52.49842 -47.19884 -39.45005 1.000 52.16413 420 ALA A N 1
ATOM 3223 C CA . ALA A 1 421 ? 53.41571 -47.42186 -40.54845 1.000 52.75906 420 ALA A CA 1
ATOM 3224 C C . ALA A 1 421 ? 54.73019 -47.97275 -40.01932 1.000 52.61986 420 ALA A C 1
ATOM 3225 O O . ALA A 1 421 ? 55.06803 -47.83112 -38.84078 1.000 54.36265 420 ALA A O 1
ATOM 3227 N N . THR A 1 422 ? 55.46437 -48.62718 -40.90683 1.000 58.03932 421 THR A N 1
ATOM 3228 C CA . THR A 1 422 ? 56.77898 -49.15792 -40.57251 1.000 54.16422 421 THR A CA 1
ATOM 3229 C C . THR A 1 422 ? 57.81844 -48.30466 -41.27591 1.000 52.14710 421 THR A C 1
ATOM 3230 O O . THR A 1 422 ? 58.03254 -48.46093 -42.48915 1.000 54.92279 421 THR A O 1
ATOM 3234 N N . PRO A 1 423 ? 58.45597 -47.36608 -40.58664 1.000 45.44334 422 PRO A N 1
ATOM 3235 C CA . P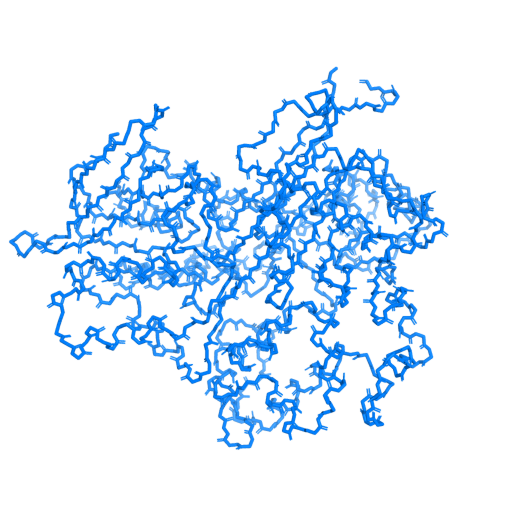RO A 1 423 ? 59.45041 -46.52795 -41.25618 1.000 48.64254 422 PRO A CA 1
ATOM 3236 C C . PRO A 1 423 ? 60.65699 -47.35080 -41.65871 1.000 50.27910 422 PRO A C 1
ATOM 3237 O O . PRO A 1 423 ? 61.03917 -48.30626 -40.98055 1.000 48.66520 422 PRO A O 1
ATOM 3241 N N . ASN A 1 424 ? 61.24929 -46.97763 -42.78283 1.000 48.86185 423 ASN A N 1
ATOM 3242 C CA . ASN A 1 424 ? 62.54027 -47.52485 -43.13693 1.000 53.09392 423 ASN A CA 1
ATOM 3243 C C . ASN A 1 424 ? 63.60646 -46.79501 -42.33561 1.000 54.31130 423 ASN A C 1
ATOM 3244 O O . ASN A 1 424 ? 63.32454 -45.79450 -41.67095 1.000 53.75075 423 ASN A O 1
ATOM 3249 N N . PRO A 1 425 ? 64.84403 -47.29176 -42.34819 1.000 57.65400 424 PRO A N 1
ATOM 3250 C CA . PRO A 1 425 ? 65.86913 -46.69876 -41.47247 1.000 52.82247 424 PRO A CA 1
ATOM 3251 C C . PRO A 1 425 ? 66.11024 -45.22103 -41.72326 1.000 49.18099 424 PRO A C 1
ATOM 3252 O O . PRO A 1 425 ? 66.41219 -44.48559 -40.77507 1.000 49.56718 424 PRO A O 1
ATOM 3256 N N . ASP A 1 426 ? 65.98836 -44.75103 -42.96321 1.000 49.48953 425 ASP A N 1
ATOM 3257 C CA . ASP A 1 426 ? 66.09048 -43.31524 -43.20264 1.000 48.37301 425 ASP A CA 1
ATOM 3258 C C . ASP A 1 426 ? 64.98318 -42.56124 -42.46723 1.000 50.95208 425 ASP A C 1
ATOM 3259 O O . ASP A 1 426 ? 65.23010 -41.53034 -41.82829 1.000 49.44937 425 ASP A O 1
ATOM 3264 N N . THR A 1 427 ? 63.75094 -43.06477 -42.54436 1.000 46.32591 426 THR A N 1
ATOM 3265 C CA . THR A 1 427 ? 62.64349 -42.37711 -41.89345 1.000 48.22455 426 THR A CA 1
ATOM 3266 C C . THR A 1 427 ? 62.71497 -42.53584 -40.37664 1.000 45.33037 426 THR A C 1
ATOM 3267 O O . THR A 1 427 ? 62.47073 -41.57732 -39.63658 1.000 42.94036 426 THR A O 1
ATOM 3271 N N . GLN A 1 428 ? 63.08881 -43.72403 -39.89424 1.000 44.98418 427 GLN A N 1
ATOM 3272 C CA . GLN A 1 428 ? 63.27541 -43.90931 -38.45987 1.000 44.07129 427 GLN A CA 1
ATOM 3273 C C . GLN A 1 428 ? 64.37023 -42.99330 -37.92807 1.000 46.91154 427 GLN A C 1
ATOM 3274 O O . GLN A 1 428 ? 64.22897 -42.41092 -36.84612 1.000 41.34712 427 GLN A O 1
ATOM 3280 N N . HIS A 1 429 ? 65.46298 -42.83553 -38.68255 1.000 43.84283 428 HIS A N 1
ATOM 3281 C CA . HIS A 1 429 ? 66.54332 -41.96305 -38.23237 1.000 43.21313 428 HIS A CA 1
ATOM 3282 C C . HIS A 1 429 ? 66.07086 -40.51621 -38.11067 1.000 43.06938 428 HIS A C 1
ATOM 3283 O O . HIS A 1 429 ? 66.40782 -39.82036 -37.14557 1.000 38.99481 428 HIS A O 1
ATOM 3290 N N . LYS A 1 430 ? 65.28218 -40.04273 -39.07397 1.000 41.48300 429 LYS A N 1
ATOM 3291 C CA . LYS A 1 430 ? 64.76692 -38.68198 -38.97453 1.000 38.80169 429 LYS A CA 1
ATOM 3292 C C . LYS A 1 430 ? 63.79278 -38.54264 -37.80520 1.000 35.26444 429 LYS A C 1
ATOM 3293 O O . LYS A 1 430 ? 63.84715 -37.55876 -37.06260 1.000 39.02950 429 LYS A O 1
ATOM 3299 N N . LEU A 1 431 ? 62.88054 -39.50397 -37.64206 1.000 34.40394 430 LEU A N 1
ATOM 3300 C CA . LEU A 1 431 ? 61.96807 -39.48599 -36.50088 1.000 36.93171 430 LEU A CA 1
ATOM 3301 C C . LEU A 1 431 ? 62.73256 -39.48502 -35.17730 1.000 35.82895 430 LEU A C 1
ATOM 3302 O O . LEU A 1 431 ? 62.36979 -38.75995 -34.24563 1.000 34.77621 430 LEU A O 1
ATOM 3307 N N . ASP A 1 432 ? 63.79830 -40.28654 -35.08091 1.000 37.61663 431 ASP A N 1
ATOM 3308 C CA . ASP A 1 432 ? 64.67365 -40.25201 -33.90778 1.000 37.59948 431 ASP A CA 1
ATOM 3309 C C . ASP A 1 432 ? 65.17724 -38.84143 -33.63050 1.000 33.55370 431 ASP A C 1
ATOM 3310 O O . ASP A 1 432 ? 65.13176 -38.35867 -32.49096 1.000 32.19355 431 ASP A O 1
ATOM 3315 N N . GLY A 1 433 ? 65.67202 -38.16521 -34.66805 1.000 33.74394 432 GLY A N 1
ATOM 3316 C CA . GLY A 1 433 ? 66.19460 -36.82565 -34.47342 1.000 31.23057 432 GLY A CA 1
ATOM 3317 C C . GLY A 1 433 ? 65.12431 -35.85434 -34.01444 1.000 31.48498 432 GLY A C 1
ATOM 3318 O O . GLY A 1 433 ? 65.36321 -35.00910 -33.14575 1.000 30.99221 432 GLY A O 1
ATOM 3319 N N . ILE A 1 434 ? 63.92859 -35.95808 -34.59552 1.000 28.11247 433 ILE A N 1
ATOM 3320 C CA . ILE A 1 434 ? 62.83107 -35.07714 -34.19702 1.000 29.74875 433 ILE A CA 1
ATOM 3321 C C . ILE A 1 434 ? 62.40965 -35.35055 -32.75403 1.000 29.44509 433 ILE A C 1
ATOM 3322 O O . ILE A 1 434 ? 62.15828 -34.41739 -31.98013 1.000 29.18731 433 ILE A O 1
ATOM 3327 N N . ASP A 1 435 ? 62.31271 -36.63199 -32.37003 1.000 29.81555 434 ASP A N 1
ATOM 3328 C CA . ASP A 1 435 ? 61.92488 -36.96771 -31.00083 1.000 30.97482 434 ASP A CA 1
ATOM 3329 C C . ASP A 1 435 ? 62.89965 -36.36398 -29.98976 1.000 29.91665 434 ASP A C 1
ATOM 3330 O O . ASP A 1 435 ? 62.48559 -35.83660 -28.94569 1.000 26.32051 434 ASP A O 1
ATOM 3335 N N . ALA A 1 436 ? 64.19965 -36.42966 -30.28882 1.000 26.61262 435 ALA A N 1
ATOM 3336 C CA . ALA A 1 436 ? 65.21824 -35.91495 -29.37714 1.000 30.02458 435 ALA A CA 1
ATOM 3337 C C . ALA A 1 436 ? 65.27347 -34.39346 -29.35744 1.000 30.10832 435 ALA A C 1
ATOM 3338 O O . ALA A 1 436 ? 65.64850 -33.81226 -28.32807 1.000 30.46443 435 ALA A O 1
ATOM 3340 N N . ALA A 1 437 ? 64.90681 -33.73390 -30.46854 1.000 28.38123 436 ALA A N 1
ATOM 3341 C CA . ALA A 1 437 ? 65.06373 -32.28192 -30.57200 1.000 27.66262 436 ALA A CA 1
ATOM 3342 C C . ALA A 1 437 ? 64.07143 -31.52959 -29.69714 1.000 29.30459 436 ALA A C 1
ATOM 3343 O O . ALA A 1 437 ? 64.33690 -30.39104 -29.30250 1.000 27.00838 436 ALA A O 1
ATOM 3345 N N . LYS A 1 438 ? 62.91547 -32.11998 -29.39963 1.000 29.53042 437 LYS A N 1
ATOM 3346 C CA . LYS A 1 438 ? 61.93482 -31.37009 -28.62530 1.000 25.57882 437 LYS A CA 1
ATOM 3347 C C . LYS A 1 438 ? 62.44316 -31.07003 -27.21902 1.000 26.59096 437 LYS A C 1
ATOM 3348 O O . LYS A 1 438 ? 61.98371 -30.10427 -26.59930 1.000 26.13923 437 LYS A O 1
ATOM 3354 N N . TYR A 1 439 ? 63.40355 -31.85394 -26.71237 1.000 24.95964 438 TYR A N 1
ATOM 3355 C CA . TYR A 1 439 ? 63.88638 -31.64455 -25.35131 1.000 27.86758 438 TYR A CA 1
ATOM 3356 C C . TYR A 1 439 ? 64.70975 -30.37240 -25.22153 1.000 29.14954 438 TYR A C 1
ATOM 3357 O O . TYR A 1 439 ? 64.82056 -29.83189 -24.10991 1.000 27.67596 438 TYR A O 1
ATOM 3366 N N . ALA A 1 440 ? 65.24300 -29.86028 -26.33065 1.000 26.25537 439 ALA A N 1
ATOM 3367 C CA . ALA A 1 440 ? 66.08041 -28.66777 -26.32172 1.000 32.07632 439 ALA A CA 1
ATOM 3368 C C . ALA A 1 440 ? 65.27721 -27.37683 -26.43845 1.000 32.08415 439 ALA A C 1
ATOM 3369 O O . ALA A 1 440 ? 65.87107 -26.29004 -26.41794 1.000 37.22291 439 ALA A O 1
ATOM 3371 N N . ARG A 1 441 ? 63.95516 -27.46007 -26.56842 1.000 29.43087 440 ARG A N 1
ATOM 3372 C CA . ARG A 1 441 ? 63.10550 -26.27944 -26.60131 1.000 31.89743 440 ARG A CA 1
ATOM 3373 C C . ARG A 1 441 ? 62.27740 -26.17603 -25.32970 1.000 30.94365 440 ARG A C 1
ATOM 3374 O O . ARG A 1 441 ? 62.10535 -27.16243 -24.60463 1.000 27.43056 440 ARG A O 1
ATOM 3382 N N . PRO A 1 442 ? 61.76448 -24.98630 -25.01457 1.000 32.47663 441 PRO A N 1
ATOM 3383 C CA . PRO A 1 442 ? 60.90561 -24.84547 -23.83650 1.000 27.22342 441 PRO A CA 1
ATOM 3384 C C . PRO A 1 442 ? 59.79556 -25.89170 -23.83344 1.000 26.51220 441 PRO A C 1
ATOM 3385 O O . PRO A 1 442 ? 59.37602 -26.38985 -24.87752 1.000 26.30520 441 PRO A O 1
ATOM 3389 N N . ALA A 1 443 ? 59.33296 -26.23893 -22.63653 1.000 28.60437 442 ALA A N 1
ATOM 3390 C CA . ALA A 1 443 ? 58.31310 -27.26915 -22.47537 1.000 27.23155 442 ALA A CA 1
ATOM 3391 C C . ALA A 1 443 ? 57.66479 -27.06457 -21.12089 1.000 26.98024 442 ALA A C 1
ATOM 3392 O O . ALA A 1 443 ? 58.04023 -26.16704 -20.36029 1.000 27.83105 442 ALA A O 1
ATOM 3394 N N . ALA A 1 444 ? 56.69137 -27.91314 -20.81398 1.000 24.35461 443 ALA A N 1
ATOM 3395 C CA . ALA A 1 444 ? 55.96537 -27.77312 -19.56391 1.000 26.31744 443 ALA A CA 1
ATOM 3396 C C . ALA A 1 444 ? 55.49880 -29.14572 -19.11966 1.000 25.55987 443 ALA A C 1
ATOM 3397 O O . ALA A 1 444 ? 55.37810 -30.06891 -19.93255 1.000 23.94501 443 ALA A O 1
ATOM 3399 N N . LEU A 1 445 ? 55.24166 -29.26781 -17.81536 1.000 22.56323 444 LEU A N 1
ATOM 3400 C CA . LEU A 1 445 ? 54.52076 -30.40593 -17.26174 1.000 25.30498 444 LEU A CA 1
ATOM 3401 C C . LEU A 1 445 ? 53.23789 -29.92367 -16.60054 1.000 21.90135 444 LEU A C 1
ATOM 3402 O O . LEU A 1 445 ? 53.24491 -28.94282 -15.84843 1.000 22.49259 444 LEU A O 1
ATOM 3407 N N . THR A 1 446 ? 52.15572 -30.64043 -16.84505 1.000 20.85984 445 THR A N 1
ATOM 3408 C CA . THR A 1 446 ? 50.89350 -30.42610 -16.14912 1.000 21.32857 445 THR A CA 1
ATOM 3409 C C . THR A 1 446 ? 50.71015 -31.49307 -15.07350 1.000 21.79718 445 THR A C 1
ATOM 3410 O O . THR A 1 446 ? 50.70805 -32.69276 -15.38139 1.000 20.15415 445 THR A O 1
ATOM 3414 N N . ILE A 1 447 ? 50.56932 -31.05377 -13.82365 1.000 20.53205 446 ILE A N 1
ATOM 3415 C CA . ILE A 1 447 ? 50.01055 -31.88089 -12.75704 1.000 22.19848 446 ILE A CA 1
ATOM 3416 C C . ILE A 1 447 ? 48.49016 -31.81483 -12.84842 1.000 25.25168 446 ILE A C 1
ATOM 3417 O O . ILE A 1 447 ? 47.89588 -30.73226 -12.75327 1.000 23.44551 446 ILE A O 1
ATOM 3422 N N . TYR A 1 448 ? 47.85573 -32.97695 -13.02397 1.000 21.42628 447 TYR A N 1
ATOM 3423 C CA . TYR A 1 448 ? 46.42731 -33.06707 -13.33043 1.000 22.10519 447 TYR A CA 1
ATOM 3424 C C . TYR A 1 448 ? 45.82901 -34.12920 -12.41808 1.000 24.15235 447 TYR A C 1
ATOM 3425 O O . TYR A 1 448 ? 46.07952 -35.32192 -12.61000 1.000 24.16857 447 TYR A O 1
ATOM 3434 N N . CYS A 1 449 ? 45.08703 -33.70732 -11.40046 1.000 19.56099 448 CYS A N 1
ATOM 3435 C CA . CYS A 1 449 ? 44.59786 -34.63754 -10.39065 1.000 19.87007 448 CYS A CA 1
ATOM 3436 C C . CYS A 1 449 ? 43.14126 -34.32531 -10.07276 1.000 25.71779 448 CYS A C 1
ATOM 3437 O O . CYS A 1 449 ? 42.59813 -33.30345 -10.47734 1.000 21.90694 448 CYS A O 1
ATOM 3440 N N . ASP A 1 450 ? 42.50291 -35.26105 -9.37324 1.000 19.92604 449 ASP A N 1
ATOM 3441 C CA . ASP A 1 450 ? 41.10174 -35.14063 -9.01813 1.000 20.18096 449 ASP A CA 1
ATOM 3442 C C . ASP A 1 450 ? 40.91016 -35.51667 -7.55388 1.000 22.88025 449 ASP A C 1
ATOM 3443 O O . ASP A 1 450 ? 41.87210 -35.67617 -6.79392 1.000 21.50958 449 ASP A O 1
ATOM 3448 N N . TYR A 1 451 ? 39.63067 -35.63284 -7.18849 1.000 20.31525 450 TYR A N 1
ATOM 3449 C CA . TYR A 1 451 ? 39.06436 -35.95988 -5.88214 1.000 19.37671 450 TYR A CA 1
ATOM 3450 C C . TYR A 1 451 ? 40.05983 -36.00119 -4.72615 1.000 23.58460 450 TYR A C 1
ATOM 3451 O O . TYR A 1 451 ? 40.40369 -34.96180 -4.13813 1.000 21.92535 450 TYR A O 1
ATOM 3460 N N . LEU A 1 452 ? 40.53430 -37.20408 -4.40326 1.000 21.26621 451 LEU A N 1
ATOM 3461 C CA . LEU A 1 452 ? 41.27941 -37.41086 -3.16390 1.000 24.28144 451 LEU A CA 1
ATOM 3462 C C . LEU A 1 452 ? 42.51376 -36.52470 -3.08734 1.000 24.12315 451 LEU A C 1
ATOM 3463 O O . LEU A 1 452 ? 42.94265 -36.15213 -1.98721 1.000 23.23435 451 LEU A O 1
ATOM 3468 N N . ASN A 1 453 ? 43.08885 -36.16522 -4.23556 1.000 22.52590 452 ASN A N 1
ATOM 3469 C CA . ASN A 1 453 ? 44.34231 -35.42446 -4.26748 1.000 24.50997 452 ASN A CA 1
ATOM 3470 C C . ASN A 1 453 ? 44.16701 -33.90702 -4.20629 1.000 23.96161 452 ASN A C 1
ATOM 3471 O O . ASN A 1 453 ? 45.15664 -33.19555 -3.99151 1.000 23.31709 452 ASN A O 1
ATOM 3476 N N . ILE A 1 454 ? 42.94560 -33.38990 -4.36671 1.000 23.73885 453 ILE A N 1
ATOM 3477 C CA . ILE A 1 454 ? 42.76201 -31.93846 -4.43666 1.000 23.54277 453 ILE A CA 1
ATOM 3478 C C . ILE A 1 454 ? 43.29572 -31.26642 -3.17230 1.000 26.70079 453 ILE A C 1
ATOM 3479 O O . ILE A 1 454 ? 44.13848 -30.35975 -3.23082 1.000 24.90366 453 ILE A O 1
ATOM 3484 N N . ASN A 1 455 ? 42.81541 -31.70911 -2.00574 1.000 21.62386 454 ASN A N 1
ATOM 3485 C CA . ASN A 1 455 ? 43.09886 -30.98608 -0.77381 1.000 23.36237 454 ASN A CA 1
ATOM 3486 C C . ASN A 1 455 ? 44.58770 -30.85475 -0.49217 1.000 27.28285 454 ASN A C 1
ATOM 3487 O O . ASN A 1 455 ? 45.00243 -29.91364 0.20346 1.000 23.53075 454 ASN A O 1
ATOM 3492 N N . PHE A 1 456 ? 45.40710 -31.79536 -0.97582 1.000 25.14960 455 PHE A N 1
ATOM 3493 C CA . PHE A 1 456 ? 46.84495 -31.66014 -0.75321 1.000 20.09367 455 PHE A CA 1
ATOM 3494 C C . PHE A 1 456 ? 47.36522 -30.36431 -1.36091 1.000 22.32091 455 PHE A C 1
ATOM 3495 O O . PHE A 1 456 ? 48.16914 -29.66019 -0.73906 1.000 23.09593 455 PHE A O 1
ATOM 3503 N N . TRP A 1 457 ? 46.92832 -30.04096 -2.58421 1.000 22.11458 456 TRP A N 1
ATOM 3504 C CA . TRP A 1 457 ? 47.49010 -28.92253 -3.33521 1.000 22.99355 456 TRP A CA 1
ATOM 3505 C C . TRP A 1 457 ? 46.84605 -27.58535 -2.99295 1.000 21.34656 456 TRP A C 1
ATOM 3506 O O . TRP A 1 457 ? 47.53832 -26.56257 -2.99234 1.000 21.59866 456 TRP A O 1
ATOM 3517 N N . SER A 1 458 ? 45.53560 -27.56666 -2.70536 1.000 22.73106 457 SER A N 1
ATOM 3518 C CA . SER A 1 458 ? 44.85027 -26.30361 -2.42843 1.000 25.88029 457 SER A CA 1
ATOM 3519 C C . SER A 1 458 ? 45.37988 -25.66290 -1.15600 1.000 27.37602 457 SER A C 1
ATOM 3520 O O . SER A 1 458 ? 45.63382 -24.45453 -1.12528 1.000 28.08608 457 SER A O 1
ATOM 3523 N N . ALA A 1 459 ? 45.56340 -26.45366 -0.09850 1.000 23.04676 458 ALA A N 1
ATOM 3524 C CA . ALA A 1 459 ? 46.18104 -25.92123 1.11287 1.000 26.32262 458 ALA A CA 1
ATOM 3525 C C . ALA A 1 459 ? 47.59515 -25.41547 0.83432 1.000 25.95262 458 ALA A C 1
ATOM 3526 O O . ALA A 1 459 ? 48.02190 -24.39682 1.38400 1.000 25.89996 458 ALA A O 1
ATOM 3528 N N . LEU A 1 460 ? 48.33295 -26.11188 -0.02529 1.000 25.53988 459 LEU A N 1
ATOM 3529 C CA . LEU A 1 460 ? 49.68096 -25.68257 -0.38281 1.000 27.56656 459 LEU A CA 1
ATOM 3530 C C . LEU A 1 460 ? 49.65556 -24.41300 -1.22964 1.000 28.10146 459 LEU A C 1
ATOM 3531 O O . LEU A 1 460 ? 50.51403 -23.53668 -1.06873 1.000 27.36894 459 LEU A O 1
ATOM 3536 N N . GLN A 1 461 ? 48.68002 -24.30142 -2.13396 1.000 24.10876 460 GLN A N 1
ATOM 3537 C CA . GLN A 1 461 ? 48.64139 -23.16476 -3.04791 1.000 26.15446 460 GLN A CA 1
ATOM 3538 C C . GLN A 1 461 ? 48.31333 -21.86290 -2.32440 1.000 27.53571 460 GLN A C 1
ATOM 3539 O O . GLN A 1 461 ? 48.77263 -20.79427 -2.73203 1.000 26.92532 460 GLN A O 1
ATOM 3545 N N . ASN A 1 462 ? 47.53400 -21.92964 -1.25289 1.000 30.71074 461 ASN A N 1
ATOM 3546 C CA . ASN A 1 462 ? 47.08240 -20.73946 -0.55435 1.000 34.70564 461 ASN A CA 1
ATOM 3547 C C . ASN A 1 462 ? 47.96860 -20.36349 0.62155 1.000 36.45741 461 ASN A C 1
ATOM 3548 O O . ASN A 1 462 ? 47.61283 -19.45462 1.37333 1.000 40.69888 461 ASN A O 1
ATOM 3553 N N . LYS A 1 463 ? 49.11015 -21.02574 0.79224 1.000 35.26273 462 LYS A N 1
ATOM 3554 C CA . LYS A 1 463 ? 50.01201 -20.76810 1.90673 1.000 37.26526 462 LYS A CA 1
ATOM 3555 C C . LYS A 1 463 ? 51.28503 -20.10225 1.39658 1.000 37.57870 462 LYS A C 1
ATOM 3556 O O . LYS A 1 463 ? 51.83873 -20.50817 0.36835 1.000 34.81539 462 LYS A O 1
ATOM 3562 N N . GLY A 1 464 ? 51.74258 -19.07350 2.11417 1.000 36.02778 463 GLY A N 1
ATOM 3563 C CA . GLY A 1 464 ? 53.01816 -18.44547 1.82280 1.000 32.28701 463 GLY A CA 1
ATOM 3564 C C . GLY A 1 464 ? 53.02505 -17.67186 0.50901 1.000 34.22430 463 GLY A C 1
ATOM 3565 O O . GLY A 1 464 ? 51.99788 -17.45742 -0.14702 1.000 36.29620 463 GLY A O 1
ATOM 3566 N N . GLU A 1 465 ? 54.23099 -17.27960 0.11623 1.000 28.87761 464 GLU A N 1
ATOM 3567 C CA . GLU A 1 465 ? 54.40130 -16.41618 -1.04128 1.000 35.85708 464 GLU A CA 1
ATOM 3568 C C . GLU A 1 465 ? 54.30995 -17.20831 -2.33710 1.000 34.84870 464 GLU A C 1
ATOM 3569 O O . GLU A 1 465 ? 54.52074 -18.42346 -2.38236 1.000 31.42829 464 GLU A O 1
ATOM 3575 N N . LEU A 1 466 ? 54.02161 -16.48318 -3.40648 1.000 31.23884 465 LEU A N 1
ATOM 3576 C CA . LEU A 1 466 ? 53.86104 -17.07534 -4.71829 1.000 34.82368 465 LEU A CA 1
ATOM 3577 C C . LEU A 1 466 ? 55.21890 -17.21406 -5.38706 1.000 33.10673 465 LEU A C 1
ATOM 3578 O O . LEU A 1 466 ? 56.14583 -16.44943 -5.11857 1.000 29.90289 465 LEU A O 1
ATOM 3583 N N . TYR A 1 467 ? 55.33603 -18.21090 -6.25484 1.000 30.32286 466 TYR A N 1
ATOM 3584 C CA . TYR A 1 467 ? 56.58753 -18.46403 -6.96078 1.000 30.23246 466 TYR A CA 1
ATOM 3585 C C . TYR A 1 467 ? 56.77296 -17.51623 -8.14376 1.000 33.75318 466 TYR A C 1
ATOM 3586 O O . TYR A 1 467 ? 55.86729 -17.36158 -8.97174 1.000 32.05641 466 TYR A O 1
ATOM 3595 N N . HIS A 1 468 ? 57.97093 -16.92984 -8.25052 1.000 29.41976 467 HIS A N 1
ATOM 3596 C CA . HIS A 1 468 ? 58.40358 -16.23741 -9.46395 1.000 35.24936 467 HIS A CA 1
ATOM 3597 C C . HIS A 1 468 ? 59.87538 -16.53810 -9.68540 1.000 35.12232 467 HIS A C 1
ATOM 3598 O O . HIS A 1 468 ? 60.70130 -16.32026 -8.79342 1.000 39.32425 467 HIS A O 1
ATOM 3605 N N . HIS A 1 469 ? 60.19994 -17.05547 -10.85842 1.000 32.63080 468 HIS A N 1
ATOM 3606 C CA . HIS A 1 469 ? 61.59451 -17.17644 -11.23189 1.000 34.34567 468 HIS A CA 1
ATOM 3607 C C . HIS A 1 469 ? 62.22415 -15.78588 -11.25620 1.000 39.98675 468 HIS A C 1
ATOM 3608 O O . HIS A 1 469 ? 61.60903 -14.83734 -11.76426 1.000 36.89117 468 HIS A O 1
ATOM 3615 N N . PRO A 1 470 ? 63.42609 -15.61608 -10.70710 1.000 35.49491 469 PRO A N 1
ATOM 3616 C CA . PRO A 1 470 ? 64.11135 -14.32373 -10.84712 1.000 41.59128 469 PRO A CA 1
ATOM 3617 C C . PRO A 1 470 ? 64.28711 -13.97046 -12.31768 1.000 44.94287 469 PRO A C 1
ATOM 3618 O O . PRO A 1 470 ? 64.42349 -14.84249 -13.17628 1.000 47.73646 469 PRO A O 1
ATOM 3622 N N . HIS A 1 471 ? 64.26599 -12.67432 -12.61823 1.000 49.21641 470 HIS A N 1
ATOM 3623 C CA . HIS A 1 471 ? 64.40141 -12.22740 -14.00852 1.000 51.94964 470 HIS A CA 1
ATOM 3624 C C . HIS A 1 471 ? 63.28435 -12.80870 -14.87419 1.000 47.30287 470 HIS A C 1
ATOM 3625 O O . HIS A 1 471 ? 63.48012 -13.14390 -16.04318 1.000 48.28796 470 HIS A O 1
ATOM 3632 N N . GLU A 1 472 ? 62.10001 -12.93641 -14.27926 1.000 52.84746 471 GLU A N 1
ATOM 3633 C CA . GLU A 1 472 ? 60.96124 -13.51547 -14.98280 1.000 49.29107 471 GLU A CA 1
ATOM 3634 C C . GLU A 1 472 ? 60.61768 -12.70930 -16.22750 1.000 49.05268 471 GLU A C 1
ATOM 3635 O O . GLU A 1 472 ? 60.29151 -13.28000 -17.27678 1.000 47.64359 471 GLU A O 1
ATOM 3641 N N . SER A 1 473 ? 60.71219 -11.37912 -16.13928 1.000 48.69065 472 SER A N 1
ATOM 3642 C CA . SER A 1 473 ? 60.33960 -10.53452 -17.27086 1.000 47.37200 472 SER A CA 1
ATOM 3643 C C . SER A 1 473 ? 61.28656 -10.71838 -18.44798 1.000 44.73645 472 SER A C 1
ATOM 3644 O O . SER A 1 473 ? 60.85812 -10.59727 -19.60010 1.000 48.52181 472 SER A O 1
ATOM 3647 N N . GLU A 1 474 ? 62.56243 -11.03288 -18.18935 1.000 47.03271 473 GLU A N 1
ATOM 3648 C CA . GLU A 1 474 ? 63.48624 -11.34373 -19.27589 1.000 47.53796 473 GLU A CA 1
ATOM 3649 C C . GLU A 1 474 ? 63.18403 -12.68796 -19.92913 1.000 50.91659 473 GLU A C 1
ATOM 3650 O O . GLU A 1 474 ? 63.61245 -12.92062 -21.06676 1.000 50.03053 473 GLU A O 1
ATOM 3656 N N . LEU A 1 475 ? 62.46496 -13.57843 -19.24129 1.000 47.63923 474 LEU A N 1
ATOM 3657 C CA . LEU A 1 475 ? 62.19173 -14.90376 -19.78722 1.000 43.10627 474 LEU A CA 1
ATOM 3658 C C . LEU A 1 475 ? 60.89621 -14.94776 -20.59159 1.000 40.39796 474 LEU A C 1
ATOM 3659 O O . LEU A 1 475 ? 60.83055 -15.63773 -21.61575 1.000 42.43939 474 LEU A O 1
ATOM 3664 N N . VAL A 1 476 ? 59.86409 -14.22247 -20.16859 1.000 40.03765 475 VAL A N 1
ATOM 3665 C CA . VAL A 1 476 ? 58.60213 -14.18959 -20.89764 1.000 44.34180 475 VAL A CA 1
ATOM 3666 C C . VAL A 1 476 ? 58.12289 -12.74811 -20.99539 1.000 47.14127 475 VAL A C 1
ATOM 3667 O O . VAL A 1 476 ? 57.98216 -12.06613 -19.97513 1.000 49.24626 475 VAL A O 1
ATOM 3671 N N . GLU A 1 477 ? 57.83074 -12.30603 -22.22077 1.000 52.42403 476 GLU A N 1
ATOM 3672 C CA . GLU A 1 477 ? 57.41559 -10.93858 -22.52823 1.000 55.38722 476 GLU A CA 1
ATOM 3673 C C . GLU A 1 477 ? 56.13953 -10.52174 -21.81082 1.000 50.55229 476 GLU A C 1
ATOM 3674 O O . GLU A 1 477 ? 56.14584 -9.62568 -20.95710 1.000 44.94182 476 GLU A O 1
ATOM 3680 N N . SER A 1 478 ? 55.02905 -11.12967 -22.20277 1.000 47.98160 477 SER A N 1
ATOM 3681 C CA . SER A 1 478 ? 53.73318 -10.85301 -21.61204 1.000 44.80013 477 SER A CA 1
ATOM 3682 C C . SER A 1 478 ? 53.20529 -12.15125 -21.03089 1.000 41.43896 477 SER A C 1
ATOM 3683 O O . SER A 1 478 ? 53.15884 -13.16558 -21.72819 1.000 40.72326 477 SER A O 1
ATOM 3686 N N . ILE A 1 479 ? 52.83729 -12.11793 -19.76006 1.000 38.41350 478 ILE A N 1
ATOM 3687 C CA . ILE A 1 479 ? 52.22763 -13.27626 -19.09519 1.000 35.60525 478 ILE A CA 1
ATOM 3688 C C . ILE A 1 479 ? 50.72936 -13.12904 -19.20911 1.000 37.65615 478 ILE A C 1
ATOM 3689 O O . ILE A 1 479 ? 50.16741 -12.11079 -18.75871 1.000 36.40910 478 ILE A O 1
ATOM 3694 N N . PRO A 1 480 ? 50.02092 -14.09424 -19.80650 1.000 36.06134 479 PRO A N 1
ATOM 3695 C CA . PRO A 1 480 ? 48.57098 -13.96657 -19.95052 1.000 33.25020 479 PRO A CA 1
ATOM 3696 C C . PRO A 1 480 ? 47.89981 -13.67879 -18.61314 1.000 36.99710 479 PRO A C 1
ATOM 3697 O O . PRO A 1 480 ? 48.35433 -14.10647 -17.55039 1.000 32.19317 479 PRO A O 1
ATOM 3701 N N . SER A 1 481 ? 46.78341 -12.95386 -18.69328 1.000 36.00860 480 SER A N 1
ATOM 3702 C CA . SER A 1 481 ? 46.02576 -12.51198 -17.52576 1.000 37.35401 480 SER A CA 1
ATOM 3703 C C . SER A 1 481 ? 45.42005 -13.66962 -16.75717 1.000 35.51926 480 SER A C 1
ATOM 3704 O O . SER A 1 481 ? 45.16051 -13.52611 -15.55117 1.000 30.71302 480 SER A O 1
ATOM 3707 N N . ASP A 1 482 ? 45.12389 -14.78607 -17.42434 1.000 31.10570 481 ASP A N 1
ATOM 3708 C CA . ASP A 1 482 ? 44.48230 -15.87643 -16.70810 1.000 30.14070 481 ASP A CA 1
ATOM 3709 C C . ASP A 1 482 ? 45.47616 -16.74090 -15.93772 1.000 30.98554 481 ASP A C 1
ATOM 3710 O O . ASP A 1 482 ? 45.09815 -17.79827 -15.42262 1.000 29.76561 481 ASP A O 1
ATOM 3715 N N . ILE A 1 483 ? 46.72794 -16.31821 -15.84037 1.000 26.39238 482 ILE A N 1
ATOM 3716 C CA . ILE A 1 483 ? 47.74513 -17.09364 -15.15479 1.000 30.06957 482 ILE A CA 1
ATOM 3717 C C . ILE A 1 483 ? 47.88788 -16.56151 -13.73175 1.000 33.64348 482 ILE A C 1
ATOM 3718 O O . ILE A 1 483 ? 48.31212 -15.42110 -13.51039 1.000 34.75742 482 ILE A O 1
ATOM 3723 N N . PHE A 1 484 ? 47.50806 -17.38442 -12.76931 1.000 26.29312 483 PHE A N 1
ATOM 3724 C CA . PHE A 1 484 ? 47.83880 -17.12311 -11.38399 1.000 31.64037 483 PHE A CA 1
ATOM 3725 C C . PHE A 1 484 ? 49.00672 -18.00631 -10.96597 1.000 30.00894 483 PHE A C 1
ATOM 3726 O O . PHE A 1 484 ? 48.94048 -19.22656 -11.14232 1.000 27.72449 483 PHE A O 1
ATOM 3734 N N . PRO A 1 485 ? 50.07984 -17.44421 -10.41656 1.000 32.53683 484 PRO A N 1
ATOM 3735 C CA . PRO A 1 485 ? 51.27412 -18.25529 -10.12190 1.000 30.25669 484 PRO A CA 1
ATOM 3736 C C . PRO A 1 485 ? 50.99448 -19.36779 -9.12006 1.000 28.10180 484 PRO A C 1
ATOM 3737 O O . PRO A 1 485 ? 50.15255 -19.25281 -8.22629 1.000 27.57189 484 PRO A O 1
ATOM 3741 N N . ALA A 1 486 ? 51.72868 -20.45883 -9.27488 1.000 30.56953 485 ALA A N 1
ATOM 3742 C CA . ALA A 1 486 ? 51.76360 -21.47059 -8.23650 1.000 28.74235 485 ALA A CA 1
ATOM 3743 C C . ALA A 1 486 ? 52.48492 -20.90928 -7.01877 1.000 27.53997 485 ALA A C 1
ATOM 3744 O O . ALA A 1 486 ? 53.40866 -20.09934 -7.13595 1.000 29.11045 485 ALA A O 1
ATOM 3746 N N . SER A 1 487 ? 52.05109 -21.33085 -5.83926 1.000 28.60637 486 SER A N 1
ATOM 3747 C CA . SER A 1 487 ? 52.75561 -20.93451 -4.62618 1.000 30.88197 486 SER A CA 1
ATOM 3748 C C . SER A 1 487 ? 54.15904 -21.53948 -4.60519 1.000 29.27152 486 SER A C 1
ATOM 3749 O O . SER A 1 487 ? 54.42100 -22.60009 -5.17858 1.000 25.93767 486 SER A O 1
ATOM 3752 N N . GLU A 1 488 ? 55.07512 -20.85826 -3.91574 1.000 27.24276 487 GLU A N 1
ATOM 3753 C CA . GLU A 1 488 ? 56.40594 -21.42556 -3.69726 1.000 28.48708 487 GLU A CA 1
ATOM 3754 C C . GLU A 1 488 ? 56.31564 -22.80795 -3.07580 1.000 30.54315 487 GLU A C 1
ATOM 3755 O O . GLU A 1 488 ? 57.08068 -23.70597 -3.43720 1.000 26.02958 487 GLU A O 1
ATOM 3761 N N . ALA A 1 489 ? 55.36861 -23.00399 -2.15358 1.000 27.00064 488 ALA A N 1
ATOM 3762 C CA . ALA A 1 489 ? 55.22479 -24.31783 -1.53432 1.000 28.45884 488 ALA A CA 1
ATOM 3763 C C . ALA A 1 489 ? 54.76268 -25.36287 -2.54968 1.000 28.13734 488 ALA A C 1
ATOM 3764 O O . ALA A 1 489 ? 55.18178 -26.51895 -2.47730 1.000 25.18604 488 ALA A O 1
ATOM 3766 N N . VAL A 1 490 ? 53.92362 -24.97625 -3.51244 1.000 25.79373 489 VAL A N 1
ATOM 3767 C CA . VAL A 1 490 ? 53.49436 -25.91127 -4.54920 1.000 22.69063 489 VAL A CA 1
ATOM 3768 C C . VAL A 1 490 ? 54.67298 -26.34658 -5.41424 1.000 25.55139 489 VAL A C 1
ATOM 3769 O O . VAL A 1 490 ? 54.80203 -27.52426 -5.77017 1.000 25.20206 489 VAL A O 1
ATOM 3773 N N . VAL A 1 491 ? 55.52151 -25.40391 -5.80576 1.000 23.54678 490 VAL A N 1
ATOM 3774 C CA . VAL A 1 491 ? 56.64395 -25.73139 -6.67543 1.000 24.24636 490 VAL A CA 1
ATOM 3775 C C . VAL A 1 491 ? 57.63208 -26.64853 -5.95969 1.000 26.39271 490 VAL A C 1
ATOM 3776 O O . VAL A 1 491 ? 58.19699 -27.56661 -6.57027 1.000 23.27428 490 VAL A O 1
ATOM 3780 N N . GLN A 1 492 ? 57.89305 -26.39852 -4.67247 1.000 25.77101 491 GLN A N 1
ATOM 3781 C CA . GLN A 1 492 ? 58.88088 -27.22369 -3.98811 1.000 26.65320 491 GLN A CA 1
ATOM 3782 C C . GLN A 1 492 ? 58.39060 -28.65995 -3.85715 1.000 28.08185 491 GLN A C 1
ATOM 3783 O O . GLN A 1 492 ? 59.15477 -29.60085 -4.11039 1.000 28.21665 491 GLN A O 1
ATOM 3789 N N . GLN A 1 493 ? 57.11767 -28.85691 -3.50364 1.000 21.67772 492 GLN A N 1
ATOM 3790 C CA . GLN A 1 493 ? 56.61129 -30.22124 -3.38585 1.000 23.30751 492 GLN A CA 1
ATOM 3791 C C . GLN A 1 493 ? 56.48070 -30.88680 -4.75619 1.000 27.07995 492 GLN A C 1
ATOM 3792 O O . GLN A 1 493 ? 56.81441 -32.06802 -4.90964 1.000 24.25954 492 GLN A O 1
ATOM 3798 N N . ALA A 1 494 ? 56.02404 -30.14365 -5.77349 1.000 23.67777 493 ALA A N 1
ATOM 3799 C CA . ALA A 1 494 ? 55.97501 -30.71234 -7.11713 1.000 26.36446 493 ALA A CA 1
ATOM 3800 C C . ALA A 1 494 ? 57.36417 -31.14464 -7.57718 1.000 22.98747 493 ALA A C 1
ATOM 3801 O O . ALA A 1 494 ? 57.52533 -32.20764 -8.19374 1.000 23.40040 493 ALA A O 1
ATOM 3803 N N . THR A 1 495 ? 58.37904 -30.33280 -7.28492 1.000 22.55657 494 THR A N 1
ATOM 3804 C CA . THR A 1 495 ? 59.73790 -30.64477 -7.72270 1.000 23.12895 494 THR A CA 1
ATOM 3805 C C . THR A 1 495 ? 60.21959 -31.97463 -7.14186 1.000 22.42382 494 THR A C 1
ATOM 3806 O O . THR A 1 495 ? 60.83164 -32.78083 -7.85542 1.000 22.05706 494 THR A O 1
ATOM 3810 N N . GLN A 1 496 ? 59.88724 -32.25199 -5.86872 1.000 20.80006 495 GLN A N 1
ATOM 3811 C CA . GLN A 1 496 ? 60.30419 -33.50211 -5.24388 1.000 21.16142 495 GLN A CA 1
ATOM 3812 C C . GLN A 1 496 ? 59.53470 -34.70161 -5.80422 1.000 22.52932 495 GLN A C 1
ATOM 3813 O O . GLN A 1 496 ? 60.11427 -35.77254 -6.02326 1.000 22.15316 495 GLN A O 1
ATOM 3819 N N . PHE A 1 497 ? 58.23103 -34.55567 -6.03457 1.000 21.23702 496 PHE A N 1
ATOM 3820 C CA . PHE A 1 497 ? 57.48628 -35.64245 -6.65966 1.000 22.67091 496 PHE A CA 1
ATOM 3821 C C . PHE A 1 497 ? 58.01434 -35.93292 -8.06124 1.000 22.28126 496 PHE A C 1
ATOM 3822 O O . PHE A 1 497 ? 58.10014 -37.09989 -8.46322 1.000 21.70354 496 PHE A O 1
ATOM 3830 N N . PHE A 1 498 ? 58.40004 -34.88293 -8.80706 1.000 22.01854 497 PHE A N 1
ATOM 3831 C CA . PHE A 1 498 ? 58.98644 -35.07202 -10.13630 1.000 22.18147 497 PHE A CA 1
ATOM 3832 C C . PHE A 1 498 ? 60.26986 -35.89958 -10.06500 1.000 19.57715 497 PHE A C 1
ATOM 3833 O O . PHE A 1 498 ? 60.49439 -36.77468 -10.91187 1.000 20.69860 497 PHE A O 1
ATOM 3841 N N . LYS A 1 499 ? 61.14325 -35.61929 -9.08585 1.000 19.30602 498 LYS A N 1
ATOM 3842 C CA . LYS A 1 499 ? 62.32608 -36.46741 -8.89127 1.000 20.82242 498 LYS A CA 1
ATOM 3843 C C . LYS A 1 499 ? 61.92255 -37.90601 -8.59300 1.000 23.07803 498 LYS A C 1
ATOM 3844 O O . LYS A 1 499 ? 62.51775 -38.84184 -9.13378 1.000 22.52591 498 LYS A O 1
ATOM 3850 N N . ASP A 1 500 ? 60.91376 -38.10718 -7.73584 1.000 20.53563 499 ASP A N 1
ATOM 3851 C CA . ASP A 1 500 ? 60.41521 -39.45989 -7.49239 1.000 22.13349 499 ASP A CA 1
ATOM 3852 C C . ASP A 1 500 ? 59.96058 -40.11681 -8.79779 1.000 21.87884 499 ASP A C 1
ATOM 3853 O O . ASP A 1 500 ? 60.43332 -41.19612 -9.17074 1.000 21.85013 499 ASP A O 1
ATOM 3858 N N . ILE A 1 501 ? 59.03477 -39.45925 -9.50662 1.000 22.84114 500 ILE A N 1
ATOM 3859 C CA . ILE A 1 501 ? 58.35413 -40.05896 -10.65827 1.000 21.56757 500 ILE A CA 1
ATOM 3860 C C . ILE A 1 501 ? 59.32964 -40.34258 -11.79316 1.000 20.30657 500 ILE A C 1
ATOM 3861 O O . ILE A 1 501 ? 59.34967 -41.44639 -12.36085 1.000 21.30129 500 ILE A O 1
ATOM 3866 N N . PHE A 1 502 ? 60.12996 -39.34853 -12.16576 1.000 19.21601 501 PHE A N 1
ATOM 3867 C CA . PHE A 1 502 ? 61.03717 -39.49432 -13.29735 1.000 21.73449 501 PHE A CA 1
ATOM 3868 C C . PHE A 1 502 ? 62.36019 -40.12299 -12.88996 1.000 22.78462 501 PHE A C 1
ATOM 3869 O O . PHE A 1 502 ? 63.23693 -40.29162 -13.74630 1.000 24.63467 501 PHE A O 1
ATOM 3877 N N . ASN A 1 503 ? 62.48768 -40.51865 -11.61807 1.000 22.52147 502 ASN A N 1
ATOM 3878 C CA . ASN A 1 503 ? 63.65194 -41.23292 -11.09218 1.000 22.34370 502 ASN A CA 1
ATOM 3879 C C . ASN A 1 503 ? 64.95336 -40.52518 -11.48502 1.000 25.06200 502 ASN A C 1
ATOM 3880 O O . ASN A 1 503 ? 65.82289 -41.08420 -12.16839 1.000 21.26992 502 ASN A O 1
ATOM 3885 N N . THR A 1 504 ? 65.08183 -39.28022 -11.01428 1.000 17.63648 503 THR A N 1
ATOM 3886 C CA . THR A 1 504 ? 66.19763 -38.42329 -11.38756 1.000 18.74702 503 THR A CA 1
ATOM 3887 C C . THR A 1 504 ? 66.49771 -37.47208 -10.23478 1.000 24.76323 503 THR A C 1
ATOM 3888 O O . THR A 1 504 ? 65.57949 -37.03772 -9.53406 1.000 20.17316 503 THR A O 1
ATOM 3892 N N . HIS A 1 505 ? 67.78665 -37.17664 -10.01560 1.000 23.40785 504 HIS A N 1
ATOM 3893 C CA . HIS A 1 505 ? 68.16753 -36.14795 -9.05140 1.000 21.98057 504 HIS A CA 1
ATOM 3894 C C . HIS A 1 505 ? 67.91580 -34.74370 -9.58439 1.000 24.15655 504 HIS A C 1
ATOM 3895 O O . HIS A 1 505 ? 67.93452 -33.77504 -8.80960 1.000 24.31482 504 HIS A O 1
ATOM 3902 N N . TYR A 1 506 ? 67.71349 -34.61017 -10.88976 1.000 20.35221 505 TYR A N 1
ATOM 3903 C CA . TYR A 1 506 ? 67.83645 -33.33222 -11.59088 1.000 23.69734 505 TYR A CA 1
ATOM 3904 C C . TYR A 1 506 ? 66.44481 -32.86122 -11.99502 1.000 21.90058 505 TYR A C 1
ATOM 3905 O O . TYR A 1 506 ? 65.86271 -33.36759 -12.95758 1.000 23.46567 505 TYR A O 1
ATOM 3914 N N . VAL A 1 507 ? 65.90777 -31.90301 -11.25183 1.000 23.53007 506 VAL A N 1
ATOM 3915 C CA . VAL A 1 507 ? 64.67367 -31.23354 -11.65490 1.000 22.09433 506 VAL A CA 1
ATOM 3916 C C . VAL A 1 507 ? 64.86268 -29.74723 -11.38405 1.000 27.13308 506 VAL A C 1
ATOM 3917 O O . VAL A 1 507 ? 64.78175 -29.31705 -10.22018 1.000 26.33518 506 VAL A O 1
ATOM 3921 N N . PRO A 1 508 ? 65.11477 -28.92691 -12.42078 1.000 26.40292 507 PRO A N 1
ATOM 3922 C CA . PRO A 1 508 ? 65.43964 -27.51387 -12.18130 1.000 29.44446 507 PRO A CA 1
ATOM 3923 C C . PRO A 1 508 ? 64.21743 -26.69613 -11.78806 1.000 28.28832 507 PRO A C 1
ATOM 3924 O O . PRO A 1 508 ? 63.09422 -27.21184 -11.70407 1.000 25.94614 507 PRO A O 1
ATOM 3928 N N . GLN A 1 509 ? 64.43620 -25.42678 -11.52087 1.000 27.63709 508 GLN A N 1
ATOM 3929 C CA . GLN A 1 509 ? 63.33208 -24.53761 -11.17548 1.000 28.49081 508 GLN A CA 1
ATOM 3930 C C . GLN A 1 509 ? 62.58570 -24.10972 -12.43746 1.000 23.97926 508 GLN A C 1
ATOM 3931 O O . GLN A 1 509 ? 63.20374 -23.92403 -13.49396 1.000 25.83536 508 GLN A O 1
ATOM 3937 N N . PRO A 1 510 ? 61.26435 -23.95906 -12.36501 1.000 25.99798 509 PRO A N 1
ATOM 3938 C CA . PRO A 1 510 ? 60.50307 -23.57801 -13.55986 1.000 25.57183 509 PRO A CA 1
ATOM 3939 C C . PRO A 1 510 ? 60.70791 -22.11050 -13.90312 1.000 25.57845 509 PRO A C 1
ATOM 3940 O O . PRO A 1 510 ? 60.97342 -21.27373 -13.03859 1.000 28.32165 509 PRO A O 1
ATOM 3944 N N . THR A 1 511 ? 60.59470 -21.80276 -15.19876 1.000 26.33541 510 THR A N 1
ATOM 3945 C CA . THR A 1 511 ? 60.63671 -20.40392 -15.60611 1.000 28.78784 510 THR A CA 1
ATOM 3946 C C . THR A 1 511 ? 59.32436 -19.69072 -15.31758 1.000 28.71406 510 THR A C 1
ATOM 3947 O O . THR A 1 511 ? 59.32462 -18.47650 -15.10154 1.000 31.32676 510 THR A O 1
ATOM 3951 N N . LEU A 1 512 ? 58.21189 -20.42376 -15.30534 1.000 30.63917 511 LEU A N 1
ATOM 3952 C CA . LEU A 1 512 ? 56.87526 -19.86325 -15.16335 1.000 29.68921 511 LEU A CA 1
ATOM 3953 C C . LEU A 1 512 ? 55.95968 -20.96574 -14.64741 1.000 26.33814 511 LEU A C 1
ATOM 3954 O O . LEU A 1 512 ? 56.17083 -22.14121 -14.93470 1.000 30.09704 511 LEU A O 1
ATOM 3959 N N . THR A 1 513 ? 54.94798 -20.58246 -13.87824 1.000 27.85488 512 THR A N 1
ATOM 3960 C CA . THR A 1 513 ? 54.01691 -21.54575 -13.30682 1.000 27.59894 512 THR A CA 1
ATOM 3961 C C . THR A 1 513 ? 52.61346 -20.97988 -13.35510 1.000 28.77347 512 THR A C 1
ATOM 3962 O O . THR A 1 513 ? 52.42104 -19.76284 -13.39828 1.000 27.75790 512 THR A O 1
ATOM 3966 N N . SER A 1 514 ? 51.63286 -21.88347 -13.34185 1.000 23.87970 513 SER A N 1
ATOM 3967 C CA . SER A 1 514 ? 50.23121 -21.52707 -13.15909 1.000 27.10699 513 SER A CA 1
ATOM 3968 C C . SER A 1 514 ? 49.57206 -22.59532 -12.30436 1.000 25.59474 513 SER A C 1
ATOM 3969 O O . SER A 1 514 ? 49.93201 -23.77346 -12.37553 1.000 26.66531 513 SER A O 1
ATOM 3972 N N . ALA A 1 515 ? 48.59255 -22.17827 -11.50810 1.000 23.39487 514 ALA A N 1
ATOM 3973 C CA . ALA A 1 515 ? 47.79816 -23.09564 -10.70364 1.000 25.49700 514 ALA A CA 1
ATOM 3974 C C . ALA A 1 515 ? 46.32856 -22.78864 -10.92348 1.000 27.12161 514 ALA A C 1
ATOM 3975 O O . ALA A 1 515 ? 45.92889 -21.62243 -10.89056 1.000 27.84413 514 ALA A O 1
ATOM 3977 N N . ARG A 1 516 ? 45.52591 -23.82521 -11.15022 1.000 25.73630 515 ARG A N 1
ATOM 3978 C CA . ARG A 1 516 ? 44.09839 -23.63795 -11.37323 1.000 24.01320 515 ARG A CA 1
ATOM 3979 C C . ARG A 1 516 ? 43.35854 -24.75010 -10.65953 1.000 25.57345 515 ARG A C 1
ATOM 3980 O O . ARG A 1 516 ? 43.51215 -25.92258 -11.00932 1.000 28.38260 515 ARG A O 1
ATOM 3988 N N . ILE A 1 517 ? 42.55546 -24.39491 -9.67222 1.000 22.78354 516 ILE A N 1
ATOM 3989 C CA . ILE A 1 517 ? 41.86412 -25.39375 -8.87746 1.000 25.33564 516 ILE A CA 1
ATOM 3990 C C . ILE A 1 517 ? 40.38172 -25.25353 -9.18239 1.000 26.42801 516 ILE A C 1
ATOM 3991 O O . ILE A 1 517 ? 39.72250 -24.30559 -8.73664 1.000 26.83266 516 ILE A O 1
ATOM 3996 N N . TRP A 1 518 ? 39.87220 -26.19541 -9.97872 1.000 23.58018 517 TRP A N 1
ATOM 3997 C CA . TRP A 1 518 ? 38.48793 -26.19185 -10.44071 1.000 23.90132 517 TRP A CA 1
ATOM 3998 C C . TRP A 1 518 ? 37.62204 -26.79852 -9.34481 1.000 29.89712 517 TRP A C 1
ATOM 3999 O O . TRP A 1 518 ? 37.17555 -27.95227 -9.41184 1.000 25.21761 517 TRP A O 1
ATOM 4010 N N . GLU A 1 519 ? 37.39744 -25.98952 -8.31289 1.000 26.61803 518 GLU A N 1
ATOM 4011 C CA . GLU A 1 519 ? 36.66623 -26.38443 -7.11752 1.000 31.18312 518 GLU A CA 1
ATOM 4012 C C . GLU A 1 519 ? 35.75358 -25.22156 -6.76135 1.000 30.70533 518 GLU A C 1
ATOM 4013 O O . GLU A 1 519 ? 36.24338 -24.13259 -6.44068 1.000 33.76085 518 GLU A O 1
ATOM 4019 N N . GLY A 1 520 ? 34.44239 -25.44092 -6.82242 1.000 32.80941 519 GLY A N 1
ATOM 4020 C CA . GLY A 1 520 ? 33.50452 -24.33717 -6.66464 1.000 30.23220 519 GLY A CA 1
ATOM 4021 C C . GLY A 1 520 ? 33.63504 -23.65454 -5.31392 1.000 38.99621 519 GLY A C 1
ATOM 4022 O O . GLY A 1 520 ? 33.93370 -24.28322 -4.29252 1.000 43.94495 519 GLY A O 1
ATOM 4023 N N . ASN A 1 521 ? 33.38233 -22.34554 -5.30965 1.000 39.29831 520 ASN A N 1
ATOM 4024 C CA . ASN A 1 521 ? 33.56882 -21.49212 -4.14221 1.000 39.02076 520 ASN A CA 1
ATOM 4025 C C . ASN A 1 521 ? 32.23473 -20.91733 -3.67546 1.000 40.80867 520 ASN A C 1
ATOM 4026 O O . ASN A 1 521 ? 31.39148 -20.52598 -4.49417 1.000 34.37599 520 ASN A O 1
ATOM 4031 N N . VAL A 1 522 ? 32.04630 -20.87652 -2.35524 1.000 37.61362 521 VAL A N 1
ATOM 4032 C CA . VAL A 1 522 ? 30.89980 -20.22367 -1.72966 1.000 39.54247 521 VAL A CA 1
ATOM 4033 C C . VAL A 1 522 ? 31.33978 -19.10891 -0.77028 1.000 33.93589 521 VAL A C 1
ATOM 4034 O O . VAL A 1 522 ? 30.56794 -18.68450 0.07544 1.000 38.16241 521 VAL A O 1
ATOM 4038 N N . ASN A 1 523 ? 32.56738 -18.61618 -0.90410 1.000 33.21092 522 ASN A N 1
ATOM 4039 C CA . ASN A 1 523 ? 33.13827 -17.63932 0.01842 1.000 33.89515 522 ASN A CA 1
ATOM 4040 C C . ASN A 1 523 ? 33.25554 -16.28593 -0.67403 1.000 39.53311 522 ASN A C 1
ATOM 4041 O O . ASN A 1 523 ? 33.95845 -16.15828 -1.68679 1.000 35.18066 522 ASN A O 1
ATOM 4046 N N . PHE A 1 524 ? 32.58374 -15.27232 -0.11033 1.000 37.88027 523 PHE A N 1
ATOM 4047 C CA . PHE A 1 524 ? 32.61093 -13.92800 -0.68371 1.000 34.58452 523 PHE A CA 1
ATOM 4048 C C . PHE A 1 524 ? 33.98123 -13.26793 -0.60709 1.000 40.20972 523 PHE A C 1
ATOM 4049 O O . PHE A 1 524 ? 34.15268 -12.19033 -1.18088 1.000 45.11392 523 PHE A O 1
ATOM 4057 N N . ASN A 1 525 ? 34.95028 -13.86996 0.07822 1.000 40.36787 524 ASN 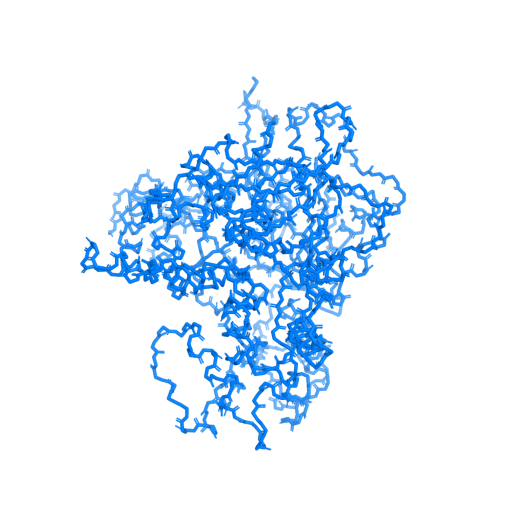A N 1
ATOM 4058 C CA . ASN A 1 525 ? 36.26964 -13.26930 0.24746 1.000 45.98960 524 ASN A CA 1
ATOM 4059 C C . ASN A 1 525 ? 37.19191 -13.48949 -0.94310 1.000 46.54682 524 ASN A C 1
ATOM 4060 O O . ASN A 1 525 ? 38.30824 -12.96076 -0.94156 1.000 47.08884 524 ASN A O 1
ATOM 4065 N N . VAL A 1 526 ? 36.76698 -14.25762 -1.93950 1.000 43.66128 525 VAL A N 1
ATOM 4066 C CA . VAL A 1 526 ? 37.62959 -14.66401 -3.04787 1.000 41.75260 525 VAL A CA 1
ATOM 4067 C C . VAL A 1 526 ? 37.45250 -13.69611 -4.21005 1.000 39.36267 525 VAL A C 1
ATOM 4068 O O . VAL A 1 526 ? 36.31494 -13.46320 -4.64434 1.000 38.89834 525 VAL A O 1
ATOM 4072 N N . PRO A 1 527 ? 38.53180 -13.12445 -4.74331 1.000 38.33267 526 PRO A N 1
ATOM 4073 C CA . PRO A 1 527 ? 38.40873 -12.26443 -5.92695 1.000 40.40520 526 PRO A CA 1
ATOM 4074 C C . PRO A 1 527 ? 37.73500 -13.00563 -7.07330 1.000 44.33623 526 PRO A C 1
ATOM 4075 O O . PRO A 1 527 ? 37.72236 -14.23896 -7.13090 1.000 40.54086 526 PRO A O 1
ATOM 4079 N N . GLU A 1 528 ? 37.15375 -12.22888 -7.99496 1.000 51.02496 527 GLU A N 1
ATOM 4080 C CA . GLU A 1 528 ? 36.48586 -12.82833 -9.14916 1.000 51.97705 527 GLU A CA 1
ATOM 4081 C C . GLU A 1 528 ? 37.47320 -13.53344 -10.06754 1.000 52.44094 527 GLU A C 1
ATOM 4082 O O . GLU A 1 528 ? 37.11237 -14.52334 -10.71431 1.000 51.25146 527 GLU A O 1
ATOM 4088 N N . ASN A 1 529 ? 38.71954 -13.05525 -10.12548 1.000 52.13107 528 ASN A N 1
ATOM 4089 C CA . ASN A 1 529 ? 39.75524 -13.70781 -10.92499 1.000 54.93227 528 ASN A CA 1
ATOM 4090 C C . ASN A 1 529 ? 40.23447 -15.02634 -10.31162 1.000 52.30005 528 ASN A C 1
ATOM 4091 O O . ASN A 1 529 ? 41.04845 -15.72752 -10.92929 1.000 47.73691 528 ASN A O 1
ATOM 4096 N N . LEU A 1 530 ? 39.75044 -15.38447 -9.12167 1.000 45.54081 529 LEU A N 1
ATOM 4097 C CA . LEU A 1 530 ? 40.08575 -16.66042 -8.50801 1.000 42.70702 529 LEU A CA 1
ATOM 4098 C C . LEU A 1 530 ? 38.86105 -17.51018 -8.20256 1.000 35.16279 529 LEU A C 1
ATOM 4099 O O . LEU A 1 530 ? 38.98320 -18.50755 -7.49111 1.000 39.34000 529 LEU A O 1
ATOM 4104 N N . GLN A 1 531 ? 37.68552 -17.15224 -8.70237 1.000 33.83728 530 GLN A N 1
ATOM 4105 C CA . GLN A 1 531 ? 36.49394 -17.97108 -8.49186 1.000 39.03415 530 GLN A CA 1
ATOM 4106 C C . GLN A 1 531 ? 36.31933 -18.91339 -9.67585 1.000 34.18292 530 GLN A C 1
ATOM 4107 O O . GLN A 1 531 ? 36.19549 -18.46193 -10.81708 1.000 34.24151 530 GLN A O 1
ATOM 4113 N N . PHE A 1 532 ? 36.29248 -20.21573 -9.40972 1.000 30.92504 531 PHE A N 1
ATOM 4114 C CA . PHE A 1 532 ? 36.18403 -21.20125 -10.48232 1.000 29.85673 531 PHE A CA 1
ATOM 4115 C C . PHE A 1 532 ? 35.20854 -22.28855 -10.06910 1.000 31.59002 531 PHE A C 1
ATOM 4116 O O . PHE A 1 532 ? 35.08618 -22.62044 -8.88543 1.000 36.78333 531 PHE A O 1
ATOM 4124 N N . GLY A 1 533 ? 34.47671 -22.81255 -11.04454 1.000 26.07177 532 GLY A N 1
ATOM 4125 C CA . GLY A 1 533 ? 33.53261 -23.86388 -10.75469 1.000 27.22087 532 GLY A CA 1
ATOM 4126 C C . GLY A 1 533 ? 34.22355 -25.20373 -10.59286 1.000 30.54405 532 GLY A C 1
ATOM 4127 O O . GLY A 1 533 ? 35.44110 -25.34515 -10.74255 1.000 22.52826 532 GLY A O 1
ATOM 4128 N N . PHE A 1 534 ? 33.41446 -26.21295 -10.28486 1.000 26.88538 533 PHE A N 1
ATOM 4129 C CA . PHE A 1 534 ? 33.92840 -27.57235 -10.22498 1.000 29.31171 533 PHE A CA 1
ATOM 4130 C C . PHE A 1 534 ? 34.39534 -28.02391 -11.60670 1.000 27.38682 533 PHE A C 1
ATOM 4131 O O . PHE A 1 534 ? 33.79864 -27.67378 -12.62895 1.000 25.63557 533 PHE A O 1
ATOM 4139 N N . GLY A 1 535 ? 35.46776 -28.81340 -11.63384 1.000 24.96840 534 GLY A N 1
ATOM 4140 C CA . GLY A 1 535 ? 36.03646 -29.26164 -12.89025 1.000 22.42802 534 GLY A CA 1
ATOM 4141 C C . GLY A 1 535 ? 35.04783 -29.93241 -13.83046 1.000 22.49146 534 GLY A C 1
ATOM 4142 O O . GLY A 1 535 ? 34.89540 -29.51045 -14.97520 1.000 22.17695 534 GLY A O 1
ATOM 4143 N N . VAL A 1 536 ? 34.37258 -30.98352 -13.37957 1.000 22.60592 535 VAL A N 1
ATOM 4144 C CA . VAL A 1 536 ? 33.36789 -31.67841 -14.17130 1.000 20.99962 535 VAL A CA 1
ATOM 4145 C C . VAL A 1 536 ? 32.26333 -32.10664 -13.21331 1.000 25.80799 535 VAL A C 1
ATOM 4146 O O . VAL A 1 536 ? 32.29795 -31.78839 -12.02488 1.000 24.42828 535 VAL A O 1
ATOM 4150 N N . HIS A 1 537 ? 31.27725 -32.83674 -13.73254 1.000 21.66797 536 HIS A N 1
ATOM 4151 C CA . HIS A 1 537 ? 30.22851 -33.40532 -12.90176 1.000 24.47848 536 HIS A CA 1
ATOM 4152 C C . HIS A 1 537 ? 29.95665 -34.82083 -13.37812 1.000 23.47089 536 HIS A C 1
ATOM 4153 O O . HIS A 1 537 ? 30.29080 -35.18388 -14.50423 1.000 23.67637 536 HIS A O 1
ATOM 4160 N N . GLN A 1 538 ? 29.34074 -35.62293 -12.51503 1.000 25.30366 537 GLN A N 1
ATOM 4161 C CA . GLN A 1 538 ? 28.95776 -36.97384 -12.90563 1.000 25.29407 537 GLN A CA 1
ATOM 4162 C C . GLN A 1 538 ? 27.73910 -37.37950 -12.11075 1.000 22.78255 537 GLN A C 1
ATOM 4163 O O . GLN A 1 538 ? 27.65424 -37.09625 -10.91473 1.000 24.93936 537 GLN A O 1
ATOM 4169 N N . TRP A 1 539 ? 26.81433 -38.06365 -12.78191 1.000 23.59040 538 TRP A N 1
ATOM 4170 C CA . TRP A 1 539 ? 25.55234 -38.45139 -12.16321 1.000 26.87926 538 TRP A CA 1
ATOM 4171 C C . TRP A 1 539 ? 25.79093 -39.15834 -10.84035 1.000 27.93606 538 TRP A C 1
ATOM 4172 O O . TRP A 1 539 ? 26.68928 -39.99439 -10.72972 1.000 24.70225 538 TRP A O 1
ATOM 4183 N N . ALA A 1 540 ? 24.95970 -38.83139 -9.84000 1.000 28.53176 539 ALA A N 1
ATOM 4184 C CA . ALA A 1 540 ? 25.07799 -39.40505 -8.50364 1.000 29.65739 539 ALA A CA 1
ATOM 4185 C C . ALA A 1 540 ? 24.33929 -40.74111 -8.40597 1.000 26.50735 539 ALA A C 1
ATOM 4186 O O . ALA A 1 540 ? 23.57012 -41.12644 -9.29207 1.000 28.07195 539 ALA A O 1
ATOM 4188 N N . ILE A 1 541 ? 24.59031 -41.45469 -7.30249 1.000 28.22059 540 ILE A N 1
ATOM 4189 C CA . ILE A 1 541 ? 23.84931 -42.67900 -7.01426 1.000 28.09472 540 ILE A CA 1
ATOM 4190 C C . ILE A 1 541 ? 22.35941 -42.38584 -7.01062 1.000 29.19486 540 ILE A C 1
ATOM 4191 O O . ILE A 1 541 ? 21.90763 -41.41515 -6.39930 1.000 33.86292 540 ILE A O 1
ATOM 4196 N N . GLY A 1 542 ? 21.57880 -43.25374 -7.64504 1.000 30.04543 541 GLY A N 1
ATOM 4197 C CA . GLY A 1 542 ? 20.14142 -43.08926 -7.64397 1.000 32.64586 541 GLY A CA 1
ATOM 4198 C C . GLY A 1 542 ? 19.59371 -42.10219 -8.65388 1.000 32.44986 541 GLY A C 1
ATOM 4199 O O . GLY A 1 542 ? 18.36745 -42.01690 -8.80190 1.000 35.86935 541 GLY A O 1
ATOM 4200 N N . ALA A 1 543 ? 20.44758 -41.36891 -9.37232 1.000 28.35732 542 ALA A N 1
ATOM 4201 C CA . ALA A 1 543 ? 19.97596 -40.35966 -10.31656 1.000 29.83951 542 ALA A CA 1
ATOM 4202 C C . ALA A 1 543 ? 19.47084 -41.02270 -11.59133 1.000 32.77507 542 ALA A C 1
ATOM 4203 O O . ALA A 1 543 ? 20.24640 -41.63891 -12.32722 1.000 32.34575 542 ALA A O 1
ATOM 4205 N N . ASN A 1 544 ? 18.17819 -40.88930 -11.86533 1.000 33.12611 543 ASN A N 1
ATOM 4206 C CA . ASN A 1 544 ? 17.64792 -41.26963 -13.17323 1.000 31.57978 543 ASN A CA 1
ATOM 4207 C C . ASN A 1 544 ? 17.88918 -40.09105 -14.11061 1.000 35.36643 543 ASN A C 1
ATOM 4208 O O . ASN A 1 544 ? 17.07275 -39.17749 -14.21720 1.000 35.79201 543 ASN A O 1
ATOM 4213 N N . ASP A 1 545 ? 19.03644 -40.09032 -14.79885 1.000 32.77495 544 ASP A N 1
ATOM 4214 C CA . ASP A 1 545 ? 19.37952 -38.89041 -15.55185 1.000 29.07972 544 ASP A CA 1
ATOM 4215 C C . ASP A 1 545 ? 18.49071 -38.68463 -16.78108 1.000 31.84754 544 ASP A C 1
ATOM 4216 O O . ASP A 1 545 ? 18.40426 -37.55879 -17.28480 1.000 29.43076 544 ASP A O 1
ATOM 4221 N N . LYS A 1 546 ? 17.83299 -39.72877 -17.28134 1.000 29.52677 545 LYS A N 1
ATOM 4222 C CA . LYS A 1 546 ? 16.87411 -39.51040 -18.35809 1.000 36.37027 545 LYS A CA 1
ATOM 4223 C C . LYS A 1 546 ? 15.75718 -38.57074 -17.90631 1.000 34.65150 545 LYS A C 1
ATOM 4224 O O . LYS A 1 546 ? 15.39535 -37.63674 -18.62603 1.000 35.49859 545 LYS A O 1
ATOM 4230 N N . GLU A 1 547 ? 15.21661 -38.78840 -16.70551 1.000 30.02519 546 GLU A N 1
ATOM 4231 C CA . GLU A 1 547 ? 14.23088 -37.85905 -16.16500 1.000 37.68565 546 GLU A CA 1
ATOM 4232 C C . GLU A 1 547 ? 14.85548 -36.51302 -15.83825 1.000 35.28951 546 GLU A C 1
ATOM 4233 O O . GLU A 1 547 ? 14.27341 -35.47078 -16.15560 1.000 31.58645 546 GLU A O 1
ATOM 4239 N N . VAL A 1 548 ? 16.03141 -36.50597 -15.19675 1.000 29.00508 547 VAL A N 1
ATOM 4240 C CA . VAL A 1 548 ? 16.62786 -35.23249 -14.78726 1.000 30.74147 547 VAL A CA 1
ATOM 4241 C C . VAL A 1 548 ? 16.86285 -34.34549 -15.99701 1.000 33.50449 547 VAL A C 1
ATOM 4242 O O . VAL A 1 548 ? 16.56291 -33.14516 -15.97746 1.000 31.15581 547 VAL A O 1
ATOM 4246 N N . ILE A 1 549 ? 17.44649 -34.91751 -17.05512 1.000 29.09366 548 ILE A N 1
ATOM 4247 C CA . ILE A 1 549 ? 17.85100 -34.11693 -18.20416 1.000 27.72493 548 ILE A CA 1
ATOM 4248 C C . ILE A 1 549 ? 16.64248 -33.41353 -18.81575 1.000 30.09691 548 ILE A C 1
ATOM 4249 O O . ILE A 1 549 ? 16.66147 -32.19831 -19.04662 1.000 29.26966 548 ILE A O 1
ATOM 4254 N N . GLU A 1 550 ? 15.58147 -34.16451 -19.10494 1.000 28.80576 549 GLU A N 1
ATOM 4255 C CA . GLU A 1 550 ? 14.42028 -33.52848 -19.70685 1.000 35.60812 549 GLU A CA 1
ATOM 4256 C C . GLU A 1 550 ? 13.78894 -32.52686 -18.74899 1.000 31.57809 549 GLU A C 1
ATOM 4257 O O . GLU A 1 550 ? 13.31376 -31.48462 -19.19743 1.000 28.17768 549 GLU A O 1
ATOM 4263 N N . ASP A 1 551 ? 13.84099 -32.78323 -17.43053 1.000 29.78499 550 ASP A N 1
ATOM 4264 C CA . ASP A 1 551 ? 13.28757 -31.83194 -16.46431 1.000 32.57182 550 ASP A CA 1
ATOM 4265 C C . ASP A 1 551 ? 14.04232 -30.50908 -16.46009 1.000 32.61131 550 ASP A C 1
ATOM 4266 O O . ASP A 1 551 ? 13.48257 -29.47549 -16.07838 1.000 30.66906 550 ASP A O 1
ATOM 4271 N N . LEU A 1 552 ? 15.31179 -30.51411 -16.85209 1.000 29.65799 551 LEU A N 1
ATOM 4272 C CA . LEU A 1 552 ? 16.11846 -29.31317 -16.71780 1.000 28.84217 551 LEU A CA 1
ATOM 4273 C C . LEU A 1 552 ? 16.23467 -28.51049 -18.00645 1.000 29.20233 551 LEU A C 1
ATOM 4274 O O . LEU A 1 552 ? 16.82158 -27.42532 -17.98548 1.000 35.03769 551 LEU A O 1
ATOM 4279 N N . VAL A 1 553 ? 15.69483 -29.00716 -19.11845 1.000 30.11503 552 VAL A N 1
ATOM 4280 C CA . VAL A 1 553 ? 15.71282 -28.23902 -20.36013 1.000 32.92745 552 VAL A CA 1
ATOM 4281 C C . VAL A 1 553 ? 15.04307 -26.88150 -20.15536 1.000 33.34763 552 VAL A C 1
ATOM 4282 O O . VAL A 1 553 ? 15.62856 -25.82863 -20.43633 1.000 33.76784 552 VAL A O 1
ATOM 4286 N N . GLU A 1 554 ? 13.81016 -26.88615 -19.64854 1.000 32.19833 553 GLU A N 1
ATOM 4287 C CA . GLU A 1 554 ? 13.01995 -25.66321 -19.48948 1.000 37.92409 553 GLU A CA 1
ATOM 4288 C C . GLU A 1 554 ? 12.23672 -25.76529 -18.18790 1.000 35.94156 553 GLU A C 1
ATOM 4289 O O . GLU A 1 554 ? 11.03873 -26.08007 -18.18144 1.000 35.31297 553 GLU A O 1
ATOM 4295 N N . PRO A 1 555 ? 12.89904 -25.52096 -17.04931 1.000 39.18873 554 PRO A N 1
ATOM 4296 C CA . PRO A 1 555 ? 12.24207 -25.75563 -15.75117 1.000 37.64853 554 PRO A CA 1
ATOM 4297 C C . PRO A 1 555 ? 11.14398 -24.75531 -15.44161 1.000 37.95743 554 PRO A C 1
ATOM 4298 O O . PRO A 1 555 ? 10.24103 -25.06806 -14.65598 1.000 36.37872 554 PRO A O 1
ATOM 4302 N N . LEU A 1 556 ? 11.22059 -23.54908 -15.99411 1.000 37.88744 555 LEU A N 1
ATOM 4303 C CA . LEU A 1 556 ? 10.12754 -22.58925 -15.98027 1.000 38.34021 555 LEU A CA 1
ATOM 4304 C C . LEU A 1 556 ? 9.83148 -22.14724 -17.40486 1.000 40.99894 555 LEU A C 1
ATOM 4305 O O . LEU A 1 556 ? 10.72946 -22.14732 -18.25341 1.000 33.80447 555 LEU A O 1
ATOM 4310 N N . PRO A 1 557 ? 8.58401 -21.73396 -17.69566 1.000 44.20000 556 PRO A N 1
ATOM 4311 C CA . PRO A 1 557 ? 8.27843 -21.23957 -19.04926 1.000 39.62550 556 PRO A CA 1
ATOM 4312 C C . PRO A 1 557 ? 9.30515 -20.22320 -19.52023 1.000 37.55725 556 PRO A C 1
ATOM 4313 O O . PRO A 1 557 ? 9.54355 -19.21053 -18.84728 1.000 36.50809 556 PRO A O 1
ATOM 4317 N N . ASN A 1 558 ? 9.95789 -20.50427 -20.64736 1.000 34.88102 557 ASN A N 1
ATOM 4318 C CA . ASN A 1 558 ? 10.88581 -19.58765 -21.31320 1.000 36.48003 557 ASN A CA 1
ATOM 4319 C C . ASN A 1 558 ? 12.18096 -19.35779 -20.54663 1.000 33.93704 557 ASN A C 1
ATOM 4320 O O . ASN A 1 558 ? 12.96064 -18.46709 -20.92419 1.000 33.87269 557 ASN A O 1
ATOM 4325 N N . LEU A 1 559 ? 12.42349 -20.09906 -19.46557 1.000 38.42943 558 LEU A N 1
ATOM 4326 C CA . LEU A 1 559 ? 13.72217 -20.12995 -18.80116 1.000 33.98317 558 LEU A CA 1
ATOM 4327 C C . LEU A 1 559 ? 14.33453 -21.51511 -19.00666 1.000 37.36067 558 LEU A C 1
ATOM 4328 O O . LEU A 1 559 ? 13.72633 -22.53366 -18.64785 1.000 34.09033 558 LEU A O 1
ATOM 4333 N N . PHE A 1 560 ? 15.53737 -21.54876 -19.57895 1.000 33.85518 559 PHE A N 1
ATOM 4334 C CA . PHE A 1 560 ? 16.16357 -22.79804 -19.96997 1.000 32.55514 559 PHE A CA 1
ATOM 4335 C C . PHE A 1 560 ? 17.47059 -22.99634 -19.21613 1.000 34.19783 559 PHE A C 1
ATOM 4336 O O . PHE A 1 560 ? 18.07031 -22.05062 -18.70264 1.000 34.72043 559 PHE A O 1
ATOM 4344 N N . THR A 1 561 ? 17.91032 -24.24940 -19.18489 1.000 31.65066 560 THR A N 1
ATOM 4345 C CA . THR A 1 561 ? 19.11833 -24.68668 -18.50512 1.000 31.99024 560 THR A CA 1
ATOM 4346 C C . THR A 1 561 ? 19.89381 -25.59484 -19.44769 1.000 29.92125 560 THR A C 1
ATOM 4347 O O . THR A 1 561 ? 19.30607 -26.40528 -20.17006 1.000 24.83061 560 THR A O 1
ATOM 4351 N N . CYS A 1 562 ? 21.20594 -25.44904 -19.47065 1.000 29.76410 561 CYS A N 1
ATOM 4352 C CA . CYS A 1 562 ? 22.00620 -26.27454 -20.38091 1.000 29.61993 561 CYS A CA 1
ATOM 4353 C C . CYS A 1 562 ? 23.47702 -26.20389 -19.98831 1.000 26.22000 561 CYS A C 1
ATOM 4354 O O . CYS A 1 562 ? 23.94320 -25.25826 -19.35876 1.000 22.15144 561 CYS A O 1
ATOM 4357 N N . GLY A 1 563 ? 24.21665 -27.22153 -20.39528 1.000 29.53618 562 GLY A N 1
ATOM 4358 C CA . GLY A 1 563 ? 25.64515 -27.32847 -20.11863 1.000 27.66876 562 GLY A CA 1
ATOM 4359 C C . GLY A 1 563 ? 26.17455 -28.72035 -19.80385 1.000 27.95832 562 GLY A C 1
ATOM 4360 O O . GLY A 1 563 ? 25.44817 -29.71814 -19.83330 1.000 23.37678 562 GLY A O 1
ATOM 4361 N N . GLU A 1 564 ? 27.46318 -28.80484 -19.49796 1.000 26.34464 563 GLU A N 1
ATOM 4362 C CA . GLU A 1 564 ? 28.06251 -30.10649 -19.20734 1.000 23.23382 563 GLU A CA 1
ATOM 4363 C C . GLU A 1 564 ? 27.42753 -30.76993 -17.98208 1.000 25.93644 563 GLU A C 1
ATOM 4364 O O . GLU A 1 564 ? 27.13401 -31.97567 -17.99588 1.000 23.56584 563 GLU A O 1
ATOM 4370 N N . ALA A 1 565 ? 27.19540 -29.99473 -16.91518 1.000 25.80959 564 ALA A N 1
ATOM 4371 C CA . ALA A 1 565 ? 26.98116 -30.57581 -15.58561 1.000 26.24916 564 ALA A CA 1
ATOM 4372 C C . ALA A 1 565 ? 25.83608 -31.58799 -15.55854 1.000 28.03393 564 ALA A C 1
ATOM 4373 O O . ALA A 1 565 ? 25.93167 -32.61558 -14.87470 1.000 22.59077 564 ALA A O 1
ATOM 4375 N N . TYR A 1 566 ? 24.73590 -31.31905 -16.26556 1.000 23.07941 565 TYR A N 1
ATOM 4376 C CA . TYR A 1 566 ? 23.57487 -32.20832 -16.24443 1.000 26.06250 565 TYR A CA 1
ATOM 4377 C C . TYR A 1 566 ? 23.37370 -32.83995 -17.61598 1.000 30.84653 565 TYR A C 1
ATOM 4378 O O . TYR A 1 566 ? 22.24152 -33.04036 -18.08047 1.000 25.69477 565 TYR A O 1
ATOM 4387 N N . SER A 1 567 ? 24.48780 -33.17351 -18.26846 1.000 25.87670 566 SER A N 1
ATOM 4388 C CA . SER A 1 567 ? 24.46831 -33.62558 -19.64478 1.000 26.31312 566 SER A CA 1
ATOM 4389 C C . SER A 1 567 ? 24.56123 -35.14660 -19.73758 1.000 32.21810 566 SER A C 1
ATOM 4390 O O . SER A 1 567 ? 24.71137 -35.86871 -18.75241 1.000 25.33993 566 SER A O 1
ATOM 4393 N N . ASP A 1 568 ? 24.47836 -35.59102 -20.98844 1.000 31.59787 567 ASP A N 1
ATOM 4394 C CA . ASP A 1 568 ? 24.62669 -36.94535 -21.50857 1.000 31.92718 567 ASP A CA 1
ATOM 4395 C C . ASP A 1 568 ? 26.07221 -37.41508 -21.57847 1.000 27.28880 567 ASP A C 1
ATOM 4396 O O . ASP A 1 568 ? 26.32094 -38.60706 -21.78301 1.000 30.01219 567 ASP A O 1
ATOM 4401 N N . TYR A 1 569 ? 27.01722 -36.48742 -21.59331 1.000 26.27123 568 TYR A N 1
ATOM 4402 C CA . TYR A 1 569 ? 28.40150 -36.79329 -21.91557 1.000 29.71297 568 TYR A CA 1
ATOM 4403 C C . TYR A 1 569 ? 29.23719 -35.93525 -20.97360 1.000 26.85325 568 TYR A C 1
ATOM 4404 O O . TYR A 1 569 ? 29.97284 -35.03327 -21.37671 1.000 24.27061 568 TYR A O 1
ATOM 4413 N N . GLN A 1 570 ? 29.08001 -36.22050 -19.68268 1.000 26.30301 569 GLN A N 1
ATOM 4414 C CA . GLN A 1 570 ? 29.72488 -35.42655 -18.65579 1.000 26.64404 569 GLN A CA 1
ATOM 4415 C C . GLN A 1 570 ? 31.23982 -35.55374 -18.76906 1.000 30.48939 569 GLN A C 1
ATOM 4416 O O . GLN A 1 570 ? 31.76968 -36.58391 -19.21324 1.000 26.46717 569 GLN A O 1
ATOM 4422 N N . GLY A 1 571 ? 31.93311 -34.47891 -18.38025 1.000 22.46773 570 GLY A N 1
ATOM 4423 C CA . GLY A 1 571 ? 33.37613 -34.40806 -18.48321 1.000 25.14883 570 GLY A CA 1
ATOM 4424 C C . GLY A 1 571 ? 33.91211 -33.86353 -19.79565 1.000 27.15297 570 GLY A C 1
ATOM 4425 O O . GLY A 1 571 ? 35.13522 -33.68400 -19.91578 1.000 24.49509 570 GLY A O 1
ATOM 4426 N N . TRP A 1 572 ? 33.04693 -33.57513 -20.77681 1.000 27.17944 571 TRP A N 1
ATOM 4427 C CA . TRP A 1 572 ? 33.48543 -33.25402 -22.13639 1.000 25.95211 571 TRP A CA 1
ATOM 4428 C C . TRP A 1 572 ? 32.66060 -32.10947 -22.73320 1.000 26.16416 571 TRP A C 1
ATOM 4429 O O . TRP A 1 572 ? 31.47268 -31.95132 -22.44049 1.000 23.31605 571 TRP A O 1
ATOM 4440 N N . VAL A 1 573 ? 33.29551 -31.34098 -23.61817 1.000 24.99645 572 VAL A N 1
ATOM 4441 C CA . VAL A 1 573 ? 32.58248 -30.31844 -24.37795 1.000 26.67631 572 VAL A CA 1
ATOM 4442 C C . VAL A 1 573 ? 31.34115 -30.90764 -25.02516 1.000 28.16564 572 VAL A C 1
ATOM 4443 O O . VAL A 1 573 ? 30.25500 -30.31057 -24.97529 1.000 27.41660 572 VAL A O 1
ATOM 4447 N N . GLU A 1 574 ? 31.47459 -32.09820 -25.62103 1.000 23.34409 573 GLU A N 1
ATOM 4448 C CA . GLU A 1 574 ? 30.33926 -32.66797 -26.33380 1.000 22.98255 573 GLU A CA 1
ATOM 4449 C C . GLU A 1 574 ? 29.08944 -32.73841 -25.46325 1.000 25.05535 573 GLU A C 1
ATOM 4450 O O . GLU A 1 574 ? 27.96749 -32.62194 -25.97153 1.000 24.38597 573 GLU A O 1
ATOM 4456 N N . GLY A 1 575 ? 29.25386 -32.95271 -24.15620 1.000 24.90298 574 GLY A N 1
ATOM 4457 C CA . GLY A 1 575 ? 28.09665 -32.96101 -23.27445 1.000 24.29243 574 GLY A CA 1
ATOM 4458 C C . GLY A 1 575 ? 27.44088 -31.59582 -23.19451 1.000 27.63566 574 GLY A C 1
ATOM 4459 O O . GLY A 1 575 ? 26.20961 -31.47687 -23.24819 1.000 24.89882 574 GLY A O 1
ATOM 4460 N N . ALA A 1 576 ? 28.25235 -30.54392 -23.06266 1.000 23.02164 575 ALA A N 1
ATOM 4461 C CA . ALA A 1 576 ? 27.70826 -29.18519 -23.09861 1.000 27.00392 575 ALA A CA 1
ATOM 4462 C C . ALA A 1 576 ? 26.93487 -28.93718 -24.39372 1.000 28.34757 575 ALA A C 1
ATOM 4463 O O . ALA A 1 576 ? 25.81064 -28.42151 -24.37066 1.000 23.96276 575 ALA A O 1
ATOM 4465 N N . LEU A 1 577 ? 27.51931 -29.31115 -25.53549 1.000 24.88933 576 LEU A N 1
ATOM 4466 C CA . LEU A 1 577 ? 26.83853 -29.07877 -26.80547 1.000 28.93279 576 LEU A CA 1
ATOM 4467 C C . LEU A 1 577 ? 25.51784 -29.83269 -26.87781 1.000 28.75137 576 LEU A C 1
ATOM 4468 O O . LEU A 1 577 ? 24.51610 -29.28957 -27.36164 1.000 28.71626 576 LEU A O 1
ATOM 4473 N N . ARG A 1 578 ? 25.50159 -31.10113 -26.44071 1.000 25.02177 577 ARG A N 1
ATOM 4474 C CA . ARG A 1 578 ? 24.27536 -31.89474 -26.53896 1.000 26.82827 577 ARG A CA 1
ATOM 4475 C C . ARG A 1 578 ? 23.19777 -31.38005 -25.58572 1.000 29.64413 577 ARG A C 1
ATOM 4476 O O . ARG A 1 578 ? 22.01317 -31.31680 -25.94413 1.000 27.60439 577 ARG A O 1
ATOM 4484 N N . SER A 1 579 ? 23.58992 -31.00576 -24.36903 1.000 26.47195 578 SER A N 1
ATOM 4485 C CA . SER A 1 579 ? 22.62039 -30.44024 -23.44289 1.000 27.54254 578 SER A CA 1
ATOM 4486 C C . SER A 1 579 ? 22.03915 -29.13929 -24.00935 1.000 29.26960 578 SER A C 1
ATOM 4487 O O . SER A 1 579 ? 20.82918 -28.90008 -23.93206 1.000 30.20124 578 SER A O 1
ATOM 4490 N N . THR A 1 580 ? 22.88217 -28.31143 -24.63490 1.000 26.34868 579 THR A N 1
ATOM 4491 C CA . THR A 1 580 ? 22.41519 -27.04932 -25.20198 1.000 32.69007 579 THR A CA 1
ATOM 4492 C C . THR A 1 580 ? 21.49105 -27.29161 -26.38904 1.000 33.34985 579 THR A C 1
ATOM 4493 O O . THR A 1 580 ? 20.43831 -26.65313 -26.50306 1.000 31.41474 579 THR A O 1
ATOM 4497 N N . ASP A 1 581 ? 21.85492 -28.22941 -27.26709 1.000 30.85090 580 ASP A N 1
ATOM 4498 C CA . ASP A 1 581 ? 20.98154 -28.56097 -28.38291 1.000 32.03392 580 ASP A CA 1
ATOM 4499 C C . ASP A 1 581 ? 19.55745 -28.85535 -27.91207 1.000 32.89920 580 ASP A C 1
ATOM 4500 O O . ASP A 1 581 ? 18.59352 -28.55671 -28.62255 1.000 33.75902 580 ASP A O 1
ATOM 4505 N N . LEU A 1 582 ? 19.39935 -29.46490 -26.73087 1.000 33.12589 581 LEU A N 1
ATOM 4506 C CA . LEU A 1 582 ? 18.05063 -29.77217 -26.24890 1.000 35.16143 581 LEU A CA 1
ATOM 4507 C C . LEU A 1 582 ? 17.26746 -28.49410 -25.99113 1.000 33.44360 581 LEU A C 1
ATOM 4508 O O . LEU A 1 582 ? 16.05597 -28.43467 -26.23955 1.000 34.99616 581 LEU A O 1
ATOM 4513 N N . VAL A 1 583 ? 17.94848 -27.47158 -25.47760 1.000 28.81118 582 VAL A N 1
ATOM 4514 C CA . VAL A 1 583 ? 17.32905 -26.16974 -25.29977 1.000 34.29139 582 VAL A CA 1
ATOM 4515 C C . VAL A 1 583 ? 17.00318 -25.56039 -26.65394 1.000 33.14355 582 VAL A C 1
ATOM 4516 O O . VAL A 1 583 ? 15.92563 -24.98946 -26.85161 1.000 30.95735 582 VAL A O 1
ATOM 4520 N N . LEU A 1 584 ? 17.92406 -25.68038 -27.61054 1.000 33.34198 583 LEU A N 1
ATOM 4521 C CA . LEU A 1 584 ? 17.69473 -25.08542 -28.92100 1.000 34.74486 583 LEU A CA 1
ATOM 4522 C C . LEU A 1 584 ? 16.52672 -25.74880 -29.63422 1.000 35.78485 583 LEU A C 1
ATOM 4523 O O . LEU A 1 584 ? 15.77336 -25.07250 -30.34409 1.000 34.08423 583 LEU A O 1
ATOM 4528 N N . GLN A 1 585 ? 16.35279 -27.05953 -29.43846 1.000 30.37953 584 GLN A N 1
ATOM 4529 C CA . GLN A 1 585 ? 15.20555 -27.76816 -29.98843 1.000 35.50224 584 GLN A CA 1
ATOM 4530 C C . GLN A 1 585 ? 13.89989 -27.32658 -29.32448 1.000 40.78287 584 GLN A C 1
ATOM 4531 O O . GLN A 1 585 ? 12.95088 -26.91725 -30.00899 1.000 36.97207 584 GLN A O 1
ATOM 4537 N N . LYS A 1 586 ? 13.82806 -27.41650 -27.99261 1.000 36.59455 585 LYS A N 1
ATOM 4538 C CA . LYS A 1 586 ? 12.54071 -27.23265 -27.32122 1.000 37.80464 585 LYS A CA 1
ATOM 4539 C C . LYS A 1 586 ? 12.07961 -25.77653 -27.36679 1.000 38.15699 585 LYS A C 1
ATOM 4540 O O . LYS A 1 586 ? 10.88224 -25.49481 -27.54074 1.000 35.42955 585 LYS A O 1
ATOM 4546 N N . GLY A 1 587 ? 13.01111 -24.84247 -27.20415 1.000 35.14349 586 GLY A N 1
ATOM 4547 C CA . GLY A 1 587 ? 12.66601 -23.44067 -27.12024 1.000 35.25520 586 GLY A CA 1
ATOM 4548 C C . GLY A 1 587 ? 12.77463 -22.69051 -28.43174 1.000 39.08196 586 GLY A C 1
ATOM 4549 O O . GLY A 1 587 ? 12.26036 -21.57472 -28.53544 1.000 37.21889 586 GLY A O 1
ATOM 4550 N N . PHE A 1 588 ? 13.42727 -23.27802 -29.44627 1.000 33.89926 587 PHE A N 1
ATOM 4551 C CA . PHE A 1 588 ? 13.69395 -22.53446 -30.66959 1.000 33.88356 587 PHE A CA 1
ATOM 4552 C C . PHE A 1 588 ? 13.54534 -23.33806 -31.95588 1.000 36.83720 587 PHE A C 1
ATOM 4553 O O . PHE A 1 588 ? 13.80680 -22.78791 -33.03097 1.000 39.30910 587 PHE A O 1
ATOM 4561 N N . GLY A 1 589 ? 13.16206 -24.61174 -31.89065 1.000 34.38158 588 GLY A N 1
ATOM 4562 C CA . GLY A 1 589 ? 12.90238 -25.38626 -33.08959 1.000 37.64424 588 GLY A CA 1
ATOM 4563 C C . GLY A 1 589 ? 14.10852 -25.94998 -33.82513 1.000 41.66441 588 GLY A C 1
ATOM 4564 O O . GLY A 1 589 ? 13.91674 -26.61923 -34.84557 1.000 40.48925 588 GLY A O 1
ATOM 4565 N N . LEU A 1 590 ? 15.33955 -25.72702 -33.35209 1.000 41.95317 589 LEU A N 1
ATOM 4566 C CA . LEU A 1 590 ? 16.51511 -26.21463 -34.07444 1.000 36.88682 589 LEU A CA 1
ATOM 4567 C C . LEU A 1 590 ? 16.76639 -27.68824 -33.77967 1.000 38.79298 589 LEU A C 1
ATOM 4568 O O . LEU A 1 590 ? 16.82180 -28.09367 -32.61659 1.000 37.94397 589 LEU A O 1
ATOM 4573 N N . ALA A 1 591 ? 16.94580 -28.48589 -34.83446 1.000 37.69846 590 ALA A N 1
ATOM 4574 C CA . ALA A 1 591 ? 17.36811 -29.86862 -34.67529 1.000 34.07613 590 ALA A CA 1
ATOM 4575 C C . ALA A 1 591 ? 18.83798 -29.94011 -34.22261 1.000 31.36830 590 ALA A C 1
ATOM 4576 O O . ALA A 1 591 ? 19.56889 -28.94260 -34.26708 1.000 28.41929 590 ALA A O 1
ATOM 4578 N N . PRO A 1 592 ? 19.29626 -31.11348 -33.77738 1.000 29.66493 591 PRO A N 1
ATOM 4579 C CA . PRO A 1 592 ? 20.69513 -31.23977 -33.31799 1.000 32.99325 591 PRO A CA 1
ATOM 4580 C C . PRO A 1 592 ? 21.68747 -30.87671 -34.41499 1.000 29.78419 591 PRO A C 1
ATOM 4581 O O . PRO A 1 592 ? 21.49276 -31.19950 -35.58903 1.000 30.10076 591 PRO A O 1
ATOM 4585 N N . LEU A 1 593 ? 22.75413 -30.17498 -34.02255 1.000 26.59224 592 LEU A N 1
ATOM 4586 C CA . LEU A 1 593 ? 23.71213 -29.68237 -35.00711 1.000 27.53890 592 LEU A CA 1
ATOM 4587 C C . LEU A 1 593 ? 24.21366 -30.80820 -35.90272 1.000 31.99911 592 LEU A C 1
ATOM 4588 O O . LEU A 1 593 ? 24.31112 -30.64814 -37.12317 1.000 32.88122 592 LEU A O 1
ATOM 4593 N N . SER A 1 594 ? 24.50852 -31.96999 -35.31629 1.000 30.24753 593 SER A N 1
ATOM 4594 C CA . SER A 1 594 ? 25.06464 -33.07273 -36.09278 1.000 31.97908 593 SER A CA 1
ATOM 4595 C C . SER A 1 594 ? 24.08706 -33.57432 -37.15530 1.000 32.63515 593 SER A C 1
ATOM 4596 O O . SER A 1 594 ? 24.51415 -34.00508 -38.23452 1.000 31.85752 593 SER A O 1
ATOM 4599 N N . GLU A 1 595 ? 22.78202 -33.56171 -36.86659 1.000 27.22882 594 GLU A N 1
ATOM 4600 C CA . GLU A 1 595 ? 21.80192 -33.93699 -37.88642 1.000 34.39059 594 GLU A CA 1
ATOM 4601 C C . GLU A 1 595 ? 21.66487 -32.84301 -38.94118 1.000 34.33338 594 GLU A C 1
ATOM 4602 O O . GLU A 1 595 ? 21.54358 -33.13234 -40.13565 1.000 29.61492 594 GLU A O 1
ATOM 4608 N N . VAL A 1 596 ? 21.68663 -31.58116 -38.50990 1.000 29.70808 595 VAL A N 1
ATOM 4609 C CA . VAL A 1 596 ? 21.68847 -30.46443 -39.44339 1.000 28.20184 595 VAL A CA 1
ATOM 4610 C C . VAL A 1 596 ? 22.91800 -30.52936 -40.34217 1.000 36.57440 595 VAL A C 1
ATOM 4611 O O . VAL A 1 596 ? 22.83713 -30.29819 -41.55991 1.000 31.42870 595 VAL A O 1
ATOM 4615 N N . TYR A 1 597 ? 24.07598 -30.84931 -39.76133 1.000 31.62979 596 TYR A N 1
ATOM 4616 C CA . TYR A 1 597 ? 25.28473 -30.94912 -40.56888 1.000 31.81047 596 TYR A CA 1
ATOM 4617 C C . TYR A 1 597 ? 25.12962 -32.02677 -41.62738 1.000 29.01373 596 TYR A C 1
ATOM 4618 O O . TYR A 1 597 ? 25.46632 -31.81836 -42.79703 1.000 26.10407 596 TYR A O 1
ATOM 4627 N N . GLU A 1 598 ? 24.58201 -33.17350 -41.23665 1.000 28.27912 597 GLU A N 1
ATOM 4628 C CA . GLU A 1 598 ? 24.45151 -34.28520 -42.16247 1.000 32.92915 597 GLU A CA 1
ATOM 4629 C C . GLU A 1 598 ? 23.41002 -34.00154 -43.24266 1.000 32.60291 597 GLU A C 1
ATOM 4630 O O . GLU A 1 598 ? 23.55657 -34.47100 -44.37689 1.000 29.11291 597 GLU A O 1
ATOM 4636 N N . GLN A 1 599 ? 22.36123 -33.24186 -42.91635 1.000 33.41508 598 GLN A N 1
ATOM 4637 C CA . GLN A 1 599 ? 21.39803 -32.83766 -43.93737 1.000 37.60732 598 GLN A CA 1
ATOM 4638 C C . GLN A 1 599 ? 22.04870 -31.92396 -44.96588 1.000 31.32833 598 GLN A C 1
ATOM 4639 O O . GLN A 1 599 ? 21.86282 -32.10301 -46.16960 1.000 34.90236 598 GLN A O 1
ATOM 4645 N N . ASP A 1 600 ? 22.82905 -30.94577 -44.50669 1.000 33.10581 599 ASP A N 1
ATOM 4646 C CA . ASP A 1 600 ? 23.42120 -29.96424 -45.40911 1.000 29.85647 599 ASP A CA 1
ATOM 4647 C C . ASP A 1 600 ? 24.57372 -30.54196 -46.22316 1.000 34.07717 599 ASP A C 1
ATOM 4648 O O . ASP A 1 600 ? 24.86980 -30.03245 -47.30933 1.000 34.44538 599 ASP A O 1
ATOM 4653 N N . GLN A 1 601 ? 25.22989 -31.59093 -45.72927 1.000 30.51920 600 GLN A N 1
ATOM 4654 C CA . GLN A 1 601 ? 26.48684 -32.02219 -46.31321 1.000 30.32923 600 GLN A CA 1
ATOM 4655 C C . GLN A 1 601 ? 26.42638 -33.38622 -46.98290 1.000 33.07725 600 GLN A C 1
ATOM 4656 O O . GLN A 1 601 ? 27.36289 -33.73620 -47.71607 1.000 32.37375 600 GLN A O 1
ATOM 4662 N N . GLY A 1 602 ? 25.36622 -34.15956 -46.76106 1.000 31.29306 601 GLY A N 1
ATOM 4663 C CA . GLY A 1 602 ? 25.27571 -35.48984 -47.32213 1.000 29.06044 601 GLY A CA 1
ATOM 4664 C C . GLY A 1 602 ? 26.10319 -36.54400 -46.62044 1.000 33.18513 601 GLY A C 1
ATOM 4665 O O . GLY A 1 602 ? 26.15437 -37.68333 -47.09746 1.000 32.56819 601 GLY A O 1
ATOM 4666 N N . ARG A 1 603 ? 26.75716 -36.20759 -45.51446 1.000 33.40947 602 ARG A N 1
ATOM 4667 C CA . ARG A 1 603 ? 27.54762 -37.17143 -44.76321 1.000 31.17014 602 ARG A CA 1
ATOM 4668 C C . ARG A 1 603 ? 27.71676 -36.65200 -43.33776 1.000 30.27717 602 ARG A C 1
ATOM 4669 O O . ARG A 1 603 ? 27.50811 -35.47090 -43.06624 1.000 29.91793 602 ARG A O 1
ATOM 4677 N N . SER A 1 604 ? 28.11874 -37.54913 -42.43473 1.000 29.31334 603 SER A N 1
ATOM 4678 C CA . SER A 1 604 ? 28.21428 -37.22363 -41.01835 1.000 28.34942 603 SER A CA 1
ATOM 4679 C C . SER A 1 604 ? 29.41938 -36.32838 -40.72216 1.000 28.10291 603 SER A C 1
ATOM 4680 O O . SER A 1 604 ? 30.41664 -36.30952 -41.45001 1.000 31.32333 603 SER A O 1
ATOM 4683 N N . SER A 1 605 ? 29.31821 -35.56991 -39.62887 1.000 25.36588 604 SER A N 1
ATOM 4684 C CA . SER A 1 605 ? 30.45288 -34.79891 -39.14359 1.000 26.17182 604 SER A CA 1
ATOM 4685 C C . SER A 1 605 ? 31.65847 -35.68961 -38.92396 1.000 26.41615 604 SER A C 1
ATOM 4686 O O . SER A 1 605 ? 32.79399 -35.27920 -39.21287 1.000 31.73641 604 SER A O 1
ATOM 4689 N N . SER A 1 606 ? 31.42124 -36.89358 -38.42559 1.000 26.68226 605 SER A N 1
ATOM 4690 C CA . SER A 1 606 ? 32.51532 -37.79808 -38.10581 1.000 32.59777 605 SER A CA 1
ATOM 4691 C C . SER A 1 606 ? 33.28549 -38.21379 -39.36047 1.000 30.35479 605 SER A C 1
ATOM 4692 O O . SER A 1 606 ? 34.52695 -38.16030 -39.39525 1.000 28.18773 605 SER A O 1
ATOM 4695 N N . GLU A 1 607 ? 32.56316 -38.61966 -40.41054 1.000 31.22887 606 GLU A N 1
ATOM 4696 C CA . GLU A 1 607 ? 33.23418 -38.98878 -41.65003 1.000 32.48757 606 GLU A CA 1
ATOM 4697 C C . GLU A 1 607 ? 33.95103 -37.79012 -42.25183 1.000 34.47143 606 GLU A C 1
ATOM 4698 O O . GLU A 1 607 ? 35.11460 -37.89241 -42.67060 1.000 31.58954 606 GLU A O 1
ATOM 4704 N N . ALA A 1 608 ? 33.28323 -36.63455 -42.27933 1.000 30.91412 607 ALA A N 1
ATOM 4705 C CA . ALA A 1 608 ? 33.89660 -35.43655 -42.84758 1.000 31.40387 607 ALA A CA 1
ATOM 4706 C C . ALA A 1 608 ? 35.21406 -35.10615 -42.15340 1.000 32.28799 607 ALA A C 1
ATOM 4707 O O . ALA A 1 608 ? 36.23001 -34.84670 -42.81294 1.000 28.22177 607 ALA A O 1
ATOM 4709 N N . ILE A 1 609 ? 35.21459 -35.09345 -40.81168 1.000 34.19769 608 ILE A N 1
ATOM 4710 C CA . ILE A 1 609 ? 36.40759 -34.64033 -40.09543 1.000 30.21979 608 ILE A CA 1
ATOM 4711 C C . ILE A 1 609 ? 37.55878 -35.61063 -40.31623 1.000 25.66309 608 ILE A C 1
ATOM 4712 O O . ILE A 1 609 ? 38.71764 -35.20534 -40.45466 1.000 28.72580 608 ILE A O 1
ATOM 4717 N N . GLN A 1 610 ? 37.26340 -36.90131 -40.37481 1.000 26.50412 609 GLN A N 1
ATOM 4718 C CA . GLN A 1 610 ? 38.33590 -37.86478 -40.58445 1.000 30.00909 609 GLN A CA 1
ATOM 4719 C C . GLN A 1 610 ? 38.96116 -37.70517 -41.95933 1.000 31.55102 609 GLN A C 1
ATOM 4720 O O . GLN A 1 610 ? 40.19155 -37.75626 -42.10077 1.000 31.50642 609 GLN A O 1
ATOM 4726 N N . ILE A 1 611 ? 38.13126 -37.48738 -42.98075 1.000 31.09540 610 ILE A N 1
ATOM 4727 C CA . ILE A 1 611 ? 38.65221 -37.30659 -44.32915 1.000 29.13500 610 ILE A CA 1
ATOM 4728 C C . ILE A 1 611 ? 39.47908 -36.03502 -44.40624 1.000 29.33241 610 ILE A C 1
ATOM 4729 O O . ILE A 1 611 ? 40.58249 -36.02637 -44.96280 1.000 31.61764 610 ILE A O 1
ATOM 4734 N N . ALA A 1 612 ? 38.98318 -34.94640 -43.82122 1.000 28.78611 611 ALA A N 1
ATOM 4735 C CA . ALA A 1 612 ? 39.72847 -33.69727 -43.88864 1.000 25.54316 611 ALA A CA 1
ATOM 4736 C C . ALA A 1 612 ? 41.05525 -33.81048 -43.14679 1.000 29.34593 611 ALA A C 1
ATOM 4737 O O . ALA A 1 612 ? 42.10022 -33.39188 -43.65539 1.000 30.58010 611 ALA A O 1
ATOM 4739 N N . TYR A 1 613 ? 41.03583 -34.37654 -41.93735 1.000 28.81136 612 TYR A N 1
ATOM 4740 C CA . TYR A 1 613 ? 42.27962 -34.53133 -41.19002 1.000 30.88364 612 TYR A CA 1
ATOM 4741 C C . TYR A 1 613 ? 43.24630 -35.47476 -41.90412 1.000 30.37292 612 TYR A C 1
ATOM 4742 O O . TYR A 1 613 ? 44.44389 -35.18311 -41.99789 1.000 32.40412 612 TYR A O 1
ATOM 4751 N N . ARG A 1 614 ? 42.75192 -36.62064 -42.39110 1.000 26.80643 613 ARG A N 1
ATOM 4752 C CA . ARG A 1 614 ? 43.59209 -37.50701 -43.19766 1.000 31.58434 613 ARG A CA 1
ATOM 4753 C C . ARG A 1 614 ? 44.35651 -36.71897 -44.25194 1.000 33.55173 613 ARG A C 1
ATOM 4754 O O . ARG A 1 614 ? 45.57382 -36.88147 -44.40727 1.000 36.28663 613 ARG A O 1
ATOM 4762 N N . LYS A 1 615 ? 43.65793 -35.83943 -44.97503 1.000 30.57884 614 LYS A N 1
ATOM 4763 C CA . LYS A 1 615 ? 44.30782 -35.05204 -46.02041 1.000 36.26671 614 LYS A CA 1
ATOM 4764 C C . LYS A 1 615 ? 45.37383 -34.13491 -45.43420 1.000 36.84008 614 LYS A C 1
ATOM 4765 O O . LYS A 1 615 ? 46.50125 -34.07491 -45.93690 1.000 34.79697 614 LYS A O 1
ATOM 4771 N N . ILE A 1 616 ? 45.02404 -33.39467 -44.37787 1.000 36.34453 615 ILE A N 1
ATOM 4772 C CA . ILE A 1 616 ? 45.97408 -32.48435 -43.73713 1.000 32.04985 615 ILE A CA 1
ATOM 4773 C C . ILE A 1 616 ? 47.19451 -33.24214 -43.23376 1.000 39.03004 615 ILE A C 1
ATOM 4774 O O . ILE A 1 616 ? 48.33716 -32.79072 -43.39144 1.000 39.24969 615 ILE A O 1
ATOM 4779 N N . SER A 1 617 ? 46.98182 -34.39626 -42.60331 1.000 35.97527 616 SER A N 1
ATOM 4780 C CA . SER A 1 617 ? 48.12446 -35.11579 -42.05427 1.000 38.30082 616 SER A CA 1
ATOM 4781 C C . SER A 1 617 ? 48.93434 -35.78252 -43.16502 1.000 38.85268 616 SER A C 1
ATOM 4782 O O . SER A 1 617 ? 50.17091 -35.79687 -43.11259 1.000 37.29491 616 SER A O 1
ATOM 4785 N N . ASN A 1 618 ? 48.25977 -36.30722 -44.19690 1.000 39.19897 617 ASN A N 1
ATOM 4786 C CA . ASN A 1 618 ? 48.96380 -36.80697 -45.37943 1.000 36.07825 617 ASN A CA 1
ATOM 4787 C C . ASN A 1 618 ? 49.99646 -35.80661 -45.87453 1.000 37.71808 617 ASN A C 1
ATOM 4788 O O . ASN A 1 618 ? 51.17309 -36.14767 -46.08486 1.000 33.52528 617 ASN A O 1
ATOM 4793 N N . LYS A 1 619 ? 49.56947 -34.55895 -46.07317 1.000 32.74297 618 LYS A N 1
ATOM 4794 C CA . LYS A 1 619 ? 50.48865 -33.59426 -46.65648 1.000 36.26759 618 LYS A CA 1
ATOM 4795 C C . LYS A 1 619 ? 51.52244 -33.13212 -45.63235 1.000 39.40807 618 LYS A C 1
ATOM 4796 O O . LYS A 1 619 ? 52.67961 -32.85807 -45.97214 1.000 39.13391 618 LYS A O 1
ATOM 4802 N N . MET A 1 620 ? 51.13900 -33.08212 -44.35782 1.000 36.91044 619 MET A N 1
ATOM 4803 C CA . MET A 1 620 ? 52.08794 -32.77521 -43.29106 1.000 40.56779 619 MET A CA 1
ATOM 4804 C C . MET A 1 620 ? 53.21242 -33.79622 -43.27444 1.000 37.29815 619 MET A C 1
ATOM 4805 O O . MET A 1 620 ? 54.38286 -33.43428 -43.15705 1.000 37.82933 619 MET A O 1
ATOM 4810 N N . ILE A 1 621 ? 52.87289 -35.07652 -43.42118 1.000 37.24416 620 ILE A N 1
ATOM 4811 C CA . ILE A 1 621 ? 53.88247 -36.13177 -43.41282 1.000 38.10609 620 ILE A CA 1
ATOM 4812 C C . ILE A 1 621 ? 54.79883 -36.00485 -44.62719 1.000 43.23734 620 ILE A C 1
ATOM 4813 O O . ILE A 1 621 ? 56.02760 -35.93109 -44.49884 1.000 41.24189 620 ILE A O 1
ATOM 4818 N N . MET A 1 622 ? 54.21091 -35.98448 -45.82670 1.000 42.49784 621 MET A N 1
ATOM 4819 C CA . MET A 1 622 ? 55.01442 -35.86722 -47.04019 1.000 44.46310 621 MET A CA 1
ATOM 4820 C C . MET A 1 622 ? 55.97024 -34.69061 -46.94902 1.000 40.86256 621 MET A C 1
ATOM 4821 O O . MET A 1 622 ? 57.13076 -34.78834 -47.35107 1.000 45.49607 621 MET A O 1
ATOM 4826 N N . GLU A 1 623 ? 55.50569 -33.57304 -46.40075 1.000 42.15198 622 GLU A N 1
ATOM 4827 C CA . GLU A 1 623 ? 56.30145 -32.35326 -46.39191 1.000 37.52226 622 GLU A CA 1
ATOM 4828 C C . GLU A 1 623 ? 57.42318 -32.39069 -45.35445 1.000 43.91019 622 GLU A C 1
ATOM 4829 O O . GLU A 1 623 ? 58.47672 -31.78238 -45.57508 1.000 42.55941 622 GLU A O 1
ATOM 4835 N N . TYR A 1 624 ? 57.24208 -33.11561 -44.24398 1.000 38.46897 623 TYR A N 1
ATOM 4836 C CA . TYR A 1 624 ? 58.20054 -33.09433 -43.14585 1.000 42.53848 623 TYR A CA 1
ATOM 4837 C C . TYR A 1 624 ? 58.88989 -34.42206 -42.86674 1.000 43.53249 623 TYR A C 1
ATOM 4838 O O . TYR A 1 624 ? 60.03510 -34.41639 -42.41540 1.000 43.58087 623 TYR A O 1
ATOM 4847 N N . ILE A 1 625 ? 58.23096 -35.55283 -43.09653 1.000 40.98329 624 ILE A N 1
ATOM 4848 C CA . ILE A 1 625 ? 58.68690 -36.84154 -42.58784 1.000 36.87604 624 ILE A CA 1
ATOM 4849 C C . ILE A 1 625 ? 59.22284 -37.72984 -43.71003 1.000 49.32329 624 ILE A C 1
ATOM 4850 O O . ILE A 1 625 ? 60.39622 -38.11393 -43.69241 1.000 50.42785 624 ILE A O 1
ATOM 4855 N N . ASP A 1 626 ? 58.38842 -38.06628 -44.68067 1.000 47.85227 625 ASP A N 1
ATOM 4856 C CA . ASP A 1 626 ? 58.72702 -39.06543 -45.69669 1.000 49.15155 625 ASP A CA 1
ATOM 4857 C C . ASP A 1 626 ? 58.20002 -38.58702 -47.04043 1.000 51.91002 625 ASP A C 1
ATOM 4858 O O . ASP A 1 626 ? 57.00151 -38.74797 -47.33580 1.000 48.08567 625 ASP A O 1
ATOM 4863 N N . PRO A 1 627 ? 59.06150 -37.99138 -47.88608 1.000 54.11212 626 PRO A N 1
ATOM 4864 C CA . PRO A 1 627 ? 58.61427 -37.50429 -49.20001 1.000 53.81786 626 PRO A CA 1
ATOM 4865 C C . PRO A 1 627 ? 57.87128 -38.54839 -50.02125 1.000 51.78439 626 PRO A C 1
ATOM 4866 O O . PRO A 1 627 ? 57.06751 -38.19229 -50.88503 1.000 58.02300 626 PRO A O 1
ATOM 4870 N N . ASN A 1 628 ? 58.11171 -39.83174 -49.75977 1.000 50.15228 627 ASN A N 1
ATOM 4871 C CA . ASN A 1 628 ? 57.51367 -40.90671 -50.54198 1.000 55.59748 627 ASN A CA 1
ATOM 4872 C C . ASN A 1 628 ? 56.45794 -41.68685 -49.76030 1.000 55.71791 627 ASN A C 1
ATOM 4873 O O . ASN A 1 628 ? 56.26078 -42.88146 -49.99971 1.000 57.17980 627 ASN A O 1
ATOM 4878 N N . PHE A 1 629 ? 55.76128 -41.03383 -48.83633 1.000 54.54795 628 PHE A N 1
ATOM 4879 C CA . PHE A 1 629 ? 54.79138 -41.74811 -48.01680 1.000 55.38074 628 PHE A CA 1
ATOM 4880 C C . PHE A 1 629 ? 53.56975 -42.14730 -48.84005 1.000 53.85119 628 PHE A C 1
ATOM 4881 O O . PHE A 1 629 ? 53.14627 -41.43375 -49.75176 1.000 53.57731 628 PHE A O 1
ATOM 4889 N N . SER A 1 630 ? 53.00261 -43.30246 -48.50099 1.000 57.03973 629 SER A N 1
ATOM 4890 C CA . SER A 1 630 ? 51.75126 -43.76368 -49.10569 1.000 62.91078 629 SER A CA 1
ATOM 4891 C C . SER A 1 630 ? 50.63938 -42.73087 -48.90791 1.000 56.17767 629 SER A C 1
ATOM 4892 O O . SER A 1 630 ? 49.74694 -42.90813 -48.07431 1.000 55.46087 629 SER A O 1
#

Radius of gyration: 24.58 Å; Cα contacts (8 Å, |Δi|>4): 1253; chains: 1; bounding box: 70×66×52 Å

Nearest PDB structures (foldseek):
  7c4k-assembly1_A  TM=1.001E+00  e=0.000E+00  synthetic construct
  7c4l-assembly1_A  TM=1.001E+00  e=0.000E+00  synthetic construct
  7og2-assembly1_B  TM=9.940E-01  e=6.180E-104  Pseudoalteromonas luteoviolacea DSM 6061
  8jhe-assembly1_A  TM=8.386E-01  e=6.394E-35  synthetic construct
  2jb1-assembly1_A  TM=6.261E-01  e=4.815E-20  Rhodococcus opacus

B-factor: mean 33.82, std 11.05, range [7.51, 86.07]

Foldseek 3Di:
DDDQEFAEEEEAQALLRLVLLLCCVPPQVRQGYFYFHQAQDHHFQWDKDWFWWCQPDDPDVHTFIFIDTFGDFWDALFQLQQVLLLCVVLVNLLQKFWADAFDPFAFWEAEPLDIDTSVVCPPPLSVVLVVRFVWDPVLGSDDLLVVLVVVVVVQCVVPVVQDPDDPGCYLVSLLCQQPPGDDPPHGQLQAQLQVVVVVVPTDVRSVVVNLQVQLAVCSHPPQFTVSQSSVVSVPDDPLDTIMGGLNGNVVSSVSSCVSSDCVRYHYSKHFQEWEADVPVGWIKTWIWHQDPVRDIDIDIHTYNFYEYQDALVSVVRHLVRYCNLVVDDPVLSVVLNVLSVQKAFKKKKKKKFKAQFAQLQCVNAVGHHTAAHWNTYSPLLSTKGKTFTRDLLLSLLVLVVSDVDDDDPVLVVLSVVSRVVRRNGMMMMMRMHIDPSQVVQVVQQPDDAFDADPVLCNTTPDGDPLFDGGRPSNQVVVQVVCCSGSVHPDDDHGSTMGIAIQDADPDPVDDSSNGHHGSKIHGGNPRSLVVSLVCQQDVDVSYGYFAQRSFSNINDSSRRLRSSQSNCCPVRNDHRSQVVSCVVPVDGSSVVSVVVSVVSSVVSCCVNRNVPDD

Secondary structure (DSSP, 8-state):
---SEEEEEEE--BHHHHHHHHHHHHHS---SEEEE-SSSSSBTT--EEEEEEE--SS----EEEEEEESS---B-SSS-HHHHHHHHHTT-GGGEEEE----TT--EEEETTEEEEHHHHHHHHHHHHHHHS---GGGSSS-HHHHHHHHHHHHHHT-TTS----SS--HHHHHHHHHH-EETTEEGGG--HHHHHHHTT--HHHHHHHHHHTS-THHHHSSB-HHHHHHHHTTS-TT--EEEETT-TTHHHHHHHHHH-GGGEETTEEEEEEEEETTTTEEEEEEEEE-TTS-EEEEEEEEEEEEE---HHHHHHHHHH-HHHHTS-HHHHHHHHHHHTTEEEE-EEEEEEEESS--SSHHHHSSSPP-SS-EEESSTT-EEEEEEB--HHHHHHHHHHHS-----HHHHHHHHHHHHHGGGS-EEEEEEEEHHHHHHHHHHHTSSPBP--TTHHHHBS---TT-PPPBHHHHHHHHHHHHHHHT-S-----SEEEEEEE-----TTS-GGG----SEEEEBTT--HHHHHHHHH-SBTTEEE-SSTTSSSTTSHHHHHHHHHHHHHHHH-PPPHHHHHHHHHSS-HHHHHHHHHHHHHHHHHHHHT-TT--

Solvent-accessible surface area: 25310 Å² total